Protein AF-A0AAU9RAX7-F1 (afdb_monomer)

Mean predicted aligned error: 15.01 Å

Solvent-accessible surface area (backbone atoms only — not comparable to full-atom values): 24108 Å² total; per-residue (Å²): 130,87,74,62,49,66,61,51,25,54,58,51,48,47,36,27,55,76,35,77,68,37,63,59,47,33,40,67,78,41,50,50,58,53,51,51,52,49,32,52,53,40,37,54,52,37,59,50,38,66,73,77,41,55,73,69,58,39,52,52,53,50,48,53,47,53,50,48,52,64,64,59,41,71,69,40,52,60,81,81,48,54,66,54,48,50,52,42,52,47,37,32,52,47,60,78,36,41,68,60,59,46,50,58,50,47,50,60,49,49,53,53,53,50,47,60,62,65,76,48,88,84,65,61,70,64,60,54,54,52,54,53,50,50,51,54,48,55,49,49,53,60,48,49,50,48,46,51,64,76,48,73,61,44,62,69,58,54,50,54,50,38,55,51,53,25,51,48,56,54,64,75,33,77,62,102,49,56,66,37,53,54,53,26,52,45,53,53,40,51,74,74,44,44,78,54,102,47,78,69,48,76,66,56,52,49,52,52,51,54,50,50,71,50,56,59,91,53,59,68,61,24,45,54,47,32,45,49,52,50,54,50,47,63,73,70,42,88,78,62,66,64,66,58,59,50,50,52,50,50,57,48,26,75,76,62,34,63,79,68,37,44,36,56,55,43,46,56,51,29,58,52,55,19,52,56,50,40,53,55,46,54,54,50,35,71,74,70,59,68,62,98,62,95,82,86,67,82,56,76,59,88,82,40,56,74,92,72,77,68,74,75,59,52,66,49,72,72,58,47,53,48,54,50,56,51,49,59,56,46,46,75,76,40,85,87,67,85,88,81,80,56,54,80,78,35,76,37,82,44,77,48,82,47,99,90,52,74,42,82,42,83,37,42,39,63,55,47,44,56,58,58,54,44,81,81,38,68,65,45,42,55,67,57,50,33,66,63,32,51,52,54,73,70,59,47,52,53,54,49,43,61,33,42,71,36,99,66,60,62,34,49,69,46,86,98,52,68,38,40,31,106

Radius of gyration: 33.84 Å; Cα contacts (8 Å, |Δi|>4): 351; chains: 1; bounding box: 81×41×105 Å

InterPro domains:
  IPR001373 Cullin, N-terminal [PF00888] (113-276)
  IPR016158 Cullin homology domain [PS50069] (178-404)
  IPR016158 Cullin homology domain [SM00182] (206-354)
  IPR016159 Cullin repeat-like-containing domain superfamily [SSF74788] (3-170)
  IPR036317 Cullin homology domain superfamily [SSF75632] (176-419)
  IPR045093 Cullin [PTHR11932] (3-421)
  IPR059120 Cullin-like, alpha+beta domain [PF26557] (300-420)

Sequence (422 aa):
MDIDRVLMKNVLEFYVEIGMGEMKIYKEDFESFFLEDTTSYYSCKASRWIQEDSFSDYTLKAEECIKKEKESVTNYLHSSSVPKLVKVVEHALLVVRGSQLLEKKHSEFSEIVQKLITDADGEDTATKVQALLRNIIEMHDKYMVYVTGSFQNQNLIYNTFKEAFESFCIKTTSGSYSRAELLATFCDRIILKNWGSEELSDEGVEKVVKFLACISGEWDLFSELYGKKLARRLLSNRGANDDHERSILTKLKQQFGGSFTFKMEGMLKDMILSRENQNSFNEYVANNAKPGIGLTVTLLTTGFWPSYKTFDINLPSEMVKCVEGFKDFYETKTRSRKLTWIHSLGTCHIIGKFDQKPIELIVSTHQAALLLLFNTRDKLSYTDIQSQLNLSHEDLVWLLHSLSCAKYKILIKKQGTKTFQD

Foldseek 3Di:
DDDPQVVLQVVLVVQCVVVVNDCPSSVPVPLVVVLVVLLVVLLVVLVVCLVVHQLVVLLVVLLVVLVCLLPVCVSRDDPVSSVVSSVSSCCSNQVVCLLSSLVVVLVVVVVVLVVLVVVPVPDDPLVNLQVSVVVLLVVVVVVVCSCVPSPVPPVSNVVSNLVSSLVSLVVSPPPDDDSLLSLLSNVLCCLVPPPPPDHDDLVNLLSSLVVVLSHDPPLPSNLQNNLQSLLCCLLPPVPRDLVSLVSNLVSNCVRPNCVSCVLVVLSSVQSVVLVVVQVVLVVVCVVPPHLPDDDRDRDHDPPSHDDADADPWDADPSVVVVVVSVVVVVCVVDVPDDDDDHQQSAWDWDWDDDPPHTDTDIDGRLLVRQVVVCVVPQKDFLVRSCVNTVDDPVVSVVSQCCQCVDPHHPWDDDPPGRMIGD

Nearest PDB structures (foldseek):
  7z8r-assembly1_C  TM=6.108E-01  e=1.257E-17  Homo sapiens
  4a0c-assembly2_C  TM=6.176E-01  e=1.372E-17  Homo sapiens
  1u6g-assembly1_A  TM=6.264E-01  e=4.113E-17  Homo sapiens
  7z8v-assembly1_C  TM=6.108E-01  e=2.770E-17  Homo sapiens
  8r5h-assembly1_A  TM=6.233E-01  e=3.538E-16  Homo sapiens

Organism: Thlaspi arvense (NCBI:txid13288)

pLDDT: mean 75.72, std 12.79, range [38.91, 92.62]

Structure (mmCIF, N/CA/C/O backbone):
data_AF-A0AAU9RAX7-F1
#
_entry.id   AF-A0AAU9RAX7-F1
#
loop_
_atom_site.group_PDB
_atom_site.id
_atom_site.type_symbol
_atom_site.label_atom_id
_atom_site.label_alt_id
_atom_site.label_comp_id
_atom_site.label_asym_id
_atom_site.label_entity_id
_atom_site.label_seq_id
_atom_site.pdbx_PDB_ins_code
_atom_site.Cartn_x
_atom_site.Cartn_y
_atom_site.Cartn_z
_atom_site.occupancy
_atom_site.B_iso_or_equiv
_atom_site.auth_seq_id
_atom_site.auth_comp_id
_atom_site.auth_asym_id
_atom_site.auth_atom_id
_atom_site.pdbx_PDB_model_num
ATOM 1 N N . MET A 1 1 ? -42.177 12.353 43.624 1.00 39.88 1 MET A N 1
ATOM 2 C CA . MET A 1 1 ? -42.320 11.637 44.905 1.00 39.88 1 MET A CA 1
ATOM 3 C C . MET A 1 1 ? -40.954 11.638 45.544 1.00 39.88 1 MET A C 1
ATOM 5 O O . MET A 1 1 ? -40.048 11.063 44.955 1.00 39.88 1 MET A O 1
ATOM 9 N N . ASP A 1 2 ? -40.788 12.345 46.658 1.00 53.62 2 ASP A N 1
ATOM 10 C CA . ASP A 1 2 ? -39.575 12.202 47.459 1.00 53.62 2 ASP A CA 1
ATOM 11 C C . ASP A 1 2 ? -39.624 10.837 48.142 1.00 53.62 2 ASP A C 1
ATOM 13 O O . ASP A 1 2 ? -40.568 10.528 48.868 1.00 53.62 2 ASP A O 1
ATOM 17 N N . ILE A 1 3 ? -38.645 9.992 47.832 1.00 66.19 3 ILE A N 1
ATOM 18 C CA . ILE A 1 3 ? -38.468 8.695 48.482 1.00 66.19 3 ILE A CA 1
ATOM 19 C C . ILE A 1 3 ? -37.889 8.969 49.869 1.00 66.19 3 ILE A C 1
ATOM 21 O O . ILE A 1 3 ? -36.850 9.625 49.978 1.00 66.19 3 ILE A O 1
ATOM 25 N N . ASP A 1 4 ? -38.528 8.448 50.916 1.00 80.06 4 ASP A N 1
ATOM 26 C CA . ASP A 1 4 ? -37.973 8.482 52.268 1.00 80.06 4 ASP A CA 1
ATOM 27 C C . ASP A 1 4 ? -36.762 7.541 52.345 1.00 80.06 4 ASP A C 1
ATOM 29 O O . ASP A 1 4 ? -36.868 6.320 52.496 1.00 80.06 4 ASP A O 1
ATOM 33 N N . ARG A 1 5 ? -35.579 8.136 52.176 1.00 78.56 5 ARG A N 1
ATOM 34 C CA . ARG A 1 5 ? -34.297 7.426 52.120 1.00 78.56 5 ARG A CA 1
ATOM 35 C C . ARG A 1 5 ? -33.947 6.763 53.450 1.00 78.56 5 ARG A C 1
ATOM 37 O O . ARG A 1 5 ? -33.262 5.744 53.443 1.00 78.56 5 ARG A O 1
ATOM 44 N N . VAL A 1 6 ? -34.411 7.324 54.569 1.00 78.25 6 VAL A N 1
ATOM 45 C CA . VAL A 1 6 ? -34.158 6.784 55.911 1.00 78.25 6 VAL A CA 1
ATOM 46 C C . VAL A 1 6 ? -34.990 5.527 56.111 1.00 78.25 6 VAL A C 1
ATOM 48 O O . VAL A 1 6 ? -34.458 4.499 56.522 1.00 78.25 6 VAL A O 1
ATOM 51 N N . LEU A 1 7 ? -36.269 5.578 55.733 1.00 81.31 7 LEU A N 1
ATOM 52 C CA . LEU A 1 7 ? -37.142 4.411 55.781 1.00 81.31 7 LEU A CA 1
ATOM 53 C C . LEU A 1 7 ? -36.614 3.275 54.896 1.00 81.31 7 LEU A C 1
ATOM 55 O O . LEU A 1 7 ? -36.517 2.141 55.357 1.00 81.31 7 LEU A O 1
ATOM 59 N N . MET A 1 8 ? -36.217 3.580 53.657 1.00 80.38 8 MET A N 1
ATOM 60 C CA . MET A 1 8 ? -35.647 2.582 52.744 1.00 80.38 8 MET A CA 1
ATOM 61 C C . MET A 1 8 ? -34.382 1.937 53.307 1.00 80.38 8 MET A C 1
ATOM 63 O O . MET A 1 8 ? -34.244 0.718 53.248 1.00 80.38 8 MET A O 1
ATOM 67 N N . LYS A 1 9 ? -33.479 2.730 53.890 1.00 81.44 9 LYS A N 1
ATOM 68 C CA . LYS A 1 9 ? -32.260 2.205 54.505 1.00 81.44 9 LYS A CA 1
ATOM 69 C C . LYS A 1 9 ? -32.578 1.249 55.660 1.00 81.44 9 LYS A C 1
ATOM 71 O O . LYS A 1 9 ? -32.039 0.149 55.686 1.00 81.44 9 LYS A O 1
ATOM 76 N N . ASN A 1 10 ? -33.507 1.620 56.541 1.00 80.62 10 ASN A N 1
ATOM 77 C CA . ASN A 1 10 ? -33.908 0.785 57.678 1.00 80.62 10 ASN A CA 1
ATOM 78 C C . ASN A 1 10 ? -34.552 -0.539 57.227 1.00 80.62 10 ASN A C 1
ATOM 80 O O . ASN A 1 10 ? -34.271 -1.594 57.788 1.00 80.62 10 ASN A O 1
ATOM 84 N N . VAL A 1 11 ? -35.396 -0.502 56.188 1.00 81.75 11 VAL A N 1
ATOM 85 C CA . VAL A 1 11 ? -36.009 -1.713 55.615 1.00 81.75 11 VAL A CA 1
ATOM 86 C C . VAL A 1 11 ? -34.948 -2.631 55.005 1.00 81.75 11 VAL A C 1
ATOM 88 O O . VAL A 1 11 ? -35.040 -3.848 55.132 1.00 81.75 11 VAL A O 1
ATOM 91 N N . LEU A 1 12 ? -33.923 -2.072 54.363 1.00 81.62 12 LEU A N 1
ATOM 92 C CA . LEU A 1 12 ? -32.845 -2.853 53.753 1.00 81.62 12 LEU A CA 1
ATOM 93 C C . LEU A 1 12 ? -31.867 -3.417 54.791 1.00 81.62 12 LEU A C 1
ATOM 95 O O . LEU A 1 12 ? -31.399 -4.541 54.622 1.00 81.62 12 LEU A O 1
ATOM 99 N N . GLU A 1 13 ? -31.607 -2.688 55.879 1.00 77.50 13 GLU A N 1
ATOM 100 C CA . GLU A 1 13 ? -30.854 -3.189 57.037 1.00 77.50 13 GLU A CA 1
ATOM 101 C C . GLU A 1 13 ? -31.584 -4.360 57.710 1.00 77.50 13 GLU A C 1
ATOM 103 O O . GLU A 1 13 ? -30.949 -5.363 58.030 1.00 77.50 13 GLU A O 1
ATOM 108 N N . PHE A 1 14 ? -32.918 -4.319 57.796 1.00 82.00 14 PHE A N 1
ATOM 109 C CA . PHE A 1 14 ? -33.722 -5.428 58.320 1.00 82.00 14 PHE A CA 1
ATOM 110 C C . PHE A 1 14 ? -33.527 -6.737 57.533 1.00 82.00 14 PHE A C 1
ATOM 112 O O . PHE A 1 14 ? -33.395 -7.801 58.135 1.00 82.00 14 PHE A O 1
ATOM 119 N N . TYR A 1 15 ? -33.416 -6.685 56.200 1.00 77.38 15 TYR A N 1
ATOM 120 C CA . TYR A 1 15 ? -33.108 -7.876 55.388 1.00 77.38 15 TYR A CA 1
ATOM 121 C C . TYR A 1 15 ? -31.719 -8.468 55.681 1.00 77.38 15 TYR A C 1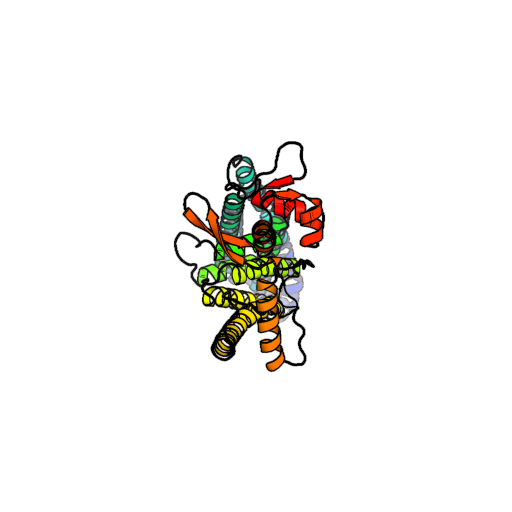
ATOM 123 O O . TYR A 1 15 ? -31.522 -9.677 55.545 1.00 77.38 15 TYR A O 1
ATOM 131 N N . VAL A 1 16 ? -30.756 -7.637 56.087 1.00 77.69 16 VAL A N 1
ATOM 132 C CA . VAL A 1 16 ? -29.416 -8.084 56.500 1.00 77.69 16 VAL A CA 1
ATOM 133 C C . VAL A 1 16 ? -29.450 -8.651 57.925 1.00 77.69 16 VAL A C 1
ATOM 135 O O . VAL A 1 16 ? -28.808 -9.666 58.203 1.00 77.69 16 VAL A O 1
ATOM 138 N N . GLU A 1 17 ? -30.241 -8.051 58.817 1.00 76.94 17 GLU A N 1
ATOM 139 C CA . GLU A 1 17 ? -30.424 -8.511 60.198 1.00 76.94 17 GLU A CA 1
ATOM 140 C C . GLU A 1 17 ? -31.168 -9.852 60.287 1.00 76.94 17 GLU A C 1
ATOM 142 O O . GLU A 1 17 ? -30.728 -10.734 61.027 1.00 76.94 17 GLU A O 1
ATOM 147 N N . ILE A 1 18 ? -32.233 -10.066 59.498 1.00 77.50 18 ILE A N 1
ATOM 148 C CA . ILE A 1 18 ? -32.932 -11.368 59.424 1.00 77.50 18 ILE A CA 1
ATOM 149 C C . ILE A 1 18 ? -31.982 -12.470 58.943 1.00 77.50 18 ILE A C 1
ATOM 151 O O . ILE A 1 18 ? -32.073 -13.613 59.390 1.00 77.50 18 ILE A O 1
ATOM 155 N N . GLY A 1 19 ? -31.033 -12.123 58.072 1.00 75.25 19 GLY A N 1
ATOM 156 C CA . GLY A 1 19 ? -29.979 -13.023 57.613 1.00 75.25 19 GLY A CA 1
ATOM 157 C C . GLY A 1 19 ? -28.921 -13.349 58.666 1.00 75.25 19 GLY A C 1
ATOM 158 O O . GLY A 1 19 ? -27.911 -13.946 58.314 1.00 75.25 19 GLY A O 1
ATOM 159 N N . MET A 1 20 ? -29.089 -12.939 59.931 1.00 75.25 20 MET A N 1
ATOM 160 C CA . MET A 1 20 ? -28.066 -13.039 60.982 1.00 75.25 20 MET A CA 1
ATOM 161 C C . MET A 1 20 ? -26.732 -12.384 60.573 1.00 75.25 20 MET A C 1
ATOM 163 O O . MET A 1 20 ? -25.656 -12.849 60.948 1.00 75.25 20 MET A O 1
ATOM 167 N N . GLY A 1 21 ? -26.787 -11.315 59.771 1.00 66.56 21 GLY A N 1
ATOM 168 C CA . GLY A 1 21 ? -25.607 -10.654 59.206 1.00 66.56 21 GLY A CA 1
ATOM 169 C C . GLY A 1 21 ? -25.068 -11.298 57.922 1.00 66.56 21 GLY A C 1
ATOM 170 O O . GLY A 1 21 ? -24.141 -10.759 57.313 1.00 66.56 21 GLY A O 1
ATOM 171 N N . GLU A 1 22 ? -25.643 -12.412 57.460 1.00 71.62 22 GLU A N 1
ATOM 172 C CA . GLU A 1 22 ? -25.347 -12.973 56.146 1.00 71.62 22 GLU A CA 1
ATOM 173 C C . GLU A 1 22 ? -26.147 -12.262 55.048 1.00 71.62 22 GLU A C 1
ATOM 175 O O . GLU A 1 22 ? -27.370 -12.148 55.085 1.00 71.62 22 GLU A O 1
ATOM 180 N N . MET A 1 23 ? -25.460 -11.861 53.978 1.00 78.56 23 MET A N 1
ATOM 181 C CA . MET A 1 23 ? -26.066 -11.143 52.846 1.00 78.56 23 MET A CA 1
ATOM 182 C C . MET A 1 23 ? -26.975 -12.015 51.966 1.00 78.56 23 MET A C 1
ATOM 184 O O . MET A 1 23 ? -27.354 -11.589 50.878 1.00 78.56 23 MET A O 1
ATOM 188 N N . LYS A 1 24 ? -27.266 -13.257 52.362 1.00 79.31 24 LYS A N 1
ATOM 189 C CA . LYS A 1 24 ? -27.974 -14.224 51.521 1.00 79.31 24 LYS A CA 1
ATOM 190 C C . LYS A 1 24 ? -29.426 -13.807 51.286 1.00 79.31 24 LYS A C 1
ATOM 192 O O . LYS A 1 24 ? -29.820 -13.669 50.135 1.00 79.31 24 LYS A O 1
ATOM 197 N N . ILE A 1 25 ? -30.154 -13.497 52.358 1.00 79.94 25 ILE A N 1
ATOM 198 C CA . ILE A 1 25 ? -31.562 -13.071 52.299 1.00 79.94 25 ILE A CA 1
ATOM 199 C C . ILE A 1 25 ? -31.688 -11.739 51.551 1.00 79.94 25 ILE A C 1
ATOM 201 O O . ILE A 1 25 ? -32.489 -11.613 50.635 1.00 79.94 25 ILE A O 1
ATOM 205 N N . TYR A 1 26 ? -30.810 -10.775 51.839 1.00 84.56 26 TYR A N 1
ATOM 206 C CA . TYR A 1 26 ? -30.744 -9.518 51.087 1.00 84.56 26 TYR A CA 1
ATOM 207 C C . TYR A 1 26 ? -30.536 -9.730 49.576 1.00 84.56 26 TYR A C 1
ATOM 209 O O . TYR A 1 26 ? -31.128 -9.027 48.760 1.00 84.56 26 TYR A O 1
ATOM 217 N N . LYS A 1 27 ? -29.687 -10.687 49.179 1.00 82.38 27 LYS A N 1
ATOM 218 C CA . LYS A 1 27 ? -29.398 -10.957 47.764 1.00 82.38 27 LYS A CA 1
ATOM 219 C C . LYS A 1 27 ? -30.544 -11.676 47.054 1.00 82.38 27 LYS A C 1
ATOM 221 O O . LYS A 1 27 ? -30.884 -11.294 45.937 1.00 82.38 27 LYS A O 1
ATOM 226 N N . GLU A 1 28 ? -31.088 -12.713 47.682 1.00 83.25 28 GLU A N 1
ATOM 227 C CA . GLU A 1 28 ? -32.113 -13.586 47.099 1.00 83.25 28 GLU A CA 1
ATOM 228 C C . GLU A 1 28 ? -33.489 -12.904 47.083 1.00 83.25 28 GLU A C 1
ATOM 230 O O . GLU A 1 28 ? -34.138 -12.889 46.040 1.00 83.25 28 GLU A O 1
ATOM 235 N N . ASP A 1 29 ? -33.879 -12.246 48.177 1.00 83.50 29 ASP A N 1
ATOM 236 C CA . ASP A 1 29 ? -35.247 -11.740 48.351 1.00 83.50 29 ASP A CA 1
ATOM 237 C C . ASP A 1 29 ? -35.407 -10.262 47.966 1.00 83.50 29 ASP A C 1
ATOM 239 O O . ASP A 1 29 ? -36.529 -9.783 47.804 1.00 83.50 29 ASP A O 1
ATOM 243 N N . PHE A 1 30 ? -34.301 -9.529 47.788 1.00 86.06 30 PHE A N 1
ATOM 244 C CA . PHE A 1 30 ? -34.338 -8.116 47.402 1.00 86.06 30 PHE A CA 1
ATOM 245 C C . PHE A 1 30 ? -33.433 -7.781 46.206 1.00 86.06 30 PHE A C 1
ATOM 247 O O . PHE A 1 30 ? -33.935 -7.318 45.184 1.00 86.06 30 PHE A O 1
ATOM 254 N N . GLU A 1 31 ? -32.111 -7.995 46.298 1.00 87.44 31 GLU A N 1
ATOM 255 C CA . GLU A 1 31 ? -31.150 -7.516 45.284 1.00 87.44 31 GLU A CA 1
ATOM 256 C C . GLU A 1 31 ? -31.455 -8.094 43.895 1.00 87.44 31 GLU A C 1
ATOM 258 O O . GLU A 1 31 ? -31.409 -7.358 42.912 1.00 87.44 31 GLU A O 1
ATOM 263 N N . SER A 1 32 ? -31.797 -9.384 43.807 1.00 87.38 32 SER A N 1
ATOM 264 C CA . SER A 1 32 ? -32.125 -10.040 42.536 1.00 87.38 32 SER A CA 1
ATOM 265 C C . SER A 1 32 ? -33.331 -9.397 41.848 1.00 87.38 32 SER A C 1
ATOM 267 O O . SER A 1 32 ? -33.220 -8.956 40.704 1.00 87.38 32 SER A O 1
ATOM 269 N N . PHE A 1 33 ? -34.455 -9.280 42.560 1.00 87.94 33 PHE A N 1
ATOM 270 C CA . PHE A 1 33 ? -35.683 -8.677 42.031 1.00 87.94 33 PHE A CA 1
ATOM 271 C C . PHE A 1 33 ? -35.488 -7.198 41.691 1.00 87.94 33 PHE A C 1
ATOM 273 O O . PHE A 1 33 ? -35.897 -6.739 40.628 1.00 87.94 33 PHE A O 1
ATOM 280 N N . PHE A 1 34 ? -34.781 -6.459 42.549 1.00 87.81 34 PHE A N 1
ATOM 281 C CA . PHE A 1 34 ? -34.476 -5.053 42.314 1.00 87.81 34 PHE A CA 1
ATOM 282 C C . PHE A 1 34 ? -33.653 -4.840 41.033 1.00 87.81 34 PHE A C 1
ATOM 284 O O . PHE A 1 34 ? -33.935 -3.926 40.252 1.00 87.81 34 PHE A O 1
ATOM 291 N N . LEU A 1 35 ? -32.640 -5.679 40.788 1.00 87.62 35 LEU A N 1
ATOM 292 C CA . LEU A 1 35 ? -31.831 -5.604 39.569 1.00 87.62 35 LEU A CA 1
ATOM 293 C C . LEU A 1 35 ? -32.638 -5.997 38.321 1.00 87.62 35 LEU A C 1
ATOM 295 O O . LEU A 1 35 ? -32.465 -5.376 37.269 1.00 87.62 35 LEU A O 1
ATOM 299 N N . GLU A 1 36 ? -33.531 -6.981 38.420 1.00 89.12 36 GLU A N 1
ATOM 300 C CA . GLU A 1 36 ? -34.403 -7.409 37.318 1.00 89.12 36 GLU A CA 1
ATOM 301 C C . GLU A 1 36 ? -35.418 -6.321 36.925 1.00 89.12 36 GLU A C 1
ATOM 303 O O . GLU A 1 36 ? -35.514 -5.948 35.748 1.00 89.12 36 GLU A O 1
ATOM 308 N N . ASP A 1 37 ? -36.087 -5.716 37.908 1.00 88.81 37 ASP A N 1
ATOM 309 C CA . ASP A 1 37 ? -37.012 -4.598 37.692 1.00 88.81 37 ASP A CA 1
ATOM 310 C C . ASP A 1 37 ? -36.290 -3.378 37.114 1.00 88.81 37 ASP A C 1
ATOM 312 O O . ASP A 1 37 ? -36.767 -2.746 36.164 1.00 88.81 37 ASP A O 1
ATOM 316 N N . THR A 1 38 ? -35.092 -3.078 37.626 1.00 88.75 38 THR A N 1
ATOM 317 C CA . THR A 1 38 ? -34.265 -1.984 37.103 1.00 88.75 38 THR A CA 1
ATOM 318 C C . THR A 1 38 ? -33.864 -2.236 35.648 1.00 88.75 38 THR A C 1
ATOM 320 O O . THR A 1 38 ? -33.931 -1.322 34.819 1.00 88.75 38 THR A O 1
ATOM 323 N N . THR A 1 39 ? -33.495 -3.475 35.307 1.00 86.75 39 THR A N 1
ATOM 324 C CA . THR A 1 39 ? -33.177 -3.872 33.925 1.00 86.75 39 THR A CA 1
ATOM 325 C C . THR A 1 39 ? -34.368 -3.620 33.007 1.00 86.75 39 THR A C 1
ATOM 327 O O . THR A 1 39 ? -34.215 -3.020 31.938 1.00 86.75 39 THR A O 1
ATOM 330 N N . SER A 1 40 ? -35.559 -4.046 33.429 1.00 88.50 40 SER A N 1
ATOM 331 C CA . SER A 1 40 ? -36.800 -3.903 32.665 1.00 88.50 40 SER A CA 1
ATOM 332 C C . SER A 1 40 ? -37.180 -2.434 32.470 1.00 88.50 40 SER A C 1
ATOM 334 O O . SER A 1 40 ? -37.462 -2.005 31.346 1.00 88.50 40 SER A O 1
ATOM 336 N N . TYR A 1 41 ? -37.097 -1.630 33.534 1.00 90.69 41 TYR A N 1
ATOM 337 C CA . TYR A 1 41 ? -37.371 -0.196 33.492 1.00 90.69 41 TYR A CA 1
ATOM 338 C C . TYR A 1 41 ? -36.464 0.529 32.491 1.00 90.69 41 TYR A C 1
ATOM 340 O O . TYR A 1 41 ? -36.954 1.207 31.580 1.00 90.69 41 TYR A O 1
ATOM 348 N N . TYR A 1 42 ? -35.143 0.359 32.613 1.00 88.56 42 TYR A N 1
ATOM 349 C CA . TYR A 1 42 ? -34.194 1.036 31.731 1.00 88.56 42 TYR A CA 1
ATOM 350 C C . TYR A 1 42 ? -34.233 0.493 30.297 1.00 88.56 42 TYR A C 1
ATOM 352 O O . TYR A 1 42 ? -34.075 1.276 29.362 1.00 88.56 42 TYR A O 1
ATOM 360 N N . SER A 1 43 ? -34.550 -0.788 30.087 1.00 85.38 43 SER A N 1
ATOM 361 C CA . SER A 1 43 ? -34.738 -1.357 28.742 1.00 85.38 43 SER A CA 1
ATOM 362 C C . SER A 1 43 ? -35.941 -0.750 28.010 1.00 85.38 43 SER A C 1
ATOM 364 O O . SER A 1 43 ? -35.857 -0.431 26.817 1.00 85.38 43 SER A O 1
ATOM 366 N N . CYS A 1 44 ? -37.057 -0.542 28.714 1.00 87.56 44 CYS A N 1
ATOM 367 C CA . CYS A 1 44 ? -38.229 0.150 28.173 1.00 87.56 44 CYS A CA 1
ATOM 368 C C . CYS A 1 44 ? -37.920 1.623 27.881 1.00 87.56 44 CYS A C 1
ATOM 370 O O . CYS A 1 44 ? -38.230 2.123 26.797 1.00 87.56 44 CYS A O 1
ATOM 372 N N . LYS A 1 45 ? -37.252 2.303 28.818 1.00 88.75 45 LYS A N 1
ATOM 373 C CA . LYS A 1 45 ? -36.862 3.711 28.676 1.00 88.75 45 LYS A CA 1
ATOM 374 C C . LYS A 1 45 ? -35.934 3.923 27.477 1.00 88.75 45 LYS A C 1
ATOM 376 O O . LYS A 1 45 ? -36.187 4.804 26.660 1.00 88.75 45 LYS A O 1
ATOM 381 N N . ALA A 1 46 ? -34.935 3.055 27.319 1.00 85.94 46 ALA A N 1
ATOM 382 C CA . ALA A 1 46 ? -34.024 3.056 26.183 1.00 85.94 46 ALA A CA 1
ATOM 383 C C . ALA A 1 46 ? -34.752 2.846 24.848 1.00 85.94 46 ALA A C 1
ATOM 385 O O . ALA A 1 46 ? -34.503 3.576 23.892 1.00 85.94 46 ALA A O 1
ATOM 386 N N . SER A 1 47 ? -35.695 1.894 24.789 1.00 85.62 47 SER A N 1
ATOM 387 C CA . SER A 1 47 ? -36.491 1.626 23.577 1.00 85.62 47 SER A CA 1
ATOM 388 C C . SER A 1 47 ? -37.229 2.870 23.089 1.00 85.62 47 SER A C 1
ATOM 390 O O . SER A 1 47 ? -37.267 3.143 21.892 1.00 85.62 47 SER A O 1
ATOM 392 N N . ARG A 1 48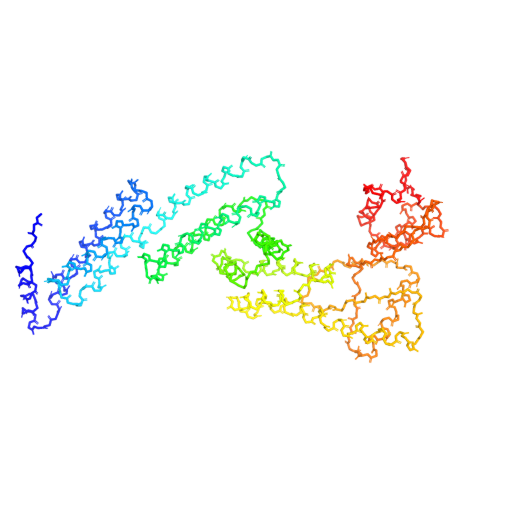 ? -37.796 3.632 24.029 1.00 88.00 48 ARG A N 1
ATOM 393 C CA . ARG A 1 48 ? -38.513 4.872 23.742 1.00 88.00 48 ARG A CA 1
ATOM 394 C C . ARG A 1 48 ? -37.566 5.974 23.268 1.00 88.00 48 ARG A C 1
ATOM 396 O O . ARG A 1 48 ? -37.802 6.576 22.225 1.00 88.00 48 ARG A O 1
ATOM 403 N N . TRP A 1 49 ? -36.474 6.202 23.995 1.00 87.06 49 TRP A N 1
ATOM 404 C CA . TRP A 1 49 ? -35.504 7.242 23.649 1.00 87.06 49 TRP A CA 1
ATOM 405 C C . TRP A 1 49 ? -34.840 7.013 22.290 1.00 87.06 49 TRP A C 1
ATOM 407 O O . TRP A 1 49 ? -34.615 7.965 21.559 1.00 87.06 49 TRP A O 1
ATOM 417 N N . ILE A 1 50 ? -34.586 5.768 21.884 1.00 79.69 50 ILE A N 1
ATOM 418 C CA . ILE A 1 50 ? -34.025 5.477 20.550 1.00 79.69 50 ILE A CA 1
ATOM 419 C C . ILE A 1 50 ? -34.948 5.943 19.423 1.00 79.69 50 ILE A C 1
ATOM 421 O O . ILE A 1 50 ? -34.468 6.360 18.367 1.00 79.69 50 ILE A O 1
ATOM 425 N N . GLN A 1 51 ? -36.263 5.882 19.628 1.00 81.81 51 GLN A N 1
ATOM 426 C CA . GLN A 1 51 ? -37.242 6.325 18.638 1.00 81.81 51 GLN A CA 1
ATOM 427 C C . GLN A 1 51 ? -37.381 7.850 18.645 1.00 81.81 51 GLN A C 1
ATOM 429 O O . GLN A 1 51 ? -37.316 8.470 17.585 1.00 81.81 51 GLN A O 1
ATOM 434 N N . GLU A 1 52 ? -37.520 8.442 19.832 1.00 84.06 52 GLU A N 1
ATOM 435 C CA . GLU A 1 52 ? -37.874 9.856 20.010 1.00 84.06 52 GLU A CA 1
ATOM 436 C C . GLU A 1 52 ? -36.670 10.811 19.940 1.00 84.06 52 GLU A C 1
ATOM 438 O O . GLU A 1 52 ? -36.796 11.913 19.411 1.00 84.06 52 GLU A O 1
ATOM 443 N N . ASP A 1 53 ? -35.502 10.404 20.444 1.00 79.81 53 ASP A N 1
ATOM 444 C CA . ASP A 1 53 ? -34.362 11.297 20.659 1.00 79.81 53 ASP A CA 1
ATOM 445 C C . ASP A 1 53 ? -33.308 11.213 19.546 1.00 79.81 53 ASP A C 1
ATOM 447 O O . ASP A 1 53 ? -33.132 10.189 18.869 1.00 79.81 53 ASP A O 1
ATOM 451 N N . SER A 1 54 ? -32.543 12.297 19.379 1.00 70.62 54 SER A N 1
ATOM 452 C CA . SER A 1 54 ? -31.302 12.253 18.606 1.00 70.62 54 SER A CA 1
ATOM 453 C C . SER A 1 54 ? -30.254 11.404 19.339 1.00 70.62 54 SER A C 1
ATOM 455 O O . SER A 1 54 ? -30.297 11.256 20.559 1.00 70.62 54 SER A O 1
ATOM 457 N N . PHE A 1 55 ? -29.265 10.866 18.619 1.00 67.25 55 PHE A N 1
ATOM 458 C CA . PHE A 1 55 ? -28.165 10.116 19.247 1.00 67.25 55 PHE A CA 1
ATOM 459 C C . PHE A 1 55 ? -27.462 10.923 20.349 1.00 67.25 55 PHE A C 1
ATOM 461 O O . PHE A 1 55 ? -27.116 10.371 21.389 1.00 67.25 55 PHE A O 1
ATOM 468 N N . SER A 1 56 ? -27.251 12.227 20.130 1.00 63.44 56 SER A N 1
ATOM 469 C CA . SER A 1 56 ? -26.570 13.088 21.102 1.00 63.44 56 SER A CA 1
ATOM 470 C C . SER A 1 56 ? -27.398 13.225 22.377 1.00 63.44 56 SER A C 1
ATOM 472 O O . SER A 1 56 ? -26.868 13.063 23.474 1.00 63.44 56 SER A O 1
ATOM 474 N N . ASP A 1 57 ? -28.704 13.450 22.232 1.00 73.88 57 ASP A N 1
ATOM 475 C CA . ASP A 1 57 ? -29.617 13.599 23.367 1.00 73.88 57 ASP A CA 1
ATOM 476 C C . ASP A 1 57 ? -29.782 12.282 24.128 1.00 73.88 57 ASP A C 1
ATOM 478 O O . ASP A 1 57 ? -29.767 12.274 25.358 1.00 73.88 57 ASP A O 1
ATOM 482 N N . TYR A 1 58 ? -29.864 11.156 23.410 1.00 80.31 58 TYR A N 1
ATOM 483 C CA . TYR A 1 58 ? -29.883 9.820 24.004 1.00 80.31 58 TYR A CA 1
ATOM 484 C C . TYR A 1 58 ? -28.642 9.575 24.867 1.00 80.31 58 TYR A C 1
ATOM 486 O O . TYR A 1 58 ? -28.749 9.146 26.014 1.00 80.31 58 TYR A O 1
ATOM 494 N N . THR A 1 59 ? -27.462 9.858 24.311 1.00 69.00 59 THR A N 1
ATOM 495 C CA . THR A 1 59 ? -26.167 9.612 24.961 1.00 69.00 59 THR A CA 1
ATOM 496 C C . THR A 1 59 ? -26.052 10.430 26.247 1.00 69.00 59 THR A C 1
ATOM 498 O O . THR A 1 59 ? -25.715 9.881 27.294 1.00 69.00 59 THR A O 1
ATOM 501 N N . LEU A 1 60 ? -26.435 11.711 26.198 1.00 72.69 60 LEU A N 1
ATOM 502 C CA . LEU A 1 60 ? -26.459 12.593 27.368 1.00 72.69 60 LEU A CA 1
ATOM 503 C C . LEU A 1 60 ? -27.449 12.110 28.438 1.00 72.69 60 LEU A C 1
ATOM 505 O O . LEU A 1 60 ? -27.101 12.051 29.617 1.00 72.69 60 LEU A O 1
ATOM 509 N N . LYS A 1 61 ? -28.667 11.714 28.043 1.00 82.06 61 LYS A N 1
ATOM 510 C CA . LYS A 1 61 ? -29.681 11.173 28.967 1.00 82.06 61 LYS A CA 1
ATOM 511 C C . LYS A 1 61 ? -29.226 9.870 29.626 1.00 82.06 61 LYS A C 1
ATOM 513 O O . LYS A 1 61 ? -29.493 9.661 30.812 1.00 82.06 61 LYS A O 1
ATOM 518 N N . ALA A 1 62 ? -28.558 8.997 28.873 1.00 80.31 62 ALA A N 1
ATOM 519 C CA . ALA A 1 62 ? -28.020 7.743 29.384 1.00 80.31 62 ALA A CA 1
ATOM 520 C C . ALA A 1 62 ? -26.893 7.990 30.400 1.00 80.31 62 ALA A C 1
ATOM 522 O O . ALA A 1 62 ? -26.930 7.423 31.493 1.00 80.31 62 ALA A O 1
ATOM 523 N N . GLU A 1 63 ? -25.953 8.885 30.084 1.00 74.94 63 GLU A N 1
ATOM 524 C CA . GLU A 1 63 ? -24.860 9.283 30.980 1.00 74.94 63 GLU A CA 1
ATOM 525 C C . GLU A 1 63 ? -25.393 9.907 32.280 1.00 74.94 63 GLU A C 1
ATOM 527 O O . GLU A 1 63 ? -24.994 9.515 33.380 1.00 74.94 63 GLU A O 1
ATOM 532 N N . GLU A 1 64 ? -26.367 10.816 32.176 1.00 81.25 64 GLU A N 1
ATOM 533 C CA . GLU A 1 64 ? -26.988 11.447 33.340 1.00 81.25 64 GLU A CA 1
ATOM 534 C C . GLU A 1 64 ? -27.722 10.425 34.225 1.00 81.25 64 GLU A C 1
ATOM 536 O O . GLU A 1 64 ? -27.656 10.519 35.451 1.00 81.25 64 GLU A O 1
ATOM 541 N N . CYS A 1 65 ? -28.384 9.422 33.635 1.00 84.44 65 CYS A N 1
ATOM 542 C CA . CYS A 1 65 ? -29.028 8.352 34.402 1.00 84.44 65 CYS A CA 1
ATOM 543 C C . CYS A 1 65 ? -28.013 7.478 35.132 1.00 84.44 65 CYS A C 1
ATOM 545 O O . CYS A 1 65 ? -28.180 7.240 36.323 1.00 84.44 65 CYS A O 1
ATOM 547 N N . ILE A 1 66 ? -26.939 7.057 34.462 1.00 80.56 66 ILE A N 1
ATOM 548 C CA . ILE A 1 66 ? -25.882 6.251 35.089 1.00 80.56 66 ILE A CA 1
ATOM 549 C C . ILE A 1 66 ? -25.244 7.023 36.252 1.00 80.56 66 ILE A C 1
ATOM 551 O O . ILE A 1 66 ? -25.036 6.464 37.332 1.00 80.56 66 ILE A O 1
ATOM 555 N N . LYS A 1 67 ? -24.995 8.327 36.073 1.00 80.44 67 LYS A N 1
ATOM 556 C CA . LYS A 1 67 ? -24.473 9.198 37.131 1.00 80.44 67 LYS A CA 1
ATOM 557 C C . LYS A 1 67 ? -25.449 9.324 38.304 1.00 80.44 67 LYS A C 1
ATOM 559 O O . LYS A 1 67 ? -25.044 9.138 39.450 1.00 80.44 67 LYS A O 1
ATOM 564 N N . LYS A 1 68 ? -26.731 9.582 38.029 1.00 81.19 68 LYS A N 1
ATOM 565 C CA . LYS A 1 68 ? -27.776 9.683 39.060 1.00 81.19 68 LYS A CA 1
ATOM 566 C C . LYS A 1 68 ? -27.958 8.384 39.830 1.00 81.19 68 LYS A C 1
ATOM 568 O O . LYS A 1 68 ? -28.140 8.445 41.044 1.00 81.19 68 LYS A O 1
ATOM 573 N N . GLU A 1 69 ? -27.878 7.236 39.165 1.00 81.50 69 GLU A N 1
ATOM 574 C CA . GLU A 1 69 ? -27.992 5.934 39.821 1.00 81.50 69 GLU A CA 1
ATOM 575 C C . GLU A 1 69 ? -26.775 5.665 40.710 1.00 81.50 69 GLU A C 1
ATOM 577 O O . GLU A 1 69 ? -26.913 5.226 41.847 1.00 81.50 69 GLU A O 1
ATOM 582 N N . LYS A 1 70 ? -25.577 6.044 40.254 1.00 77.75 70 LYS A N 1
ATOM 583 C CA . LYS A 1 70 ? -24.354 5.958 41.058 1.00 77.75 70 LYS A CA 1
ATOM 584 C C . LYS A 1 70 ? -24.393 6.851 42.307 1.00 77.75 70 LYS A C 1
ATOM 586 O O . LYS A 1 70 ? -23.840 6.463 43.329 1.00 77.75 70 LYS A O 1
ATOM 591 N N . GLU A 1 71 ? -25.021 8.026 42.231 1.00 77.00 71 GLU A N 1
ATOM 592 C CA . GLU A 1 71 ? -25.098 9.008 43.328 1.00 77.00 71 GLU A CA 1
ATOM 593 C C . GLU A 1 71 ? -26.293 8.794 44.275 1.00 77.00 71 GLU A C 1
ATOM 595 O O . GLU A 1 71 ? -26.189 9.032 45.480 1.00 77.00 71 GLU A O 1
ATOM 600 N N . SER A 1 72 ? -27.444 8.358 43.756 1.00 67.62 72 SER A N 1
ATOM 601 C CA . SER A 1 72 ? -28.674 8.214 44.549 1.00 67.62 72 SER A CA 1
ATOM 602 C C . SER A 1 72 ? -28.628 6.992 45.452 1.00 67.62 72 SER A C 1
ATOM 604 O O . SER A 1 72 ? -29.141 7.021 46.571 1.00 67.62 72 SER A O 1
ATOM 606 N N . VAL A 1 73 ? -27.992 5.932 44.968 1.00 66.62 73 VAL A N 1
ATOM 607 C CA . VAL A 1 73 ? -28.112 4.584 45.516 1.00 66.62 73 VAL A CA 1
ATOM 608 C C . VAL A 1 73 ? -27.162 4.338 46.690 1.00 66.62 73 VAL A C 1
ATOM 610 O O . VAL A 1 73 ? -27.450 3.528 47.570 1.00 66.62 73 VAL A O 1
ATOM 613 N N . THR A 1 74 ? -26.091 5.124 46.786 1.00 64.88 74 THR A N 1
ATOM 614 C CA . THR A 1 74 ? -25.141 5.139 47.909 1.00 64.88 74 THR A CA 1
ATOM 615 C C . THR A 1 74 ? -25.789 5.475 49.253 1.00 64.88 74 THR A C 1
ATOM 617 O O . THR A 1 74 ? -25.205 5.197 50.295 1.00 64.88 74 THR A O 1
ATOM 620 N N . ASN A 1 75 ? -26.978 6.087 49.242 1.00 69.06 75 ASN A N 1
ATOM 621 C CA . ASN A 1 75 ? -27.639 6.576 50.451 1.00 69.06 75 ASN A CA 1
ATOM 622 C C . ASN A 1 75 ? -28.577 5.553 51.109 1.00 69.06 75 ASN A C 1
ATOM 624 O O . ASN A 1 75 ? -28.964 5.765 52.256 1.00 69.06 75 ASN A O 1
ATOM 628 N N . TYR A 1 76 ? -28.963 4.482 50.406 1.00 76.44 76 TYR A N 1
ATOM 629 C CA . TYR A 1 76 ? -29.922 3.503 50.934 1.00 76.44 76 TYR A CA 1
ATOM 630 C C . TYR A 1 76 ? -29.636 2.043 50.552 1.00 76.44 76 TYR A C 1
ATOM 632 O O . TYR A 1 76 ? -30.038 1.167 51.308 1.00 76.44 76 TYR A O 1
ATOM 640 N N . LEU A 1 77 ? -28.929 1.744 49.453 1.00 78.50 77 LEU A N 1
ATOM 641 C CA . LEU A 1 77 ? -28.534 0.366 49.126 1.00 78.50 77 LEU A CA 1
ATOM 642 C C . LEU A 1 77 ? -27.193 -0.018 49.754 1.00 78.50 77 LEU A C 1
ATOM 644 O O . LEU A 1 77 ? -26.345 0.826 50.048 1.00 78.50 77 LEU A O 1
ATOM 648 N N . HIS A 1 78 ? -26.982 -1.325 49.914 1.00 80.00 78 HIS A N 1
ATOM 649 C CA . HIS A 1 78 ? -25.718 -1.846 50.404 1.00 80.00 78 HIS A CA 1
ATOM 650 C C . HIS A 1 78 ? -24.580 -1.568 49.404 1.00 80.00 78 HIS A C 1
ATOM 652 O O . HIS A 1 78 ? -24.755 -1.638 48.183 1.00 80.00 78 HIS A O 1
ATOM 658 N N . SER A 1 79 ? -23.375 -1.308 49.916 1.00 80.56 79 SER A N 1
ATOM 659 C CA . SER A 1 79 ? -22.195 -0.939 49.117 1.00 80.56 79 SER A CA 1
ATOM 660 C C . SER A 1 79 ? -21.826 -1.970 48.040 1.00 80.56 79 SER A C 1
ATOM 662 O O . SER A 1 79 ? -21.302 -1.609 46.989 1.00 80.56 79 SER A O 1
ATOM 664 N N . SER A 1 80 ? -22.148 -3.249 48.260 1.00 82.69 80 SER A N 1
ATOM 665 C CA . SER A 1 80 ? -21.930 -4.337 47.294 1.00 82.69 80 SER A CA 1
ATOM 666 C C . SER A 1 80 ? -22.864 -4.314 46.083 1.00 82.69 80 SER A C 1
ATOM 668 O O . SER A 1 80 ? -22.568 -4.964 45.080 1.00 82.69 80 SER A O 1
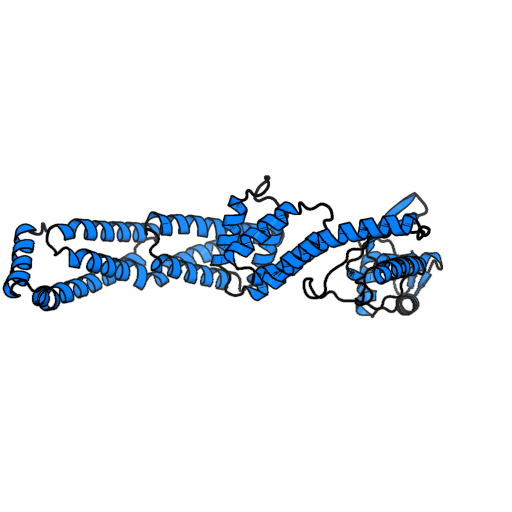ATOM 670 N N . SER A 1 81 ? -23.999 -3.623 46.185 1.00 83.69 81 SER A N 1
ATOM 671 C CA . SER A 1 81 ? -25.056 -3.611 45.166 1.00 83.69 81 SER A CA 1
ATOM 672 C C . SER A 1 81 ? -24.877 -2.469 44.175 1.00 83.69 81 SER A C 1
ATOM 674 O O . SER A 1 81 ? -25.241 -2.610 43.010 1.00 83.69 81 SER A O 1
ATOM 676 N N . VAL A 1 82 ? -24.218 -1.382 44.594 1.00 80.44 82 VAL A N 1
ATOM 677 C CA . VAL A 1 82 ? -23.920 -0.217 43.745 1.00 80.44 82 VAL A CA 1
ATOM 678 C C . VAL A 1 82 ? -23.168 -0.612 42.459 1.00 80.44 82 VAL A C 1
ATOM 680 O O . VAL A 1 82 ? -23.627 -0.243 41.379 1.00 80.44 82 VAL A O 1
ATOM 683 N N . PRO A 1 83 ? -22.079 -1.414 42.494 1.00 79.56 83 PRO A N 1
ATOM 684 C CA . PRO A 1 83 ? -21.366 -1.790 41.271 1.00 79.56 83 PRO A CA 1
ATOM 685 C C . PRO A 1 83 ? -22.197 -2.682 40.339 1.00 79.56 83 PRO A C 1
ATOM 687 O O . PRO A 1 83 ? -22.062 -2.598 39.120 1.00 79.56 83 PRO A O 1
ATOM 690 N N . LYS A 1 84 ? -23.062 -3.539 40.898 1.00 84.25 84 LYS A N 1
ATOM 691 C CA . LYS A 1 84 ? -23.925 -4.437 40.114 1.00 84.25 84 LYS A CA 1
ATOM 692 C C . LYS A 1 84 ? -25.045 -3.669 39.426 1.00 84.25 84 LYS A C 1
ATOM 694 O O . LYS A 1 84 ? -25.310 -3.911 38.254 1.00 84.25 84 LYS A O 1
ATOM 699 N N . LEU A 1 85 ? -25.650 -2.724 40.140 1.00 84.62 85 LEU A N 1
ATOM 700 C CA . LEU A 1 85 ? -26.694 -1.855 39.617 1.00 84.62 85 LEU A CA 1
ATOM 701 C C . LEU A 1 85 ? -26.186 -1.008 38.454 1.00 84.62 85 LEU A C 1
ATOM 703 O O . LEU A 1 85 ? -26.786 -1.027 37.385 1.00 84.62 85 LEU A O 1
ATOM 707 N N . VAL A 1 86 ? -25.047 -0.330 38.634 1.00 80.81 86 VAL A N 1
ATOM 708 C CA . VAL A 1 86 ? -24.427 0.472 37.568 1.00 80.81 86 VAL A CA 1
ATOM 709 C C . VAL A 1 86 ? -24.190 -0.390 36.328 1.00 80.81 86 VAL A C 1
ATOM 711 O O . VAL A 1 86 ? -24.597 -0.004 35.237 1.00 80.81 86 VAL A O 1
ATOM 714 N N . LYS A 1 87 ? -23.650 -1.604 36.501 1.00 79.44 87 LYS A N 1
ATOM 715 C CA . LYS A 1 87 ? -23.415 -2.541 35.395 1.00 79.44 87 LYS A CA 1
ATOM 716 C C . LYS A 1 87 ? -24.704 -2.949 34.670 1.00 79.44 87 LYS A C 1
ATOM 718 O O . LYS A 1 87 ? -24.707 -3.070 33.448 1.00 79.44 87 LYS A O 1
ATOM 723 N N . VAL A 1 88 ? -25.794 -3.169 35.405 1.00 83.31 88 VAL A N 1
ATOM 724 C CA . VAL A 1 88 ? -27.108 -3.517 34.840 1.00 83.31 88 VAL A CA 1
ATOM 725 C C . VAL A 1 88 ? -27.693 -2.359 34.029 1.00 83.31 88 VAL A C 1
ATOM 727 O O . VAL A 1 88 ? -28.149 -2.565 32.903 1.00 83.31 88 VAL A O 1
ATOM 730 N N . VAL A 1 89 ? -27.639 -1.139 34.566 1.00 83.44 89 VAL A N 1
ATOM 731 C CA . VAL A 1 89 ? -28.145 0.065 33.892 1.00 83.44 89 VAL A CA 1
ATOM 732 C C . VAL A 1 89 ? -27.323 0.377 32.642 1.00 83.44 89 VAL A C 1
ATOM 734 O O . VAL A 1 89 ? -27.894 0.618 31.578 1.00 83.44 89 VAL A O 1
ATOM 737 N N . GLU A 1 90 ? -25.995 0.293 32.732 1.00 76.56 90 GLU A N 1
ATOM 738 C CA . GLU A 1 90 ? -25.091 0.417 31.584 1.00 76.56 90 GLU A CA 1
ATOM 739 C C . GLU A 1 90 ? -25.411 -0.623 30.503 1.00 76.56 90 GLU A C 1
ATOM 741 O O . GLU A 1 90 ? -25.523 -0.284 29.324 1.00 76.56 90 GLU A O 1
ATOM 746 N N . HIS A 1 91 ? -25.621 -1.885 30.890 1.00 73.56 91 HIS A N 1
ATOM 747 C CA . HIS A 1 91 ? -25.955 -2.947 29.947 1.00 73.56 91 HIS A CA 1
ATOM 748 C C . HIS A 1 91 ? -27.294 -2.691 29.235 1.00 73.56 91 HIS A C 1
ATOM 750 O O . HIS A 1 91 ? -27.371 -2.786 28.008 1.00 73.56 91 HIS A O 1
ATOM 756 N N . ALA A 1 92 ? -28.339 -2.315 29.976 1.00 81.62 92 ALA A N 1
ATOM 757 C CA . ALA A 1 92 ? -29.667 -2.057 29.420 1.00 81.62 92 ALA A CA 1
ATOM 758 C C . ALA A 1 92 ? -29.703 -0.828 28.490 1.00 81.62 92 ALA A C 1
ATOM 760 O O . ALA A 1 92 ? -30.353 -0.867 27.443 1.00 81.62 92 ALA A O 1
ATOM 761 N N . LEU A 1 93 ? -29.000 0.251 28.856 1.00 79.62 93 LEU A N 1
ATOM 762 C CA . LEU A 1 93 ? -28.998 1.508 28.103 1.00 79.62 93 LEU A CA 1
ATOM 763 C C . LEU A 1 93 ? -28.022 1.508 26.920 1.00 79.62 93 LEU A C 1
ATOM 765 O O . LEU A 1 93 ? -28.307 2.133 25.902 1.00 79.62 93 LEU A O 1
ATOM 769 N N . LEU A 1 94 ? -26.864 0.860 27.034 1.00 71.56 94 LEU A N 1
ATOM 770 C CA . LEU A 1 94 ? -25.771 1.048 26.071 1.00 71.56 94 LEU A CA 1
ATOM 771 C C . LEU A 1 94 ? -25.450 -0.230 25.301 1.00 71.56 94 LEU A C 1
ATOM 773 O O . LEU A 1 94 ? -25.270 -0.180 24.089 1.00 71.56 94 LEU A O 1
ATOM 777 N N . VAL A 1 95 ? -25.426 -1.383 25.974 1.00 65.50 95 VAL A N 1
ATOM 778 C CA . VAL A 1 95 ? -24.999 -2.653 25.361 1.00 65.50 95 VAL A CA 1
ATOM 779 C C . VAL A 1 95 ? -26.115 -3.259 24.522 1.00 65.50 95 VAL A C 1
ATOM 781 O O . VAL A 1 95 ? -25.939 -3.488 23.330 1.00 65.50 95 VAL A O 1
ATOM 784 N N . VAL A 1 96 ? -27.299 -3.448 25.113 1.00 71.12 96 VAL A N 1
ATOM 785 C CA . VAL A 1 96 ? -28.466 -4.033 24.425 1.00 71.12 96 VAL A CA 1
ATOM 786 C C . VAL A 1 96 ? -28.890 -3.190 23.218 1.00 71.12 96 VAL A C 1
ATOM 788 O O . VAL A 1 96 ? -29.479 -3.698 22.266 1.00 71.12 96 VAL A O 1
ATOM 791 N N . ARG A 1 97 ? -28.593 -1.888 23.251 1.00 73.75 97 ARG A N 1
ATOM 792 C CA . ARG A 1 97 ? -29.031 -0.908 22.253 1.00 73.75 97 ARG A CA 1
ATOM 793 C C . ARG A 1 97 ? -27.928 -0.375 21.356 1.00 73.75 97 ARG A C 1
ATOM 795 O O . ARG A 1 97 ? -28.225 0.428 20.473 1.00 73.75 97 ARG A O 1
ATOM 802 N N . GLY A 1 98 ? -26.695 -0.848 21.535 1.00 63.25 98 GLY A N 1
ATOM 803 C CA . GLY A 1 98 ? -25.540 -0.389 20.770 1.00 63.25 98 GLY A CA 1
ATOM 804 C C . GLY A 1 98 ? -25.777 -0.489 19.265 1.00 63.25 98 GLY A C 1
ATOM 805 O O . GLY A 1 98 ? -25.640 0.508 18.563 1.00 63.25 98 GLY A O 1
ATOM 806 N N . SER A 1 99 ? -26.255 -1.640 18.783 1.00 57.91 99 SER A N 1
ATOM 807 C CA . SER A 1 99 ? -26.546 -1.864 17.360 1.00 57.91 99 SER A CA 1
ATOM 808 C C . SER A 1 99 ? -27.614 -0.919 16.793 1.00 57.91 99 SER A C 1
ATOM 810 O O . SER A 1 99 ? -27.438 -0.398 15.699 1.00 57.91 99 SER A O 1
ATOM 812 N N . GLN A 1 100 ? -28.679 -0.623 17.544 1.00 67.94 100 GLN A N 1
ATOM 813 C CA . GLN A 1 100 ? -29.770 0.259 17.098 1.00 67.94 100 GLN A CA 1
ATOM 814 C C . GLN A 1 100 ? -29.360 1.739 17.070 1.00 67.94 100 GLN A C 1
ATOM 816 O O . GLN A 1 100 ? -29.707 2.471 16.141 1.00 67.94 100 GLN A O 1
ATOM 821 N N . LEU A 1 101 ? -28.598 2.187 18.073 1.00 65.94 101 LEU A N 1
ATOM 822 C CA . LEU A 1 101 ? -28.038 3.544 18.119 1.00 65.94 101 LEU A CA 1
ATOM 823 C C . LEU A 1 101 ? -27.050 3.774 16.974 1.00 65.94 101 LEU A C 1
ATOM 825 O O . LEU A 1 101 ? -27.032 4.844 16.360 1.00 65.94 101 LEU A O 1
ATOM 829 N N . LEU A 1 102 ? -26.263 2.741 16.679 1.00 61.78 102 LEU A N 1
ATOM 830 C CA . LEU A 1 102 ? -25.332 2.708 15.567 1.00 61.78 102 LEU A CA 1
ATOM 831 C C . LEU A 1 102 ? -26.068 2.737 14.232 1.00 61.78 102 LEU A C 1
ATOM 833 O O . LEU A 1 102 ? -25.775 3.609 13.427 1.00 61.78 102 LEU A O 1
ATOM 837 N N . GLU A 1 103 ? -27.061 1.877 14.001 1.00 62.94 103 GLU A N 1
ATOM 838 C CA . GLU A 1 103 ? -27.853 1.864 12.761 1.00 62.94 103 GLU A CA 1
ATOM 839 C C . GLU A 1 103 ? -28.526 3.210 12.468 1.00 62.94 103 GLU A C 1
ATOM 841 O O . GLU A 1 103 ? -28.461 3.692 11.334 1.00 62.94 103 GLU A O 1
ATOM 846 N N . LYS A 1 104 ? -29.101 3.864 13.489 1.00 66.44 104 LYS A N 1
ATOM 847 C CA . LYS A 1 104 ? -29.721 5.190 13.337 1.00 66.44 104 LYS A CA 1
ATOM 848 C C . LYS A 1 104 ? -28.700 6.217 12.845 1.00 66.44 104 LYS A C 1
ATOM 850 O O . LYS A 1 104 ? -28.957 6.914 11.863 1.00 66.44 104 LYS A O 1
ATOM 855 N N . LYS A 1 105 ? -27.508 6.248 13.453 1.00 64.56 105 LYS A N 1
ATOM 856 C CA . LYS A 1 105 ? -26.416 7.117 13.000 1.00 64.56 105 LYS A CA 1
ATOM 857 C C . LYS A 1 105 ? -25.848 6.716 11.647 1.00 64.56 105 LYS A C 1
ATOM 859 O O . LYS A 1 105 ? -25.615 7.588 10.817 1.00 64.56 105 LYS A O 1
ATOM 864 N N . HIS A 1 106 ? -25.688 5.427 11.382 1.00 59.91 106 HIS A N 1
ATOM 865 C CA . HIS A 1 106 ? -25.249 4.927 10.086 1.00 59.91 106 HIS A CA 1
ATOM 866 C C . HIS A 1 106 ? -26.185 5.355 8.959 1.00 59.91 106 HIS A C 1
ATOM 868 O O . HIS A 1 106 ? -25.681 5.660 7.886 1.00 59.91 106 HIS A O 1
ATOM 874 N N . SER A 1 107 ? -27.502 5.436 9.184 1.00 63.88 107 SER A N 1
ATOM 875 C CA . SER A 1 107 ? -28.435 5.944 8.169 1.00 63.88 107 SER A CA 1
ATOM 876 C C . SER A 1 107 ? -28.203 7.429 7.863 1.00 63.88 107 SER A C 1
ATOM 878 O O . SER A 1 107 ? -27.996 7.775 6.702 1.00 63.88 107 SER A O 1
ATOM 880 N N . GLU A 1 108 ? -28.087 8.277 8.894 1.00 62.75 108 GLU A N 1
ATOM 881 C CA . GLU A 1 108 ? -27.795 9.710 8.739 1.00 62.75 108 GLU A CA 1
ATOM 882 C C . GLU A 1 108 ? -26.465 9.932 7.996 1.00 62.75 108 GLU A C 1
ATOM 884 O O . GLU A 1 108 ? -26.367 10.772 7.103 1.00 62.75 108 GLU A O 1
ATOM 889 N N . PHE A 1 109 ? -25.432 9.151 8.327 1.00 55.66 109 PHE A N 1
ATOM 890 C CA . PHE A 1 109 ? -24.123 9.252 7.680 1.00 55.66 109 PHE A CA 1
ATOM 891 C C . PHE A 1 109 ? -24.092 8.655 6.274 1.00 55.66 109 PHE A C 1
ATOM 893 O O . PHE A 1 109 ? -23.443 9.224 5.397 1.00 55.66 109 PHE A O 1
ATOM 900 N N . SER A 1 110 ? -24.792 7.544 6.038 1.00 54.84 110 SER A N 1
ATOM 901 C CA . SER A 1 110 ? -24.910 6.942 4.708 1.00 54.84 110 SER A CA 1
ATOM 902 C C . SER A 1 110 ? -25.594 7.904 3.744 1.00 54.84 110 SER A C 1
ATOM 904 O O . SER A 1 110 ? -25.135 8.043 2.618 1.00 54.84 110 SER A O 1
ATOM 906 N N . GLU A 1 111 ? -26.624 8.630 4.184 1.00 61.28 111 GLU A N 1
ATOM 907 C CA . GLU A 1 111 ? -27.285 9.652 3.366 1.00 61.28 111 GLU A CA 1
ATOM 908 C C . GLU A 1 111 ? -26.367 10.835 3.033 1.00 61.28 111 GLU A C 1
ATOM 910 O O . GLU A 1 111 ? -26.363 11.303 1.894 1.00 61.28 111 GLU A O 1
ATOM 915 N N . ILE A 1 112 ? -25.553 11.299 3.989 1.00 55.84 112 ILE A N 1
ATOM 916 C CA . ILE A 1 112 ? -24.568 12.371 3.761 1.00 55.84 112 ILE A CA 1
ATOM 917 C C . ILE A 1 112 ? -23.507 11.920 2.752 1.00 55.84 112 ILE A C 1
ATOM 919 O O . ILE A 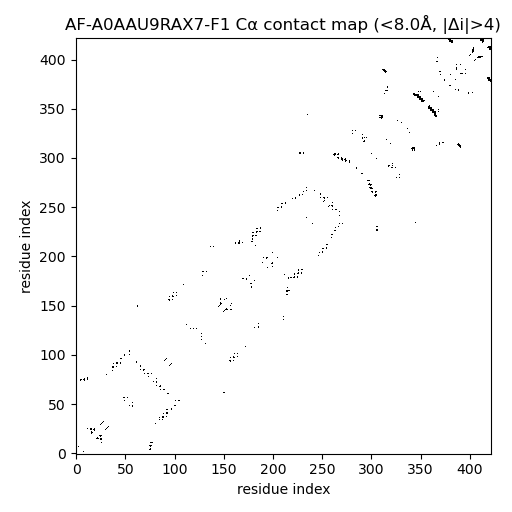1 112 ? -23.203 12.640 1.803 1.00 55.84 112 ILE A O 1
ATOM 923 N N . VAL A 1 113 ? -22.960 10.717 2.934 1.00 53.72 113 VAL A N 1
ATOM 924 C CA . VAL A 1 113 ? -21.946 10.147 2.038 1.00 53.72 113 VAL A CA 1
ATOM 925 C C . VAL A 1 113 ? -22.525 9.915 0.644 1.00 53.72 113 VAL A C 1
ATOM 927 O O . VAL A 1 113 ? -21.883 10.252 -0.346 1.00 53.72 113 VAL A O 1
ATOM 930 N N . GLN A 1 114 ? -23.750 9.402 0.548 1.00 55.94 114 GLN A N 1
ATOM 931 C CA . GLN A 1 114 ? -24.394 9.115 -0.727 1.00 55.94 114 GLN A CA 1
ATOM 932 C C . GLN A 1 114 ? -24.757 10.392 -1.493 1.00 55.94 114 GLN A C 1
ATOM 934 O O . GLN A 1 114 ? -24.514 10.432 -2.695 1.00 55.94 114 GLN A O 1
ATOM 939 N N . LYS A 1 115 ? -25.200 11.457 -0.806 1.00 58.16 115 LYS A N 1
ATOM 940 C CA . LYS A 1 115 ? -25.368 12.797 -1.401 1.00 58.16 115 LYS A CA 1
ATOM 941 C C . LYS A 1 115 ? -24.060 13.361 -1.954 1.00 58.16 115 LYS A C 1
ATOM 943 O O . LYS A 1 115 ? -24.027 13.825 -3.088 1.00 58.16 115 LYS A O 1
ATOM 948 N N . LEU A 1 116 ? -22.969 13.257 -1.194 1.00 50.16 116 LEU A N 1
ATOM 949 C CA . LEU A 1 116 ? -21.645 13.719 -1.628 1.00 50.16 116 LEU A CA 1
ATOM 950 C C . LEU A 1 116 ? -21.096 12.919 -2.822 1.00 50.16 116 LEU A C 1
ATOM 952 O O . LEU A 1 116 ? -20.325 13.456 -3.614 1.00 50.16 116 LEU A O 1
ATOM 956 N N . ILE A 1 117 ? -21.485 11.647 -2.959 1.00 51.81 117 ILE A N 1
ATOM 957 C CA . ILE A 1 117 ? -21.138 10.814 -4.117 1.00 51.81 117 ILE A CA 1
ATOM 958 C C . ILE A 1 117 ? -21.951 11.229 -5.354 1.00 51.81 117 ILE A C 1
ATOM 960 O O . ILE A 1 117 ? -21.384 11.283 -6.443 1.00 51.81 117 ILE A O 1
ATOM 964 N N . THR A 1 118 ? -23.244 11.543 -5.205 1.00 52.62 118 THR A N 1
ATOM 965 C CA . THR A 1 118 ? -24.124 11.932 -6.324 1.00 52.62 118 THR A CA 1
ATOM 966 C C . THR A 1 118 ? -23.941 13.371 -6.804 1.00 52.62 118 THR A C 1
ATOM 968 O O . THR A 1 118 ? -24.087 13.620 -7.994 1.00 52.62 118 THR A O 1
ATOM 971 N N . ASP A 1 119 ? -23.576 14.314 -5.932 1.00 46.78 119 ASP A N 1
ATOM 972 C CA . ASP A 1 119 ? -23.414 15.732 -6.305 1.00 46.78 119 ASP A CA 1
ATOM 973 C C . ASP A 1 119 ? -22.083 16.022 -7.037 1.00 46.78 119 ASP A C 1
ATOM 975 O O . ASP A 1 119 ? -21.816 17.152 -7.443 1.00 46.78 119 ASP A O 1
ATOM 979 N N . ALA A 1 120 ? -21.234 15.006 -7.225 1.00 43.22 120 ALA A N 1
ATOM 980 C CA . ALA A 1 120 ? -19.867 15.137 -7.726 1.00 43.22 120 ALA A CA 1
ATOM 981 C C . ALA A 1 120 ? -19.672 14.626 -9.170 1.00 43.22 120 ALA A C 1
ATOM 983 O O . ALA A 1 120 ? -18.587 14.143 -9.523 1.00 43.22 120 ALA A O 1
ATOM 984 N N . ASP A 1 121 ? -20.685 14.722 -10.031 1.00 38.91 121 ASP A N 1
ATOM 985 C CA . ASP A 1 121 ? -20.559 14.445 -11.470 1.00 38.91 121 ASP A CA 1
ATOM 986 C C . ASP A 1 121 ? -19.718 15.539 -12.164 1.00 38.91 121 ASP A C 1
ATOM 988 O O . ASP A 1 121 ? -20.228 16.490 -12.751 1.00 38.91 121 ASP A O 1
ATOM 992 N N . GLY A 1 122 ? -18.386 15.424 -12.065 1.00 49.06 122 GLY A N 1
ATOM 993 C CA . GLY A 1 122 ? -17.440 16.294 -12.777 1.00 49.06 122 GLY A CA 1
ATOM 994 C C . GLY A 1 122 ? -15.968 16.241 -12.338 1.00 49.06 122 GLY A C 1
ATOM 995 O O . GLY A 1 122 ? -15.101 16.586 -13.135 1.00 49.06 122 GLY A O 1
ATOM 996 N N . GLU A 1 123 ? -15.650 15.788 -11.117 1.00 46.00 123 GLU A N 1
ATOM 997 C CA . GLU A 1 123 ? -14.273 15.835 -10.573 1.00 46.00 123 GLU A CA 1
ATOM 998 C C . GLU A 1 123 ? -13.531 14.482 -10.525 1.00 46.00 123 GLU A C 1
ATOM 1000 O O . GLU A 1 123 ? -14.146 13.411 -10.459 1.00 46.00 123 GLU A O 1
ATOM 1005 N N . ASP A 1 124 ? -12.190 14.558 -10.535 1.00 58.94 124 ASP A N 1
ATOM 1006 C CA . ASP A 1 124 ? -11.233 13.440 -10.502 1.00 58.94 124 ASP A CA 1
ATOM 1007 C C . ASP A 1 124 ? -11.552 12.456 -9.359 1.00 58.94 124 ASP A C 1
ATOM 1009 O O . ASP A 1 124 ? -11.617 12.827 -8.182 1.00 58.94 124 ASP A O 1
ATOM 1013 N N . THR A 1 125 ? -11.726 11.173 -9.699 1.00 53.97 125 THR A N 1
ATOM 1014 C CA . THR A 1 125 ? -11.999 10.057 -8.771 1.00 53.97 125 THR A CA 1
ATOM 1015 C C . THR A 1 125 ? -11.010 10.030 -7.608 1.00 53.97 125 THR A C 1
ATOM 1017 O O . THR A 1 125 ? -11.323 9.590 -6.501 1.00 53.97 125 THR A O 1
ATOM 1020 N N . ALA A 1 126 ? -9.804 10.554 -7.832 1.00 53.66 126 ALA A N 1
ATOM 1021 C CA . ALA A 1 126 ? -8.814 10.725 -6.797 1.00 53.66 126 ALA A CA 1
ATOM 1022 C C . ALA A 1 126 ? -9.259 11.659 -5.656 1.00 53.66 126 ALA A C 1
ATOM 1024 O O . ALA A 1 126 ? -9.242 11.265 -4.486 1.00 53.66 126 ALA A O 1
ATOM 1025 N N . THR A 1 127 ? -9.667 12.875 -5.984 1.00 58.75 127 THR A N 1
ATOM 1026 C CA . THR A 1 127 ? -10.052 13.901 -5.009 1.00 58.75 127 THR A CA 1
ATOM 1027 C C . THR A 1 127 ? -11.286 13.467 -4.216 1.00 58.75 127 THR A C 1
ATOM 1029 O O . THR A 1 127 ? -11.329 13.628 -2.997 1.00 58.75 127 THR A O 1
ATOM 1032 N N . LYS A 1 128 ? -12.221 12.772 -4.878 1.00 59.69 128 LYS A N 1
ATOM 1033 C CA . LYS A 1 128 ? -13.416 12.172 -4.261 1.00 59.69 128 LYS A CA 1
ATOM 1034 C C . LYS A 1 128 ? -13.074 11.188 -3.142 1.00 59.69 128 LYS A C 1
ATOM 1036 O O . LYS A 1 128 ? -13.599 11.292 -2.038 1.00 59.69 128 LYS A O 1
ATOM 1041 N N . VAL A 1 129 ? -12.144 10.266 -3.401 1.00 59.72 129 VAL A N 1
ATOM 1042 C CA . VAL A 1 129 ? -11.699 9.278 -2.402 1.00 59.72 129 VAL A CA 1
ATOM 1043 C C . VAL A 1 129 ? -11.016 9.959 -1.210 1.00 59.72 129 VAL A C 1
ATOM 1045 O O . VAL A 1 129 ? -11.212 9.537 -0.074 1.00 59.72 129 VAL A O 1
ATOM 1048 N N . GLN A 1 130 ? -10.253 11.034 -1.436 1.00 61.31 130 GLN A N 1
ATOM 1049 C CA . GLN A 1 130 ? -9.624 11.781 -0.340 1.00 61.31 130 GLN A CA 1
ATOM 1050 C C . GLN A 1 130 ? -10.647 12.505 0.542 1.00 61.31 130 GLN A C 1
ATOM 1052 O O . GLN A 1 130 ? -10.533 12.438 1.765 1.00 61.31 130 GLN A O 1
ATOM 1057 N N . ALA A 1 131 ? -11.646 13.159 -0.057 1.00 64.06 131 ALA A N 1
ATOM 1058 C CA . ALA A 1 131 ? -12.706 13.843 0.683 1.00 64.06 131 ALA A CA 1
ATOM 1059 C C . ALA A 1 131 ? -13.541 12.858 1.516 1.00 64.06 131 ALA A C 1
ATOM 1061 O O . ALA A 1 131 ? -13.761 13.084 2.705 1.00 64.06 131 ALA A O 1
ATOM 1062 N N . LEU A 1 132 ? -13.923 11.721 0.921 1.00 61.22 132 LEU A N 1
ATOM 1063 C CA . LEU A 1 132 ? -14.626 10.647 1.624 1.00 61.22 132 LEU A CA 1
ATOM 1064 C C . LEU A 1 132 ? -13.837 10.164 2.844 1.00 61.22 132 LEU A C 1
ATOM 1066 O O . LEU A 1 132 ? -14.382 10.078 3.938 1.00 61.22 132 LEU A O 1
ATOM 1070 N N . LEU A 1 133 ? -12.543 9.896 2.683 1.00 64.62 133 LEU A N 1
ATOM 1071 C CA . LEU A 1 133 ? -11.728 9.347 3.765 1.00 64.62 133 LEU A CA 1
ATOM 1072 C C . LEU A 1 133 ? -11.416 10.363 4.862 1.00 64.62 133 LEU A C 1
ATOM 1074 O O . LEU A 1 133 ? -11.420 9.990 6.033 1.00 64.62 133 LEU A O 1
ATOM 1078 N N . ARG A 1 134 ? -11.226 11.644 4.519 1.00 67.44 134 ARG A N 1
ATOM 1079 C CA . ARG A 1 134 ? -11.137 12.714 5.522 1.00 67.44 134 ARG A CA 1
ATOM 1080 C C . ARG A 1 134 ? -12.408 12.768 6.370 1.00 67.44 134 ARG A C 1
ATOM 1082 O O . ARG A 1 134 ? -12.306 12.762 7.590 1.00 67.44 134 ARG A O 1
ATOM 1089 N N . ASN A 1 135 ? -13.580 12.720 5.740 1.00 65.56 135 ASN A N 1
ATOM 1090 C CA . ASN A 1 135 ? -14.855 12.744 6.457 1.00 65.56 135 ASN A CA 1
ATOM 1091 C C . ASN A 1 135 ? -15.047 11.501 7.341 1.00 65.56 135 ASN A C 1
ATOM 1093 O O . ASN A 1 135 ? -15.543 11.618 8.458 1.00 65.56 135 ASN A O 1
ATOM 1097 N N . ILE A 1 136 ? -14.633 10.316 6.875 1.00 66.00 136 ILE A N 1
ATOM 1098 C CA . ILE A 1 136 ? -14.703 9.079 7.669 1.00 66.00 136 ILE A CA 1
ATOM 1099 C C . ILE A 1 136 ? -13.771 9.168 8.897 1.00 66.00 136 ILE A C 1
ATOM 1101 O O . ILE A 1 136 ? -14.157 8.727 9.979 1.00 66.00 136 ILE A O 1
ATOM 1105 N N . ILE A 1 137 ? -12.588 9.784 8.774 1.00 67.62 137 ILE A N 1
ATOM 1106 C CA . ILE A 1 137 ? -11.675 10.020 9.910 1.00 67.62 137 ILE A CA 1
ATOM 1107 C C . ILE A 1 137 ? -12.231 11.063 10.877 1.00 67.62 137 ILE A C 1
ATOM 1109 O O . ILE A 1 137 ? -12.252 10.815 12.075 1.00 67.62 137 ILE A O 1
ATOM 1113 N N . GLU A 1 138 ? -12.705 12.209 10.389 1.00 69.00 138 GLU A N 1
ATOM 1114 C CA . GLU A 1 138 ? -13.298 13.249 11.243 1.00 69.00 138 GLU A CA 1
ATOM 1115 C C . GLU A 1 138 ? -14.513 12.712 12.009 1.00 69.00 138 GLU A C 1
ATOM 1117 O O . GLU A 1 138 ? -14.710 13.022 13.186 1.00 69.00 138 GLU A O 1
ATOM 1122 N N . MET A 1 139 ? -15.299 11.851 11.357 1.00 67.00 139 MET A N 1
ATOM 1123 C CA . MET A 1 139 ? -16.388 11.120 11.989 1.00 67.00 139 MET A CA 1
ATOM 1124 C C . MET A 1 139 ? -15.856 10.212 13.104 1.00 67.00 139 MET A C 1
ATOM 1126 O O . MET A 1 139 ? -16.322 10.317 14.239 1.00 67.00 139 MET A O 1
ATOM 1130 N N . HIS A 1 140 ? -14.868 9.362 12.804 1.00 70.06 140 HIS A N 1
ATOM 1131 C CA . HIS A 1 140 ? -14.231 8.486 13.786 1.00 70.06 140 HIS A CA 1
ATOM 1132 C C . HIS A 1 140 ? -13.681 9.275 14.984 1.00 70.06 140 HIS A C 1
ATOM 1134 O O . HIS A 1 140 ? -13.961 8.916 16.124 1.00 70.06 140 HIS A O 1
ATOM 1140 N N . ASP A 1 141 ? -12.972 10.380 14.753 1.00 68.62 141 ASP A N 1
ATOM 1141 C CA . ASP A 1 141 ? -12.403 11.222 15.808 1.00 68.62 141 ASP A CA 1
ATOM 1142 C C . ASP A 1 141 ? -13.496 11.845 16.681 1.00 68.62 141 ASP A C 1
ATOM 1144 O O . ASP A 1 141 ? -13.433 11.760 17.910 1.00 68.62 141 ASP A O 1
ATOM 1148 N N . LYS A 1 142 ? -14.548 12.400 16.065 1.00 67.38 142 LYS A N 1
ATOM 1149 C CA . LYS A 1 142 ? -15.700 12.937 16.795 1.00 67.38 142 LYS A CA 1
ATOM 1150 C C . LYS A 1 142 ? -16.350 11.864 17.672 1.00 67.38 142 LYS A C 1
ATOM 1152 O O . LYS A 1 142 ? -16.700 12.150 18.812 1.00 67.38 142 LYS A O 1
ATOM 1157 N N . TYR A 1 143 ? -16.469 10.632 17.179 1.00 66.25 143 TYR A N 1
ATOM 1158 C CA . TYR A 1 143 ? -16.998 9.504 17.949 1.00 66.25 143 TYR A CA 1
ATOM 1159 C C . TYR A 1 143 ? -16.076 9.038 19.071 1.00 66.25 143 TYR A C 1
ATOM 1161 O O . TYR A 1 143 ? -16.543 8.800 20.185 1.00 66.25 143 TYR A O 1
ATOM 1169 N N . MET A 1 144 ? -14.774 8.952 18.814 1.00 66.06 144 MET A N 1
ATOM 1170 C CA . MET A 1 144 ? -13.789 8.558 19.816 1.00 66.06 144 MET A CA 1
ATOM 1171 C C . MET A 1 144 ? -13.749 9.534 20.990 1.00 66.06 144 MET A C 1
ATOM 1173 O O . MET A 1 144 ? -13.570 9.098 22.126 1.00 66.06 144 MET A O 1
ATOM 1177 N N . VAL A 1 145 ? -14.001 10.827 20.767 1.00 68.56 145 VAL A N 1
ATOM 1178 C CA . VAL A 1 145 ? -14.175 11.801 21.858 1.00 68.56 145 VAL A CA 1
ATOM 1179 C C . VAL A 1 145 ? -15.364 11.433 22.755 1.00 68.56 145 VAL A C 1
ATOM 1181 O O . VAL A 1 145 ? -15.232 11.484 23.975 1.00 68.56 145 VAL A O 1
ATOM 1184 N N . TYR A 1 146 ? -16.493 10.984 22.194 1.00 62.06 146 TYR A N 1
ATOM 1185 C CA . TYR A 1 146 ? -17.642 10.537 22.996 1.00 62.06 146 TYR A CA 1
ATOM 1186 C C . TYR A 1 146 ? -17.357 9.227 23.744 1.00 62.06 146 TYR A C 1
ATOM 1188 O O . TYR A 1 146 ? -17.662 9.120 24.929 1.00 62.06 146 TYR A O 1
ATOM 1196 N N . VAL A 1 147 ? -16.737 8.240 23.087 1.00 62.62 147 VAL A N 1
ATOM 1197 C CA . VAL A 1 147 ? -16.414 6.936 23.701 1.00 62.62 147 VAL A CA 1
ATOM 1198 C C . VAL A 1 147 ? -15.381 7.074 24.823 1.00 62.62 147 VAL A C 1
ATOM 1200 O O . VAL A 1 147 ? -15.520 6.455 25.878 1.00 62.62 147 VAL A O 1
ATOM 1203 N N . THR A 1 148 ? -14.358 7.905 24.627 1.00 64.44 148 THR A N 1
ATOM 1204 C CA . THR A 1 148 ? -13.310 8.110 25.638 1.00 64.44 148 THR A CA 1
ATOM 1205 C C . THR A 1 148 ? -13.742 9.072 26.749 1.00 64.44 148 THR A C 1
ATOM 1207 O O . THR A 1 148 ? -13.401 8.836 27.907 1.00 64.44 148 THR A O 1
ATOM 1210 N N . GLY A 1 149 ? -14.519 10.115 26.427 1.00 58.03 149 GLY A N 1
ATOM 1211 C CA . GLY A 1 149 ? -14.974 11.139 27.373 1.00 58.03 149 GLY A CA 1
ATOM 1212 C C . GLY A 1 149 ? -16.178 10.718 28.217 1.00 58.03 149 GLY A C 1
ATOM 1213 O O . GLY A 1 149 ? -16.070 10.645 29.439 1.00 58.03 149 GLY A O 1
ATOM 1214 N N . SER A 1 150 ? -17.309 10.413 27.575 1.00 52.19 150 SER A N 1
ATOM 1215 C CA . SER A 1 150 ? -18.583 10.121 28.258 1.00 52.19 150 SER A CA 1
ATOM 1216 C C . SER A 1 150 ? -18.662 8.703 28.832 1.00 52.19 150 SER A C 1
ATOM 1218 O O . SER A 1 150 ? -19.434 8.452 29.753 1.00 52.19 150 SER A O 1
ATOM 1220 N N . PHE A 1 151 ? -17.863 7.759 28.318 1.00 54.88 151 PHE A N 1
ATOM 1221 C CA . PHE A 1 151 ? -17.981 6.335 28.670 1.00 54.88 151 PHE A CA 1
ATOM 1222 C C . PHE A 1 151 ? -16.745 5.727 29.343 1.00 54.88 151 PHE A C 1
ATOM 1224 O O . PHE A 1 151 ? -16.678 4.507 29.496 1.00 54.88 151 PHE A O 1
ATOM 1231 N N . GLN A 1 152 ? -15.771 6.548 29.759 1.00 56.31 152 GLN A N 1
ATOM 1232 C CA . GLN A 1 152 ? -14.587 6.126 30.529 1.00 56.31 152 GLN A CA 1
ATOM 1233 C C . GLN A 1 152 ? -13.874 4.875 29.967 1.00 56.31 152 GLN A C 1
ATOM 1235 O O . GLN A 1 152 ? -13.392 4.040 30.732 1.00 56.31 152 GLN A O 1
ATOM 1240 N N . ASN A 1 153 ? -13.803 4.716 28.637 1.00 53.16 153 ASN A N 1
ATOM 1241 C CA . ASN A 1 153 ? -13.206 3.536 27.989 1.00 53.16 153 ASN A CA 1
ATOM 1242 C C . ASN A 1 153 ? -13.823 2.187 28.417 1.00 53.16 153 ASN A C 1
ATOM 1244 O O . ASN A 1 153 ? -13.131 1.172 28.516 1.00 53.16 153 ASN A O 1
ATOM 1248 N N . GLN A 1 154 ? -15.138 2.132 28.632 1.00 59.62 154 GLN A N 1
ATOM 1249 C CA . GLN A 1 154 ? -15.861 0.863 28.723 1.00 59.62 154 GLN A CA 1
ATOM 1250 C C . GLN A 1 154 ? -15.584 0.014 27.463 1.00 59.62 154 GLN A C 1
ATOM 1252 O O . GLN A 1 154 ? -16.123 0.279 26.386 1.00 59.62 154 GLN A O 1
ATOM 1257 N N . ASN A 1 155 ? -14.738 -1.018 27.602 1.00 58.03 155 ASN A N 1
ATOM 1258 C CA . ASN A 1 155 ? -14.270 -1.878 26.500 1.00 58.03 155 ASN A CA 1
ATOM 1259 C C . ASN A 1 155 ? -15.416 -2.436 25.645 1.00 58.03 155 ASN A C 1
ATOM 1261 O O . ASN A 1 155 ? -15.276 -2.600 24.438 1.00 58.03 155 ASN A O 1
ATOM 1265 N N . LEU A 1 156 ? -16.559 -2.713 26.270 1.00 57.62 156 LEU A N 1
ATOM 1266 C CA . LEU A 1 156 ? -17.731 -3.271 25.608 1.00 57.62 156 LEU A CA 1
ATOM 1267 C C . LEU A 1 156 ? -18.363 -2.279 24.618 1.00 57.62 156 LEU A C 1
ATOM 1269 O O . LEU A 1 156 ? -18.726 -2.659 23.508 1.00 57.62 156 LEU A O 1
ATOM 1273 N N . ILE A 1 157 ? -18.428 -1.000 24.993 1.00 58.50 157 ILE A N 1
ATOM 1274 C CA . ILE A 1 157 ? -18.949 0.077 24.146 1.00 58.50 157 ILE A CA 1
ATOM 1275 C C . ILE A 1 157 ? -17.968 0.335 23.005 1.00 58.50 157 ILE A C 1
ATOM 1277 O O . ILE A 1 157 ? -18.368 0.312 21.846 1.00 58.50 157 ILE A O 1
ATOM 1281 N N . TYR A 1 158 ? -16.677 0.471 23.317 1.00 64.50 158 TYR A N 1
ATOM 1282 C CA . TYR A 1 158 ? -15.626 0.635 22.310 1.00 64.50 158 TYR A CA 1
ATOM 1283 C C . TYR A 1 158 ? -15.644 -0.482 21.252 1.00 64.50 158 TYR A C 1
ATOM 1285 O O . TYR A 1 158 ? -15.637 -0.189 20.058 1.00 64.50 158 TYR A O 1
ATOM 1293 N N . ASN A 1 159 ? -15.747 -1.748 21.671 1.00 61.22 159 ASN A N 1
ATOM 1294 C CA . ASN A 1 159 ? -15.800 -2.886 20.750 1.00 61.22 159 ASN A CA 1
ATOM 1295 C C . ASN A 1 159 ? -17.075 -2.887 19.896 1.00 61.22 159 ASN A C 1
ATOM 1297 O O . ASN A 1 159 ? -16.991 -3.075 18.687 1.00 61.22 159 ASN A O 1
ATOM 1301 N N . THR A 1 160 ? -18.234 -2.594 20.494 1.00 59.81 160 THR A N 1
ATOM 1302 C CA . THR A 1 160 ? -19.506 -2.513 19.753 1.00 59.81 160 THR A CA 1
ATOM 1303 C C . THR A 1 160 ? -19.463 -1.399 18.697 1.00 59.81 160 THR A C 1
ATOM 1305 O O . THR A 1 160 ? -19.904 -1.589 17.564 1.00 59.81 160 THR A O 1
ATOM 1308 N N . PHE A 1 161 ? -18.880 -0.243 19.037 1.00 65.50 161 PHE A N 1
ATOM 1309 C CA . PHE A 1 161 ? -18.664 0.855 18.090 1.00 65.50 161 PHE A CA 1
ATOM 1310 C C . PHE A 1 161 ? -17.685 0.477 16.981 1.00 65.50 161 PHE A C 1
ATOM 1312 O O . PHE A 1 161 ? -17.955 0.769 15.817 1.00 65.50 161 PHE A O 1
ATOM 1319 N N . LYS A 1 162 ? -16.575 -0.182 17.324 1.00 66.69 162 LYS A N 1
ATOM 1320 C CA . LYS A 1 162 ? -15.585 -0.655 16.354 1.00 66.69 162 LYS A CA 1
ATOM 1321 C C . LYS A 1 162 ? -16.224 -1.590 15.324 1.00 66.69 162 LYS A C 1
ATOM 1323 O O . LYS A 1 162 ? -16.080 -1.350 14.131 1.00 66.69 162 LYS A O 1
ATOM 1328 N N . GLU A 1 163 ? -16.981 -2.589 15.773 1.00 63.31 163 GLU A N 1
ATOM 1329 C CA . GLU A 1 163 ? -17.660 -3.562 14.902 1.00 63.31 163 GLU A CA 1
ATOM 1330 C C . GLU A 1 163 ? -18.695 -2.902 13.976 1.00 63.31 163 GLU A C 1
ATOM 1332 O O . GLU A 1 163 ? -18.791 -3.221 12.787 1.00 63.31 163 GLU A O 1
ATOM 1337 N N . ALA A 1 164 ? -19.461 -1.941 14.489 1.00 61.81 164 ALA A N 1
ATOM 1338 C CA . ALA A 1 164 ? -20.454 -1.236 13.688 1.00 61.81 164 ALA A CA 1
ATOM 1339 C C . ALA A 1 164 ? -19.819 -0.270 12.677 1.00 61.81 164 ALA A C 1
ATOM 1341 O O . ALA A 1 164 ? -20.241 -0.206 11.519 1.00 61.81 164 ALA A O 1
ATOM 1342 N N . PHE A 1 165 ? -18.762 0.439 13.080 1.00 65.75 165 PHE A N 1
ATOM 1343 C CA . PHE A 1 165 ? -17.990 1.297 12.187 1.00 65.75 165 PHE A CA 1
ATOM 1344 C C . PHE A 1 165 ? -17.304 0.493 11.079 1.00 65.75 165 PHE A C 1
ATOM 1346 O O . PHE A 1 165 ? -17.321 0.905 9.916 1.00 65.75 165 PHE A O 1
ATOM 1353 N N . GLU A 1 166 ? -16.772 -0.684 11.415 1.00 63.88 166 GLU A N 1
ATOM 1354 C CA . GLU A 1 166 ? -16.252 -1.643 10.446 1.00 63.88 166 GLU A CA 1
ATOM 1355 C C . GLU A 1 166 ? -17.352 -2.020 9.446 1.00 63.88 166 GLU A C 1
ATOM 1357 O O . GLU A 1 166 ? -17.189 -1.761 8.254 1.00 63.88 166 GLU A O 1
ATOM 1362 N N . SER A 1 167 ? -18.517 -2.486 9.916 1.00 62.28 167 SER A N 1
ATOM 1363 C CA . SER A 1 167 ? -19.688 -2.825 9.083 1.00 62.28 167 SER A CA 1
ATOM 1364 C C . SER A 1 167 ? -20.140 -1.680 8.160 1.00 62.28 167 SER A C 1
ATOM 1366 O O . SER A 1 167 ? -20.477 -1.903 6.992 1.00 62.28 167 SER A O 1
ATOM 1368 N N . PHE A 1 168 ? -20.089 -0.432 8.628 1.00 63.81 168 PHE A N 1
ATOM 1369 C CA . PHE A 1 168 ? -20.371 0.747 7.807 1.00 63.81 168 PHE A CA 1
ATOM 1370 C C . PHE A 1 168 ? -19.339 0.964 6.701 1.00 63.81 168 PHE A C 1
ATOM 1372 O O . PHE A 1 168 ? -19.714 1.197 5.548 1.00 63.81 168 PHE A O 1
ATOM 1379 N N . CYS A 1 169 ? -18.050 0.836 7.018 1.00 60.94 169 CYS A N 1
ATOM 1380 C CA . CYS A 1 169 ? -16.985 0.886 6.020 1.00 60.94 169 CYS A CA 1
ATOM 1381 C C . CYS A 1 169 ? -17.133 -0.240 4.980 1.00 60.94 169 CYS A C 1
ATOM 1383 O O . CYS A 1 169 ? -16.810 -0.035 3.812 1.00 60.94 169 CYS A O 1
ATOM 1385 N N . ILE A 1 170 ? -17.668 -1.414 5.353 1.00 60.03 170 ILE A N 1
ATOM 1386 C CA . ILE A 1 170 ? -18.003 -2.496 4.405 1.00 60.03 170 ILE A CA 1
ATOM 1387 C C . ILE A 1 170 ? -19.134 -2.076 3.456 1.00 60.03 170 ILE A C 1
ATOM 1389 O O . ILE A 1 170 ? -19.007 -2.215 2.239 1.00 60.03 170 ILE A O 1
ATOM 1393 N N . LYS A 1 171 ? -20.244 -1.561 3.995 1.00 58.41 171 LYS A N 1
ATOM 1394 C CA . LYS A 1 171 ? -21.439 -1.217 3.203 1.00 58.41 171 LYS A CA 1
ATOM 1395 C C . LYS A 1 171 ? -21.192 -0.047 2.247 1.00 58.41 171 LYS A C 1
ATOM 1397 O O . LYS A 1 171 ? -21.636 -0.091 1.105 1.00 58.41 171 LYS A O 1
ATOM 1402 N N . THR A 1 172 ? -20.437 0.962 2.680 1.00 53.84 172 THR A N 1
ATOM 1403 C CA . THR A 1 172 ? -20.109 2.148 1.865 1.00 53.84 172 THR A CA 1
ATOM 1404 C C . THR A 1 172 ? -19.120 1.869 0.733 1.00 53.84 172 THR A C 1
ATOM 1406 O O . THR A 1 172 ? -19.079 2.623 -0.235 1.00 53.84 172 THR A O 1
ATOM 1409 N N . THR A 1 173 ? -18.350 0.780 0.810 1.00 53.50 173 THR A N 1
ATOM 1410 C CA . THR A 1 173 ? -17.346 0.414 -0.204 1.00 53.50 173 THR A CA 1
ATOM 1411 C C . THR A 1 173 ? -17.839 -0.610 -1.228 1.00 53.50 173 THR A C 1
ATOM 1413 O O . THR A 1 173 ? -17.075 -1.008 -2.100 1.00 53.50 173 THR A O 1
ATOM 1416 N N . SER A 1 174 ? -19.121 -0.997 -1.208 1.00 50.72 174 SER A N 1
ATOM 1417 C CA . SER A 1 174 ? -19.710 -1.963 -2.161 1.00 50.72 174 SER A CA 1
ATOM 1418 C C . SER A 1 174 ? -19.910 -1.429 -3.599 1.00 50.72 174 SER A C 1
ATOM 1420 O O . SER A 1 174 ? -20.804 -1.872 -4.314 1.00 50.72 174 SER A O 1
ATOM 1422 N N . GLY A 1 175 ? -19.055 -0.514 -4.063 1.00 52.44 175 GLY A N 1
ATOM 1423 C CA . GLY A 1 175 ? -19.029 -0.008 -5.436 1.00 52.44 175 GLY A CA 1
ATOM 1424 C C . GLY A 1 175 ? -17.599 0.110 -5.976 1.00 52.44 175 GLY A C 1
ATOM 1425 O O . GLY A 1 175 ? -16.789 0.859 -5.441 1.00 52.44 175 GLY A O 1
ATOM 1426 N N . SER A 1 176 ? -17.312 -0.622 -7.057 1.00 48.66 176 SER A N 1
ATOM 1427 C CA . SER A 1 176 ? -16.120 -0.585 -7.936 1.00 48.66 176 SER A CA 1
ATOM 1428 C C . SER A 1 176 ? -14.706 -0.787 -7.352 1.00 48.66 176 SER A C 1
ATOM 1430 O O . SER A 1 176 ? -13.844 -1.225 -8.109 1.00 48.66 176 SER A O 1
ATOM 1432 N N . TYR A 1 177 ? -14.430 -0.536 -6.068 1.00 55.59 177 TYR A N 1
ATOM 1433 C CA . TYR A 1 177 ? -13.099 -0.704 -5.455 1.00 55.59 177 TYR A CA 1
ATOM 1434 C C . TYR A 1 177 ? -13.164 -1.571 -4.196 1.00 55.59 177 TYR A C 1
ATOM 1436 O O . TYR A 1 177 ? -14.075 -1.421 -3.386 1.00 55.59 177 TYR A O 1
ATOM 1444 N N . SER A 1 178 ? -12.177 -2.451 -3.984 1.00 63.34 178 SER A N 1
ATOM 1445 C CA . SER A 1 178 ? -12.097 -3.199 -2.722 1.00 63.34 178 SER A CA 1
ATOM 1446 C C . SER A 1 178 ? -11.717 -2.267 -1.561 1.00 63.34 178 SER A C 1
ATOM 1448 O O . SER A 1 178 ? -10.967 -1.302 -1.741 1.00 63.34 178 SER A O 1
ATOM 1450 N N . ARG A 1 179 ? -12.201 -2.558 -0.342 1.00 64.62 179 ARG A N 1
ATOM 1451 C CA . ARG A 1 179 ? -11.880 -1.798 0.887 1.00 64.62 179 ARG A CA 1
ATOM 1452 C C . ARG A 1 179 ? -10.371 -1.598 1.045 1.00 64.62 179 ARG A C 1
ATOM 1454 O O . ARG A 1 179 ? -9.901 -0.488 1.287 1.00 64.62 179 ARG A O 1
ATOM 1461 N N . ALA A 1 180 ? -9.615 -2.673 0.844 1.00 67.62 180 ALA A N 1
ATOM 1462 C CA . ALA A 1 180 ? -8.163 -2.679 0.924 1.00 67.62 180 ALA A CA 1
ATOM 1463 C C . ALA A 1 180 ? -7.504 -1.778 -0.136 1.00 67.62 180 ALA A C 1
ATOM 1465 O O . ALA A 1 180 ? -6.491 -1.142 0.148 1.00 67.62 180 ALA A O 1
ATOM 1466 N N . GLU A 1 181 ? -8.075 -1.674 -1.339 1.00 70.06 181 GLU A N 1
ATOM 1467 C CA . GLU A 1 181 ? -7.551 -0.818 -2.406 1.00 70.06 181 GLU A CA 1
ATOM 1468 C C . GLU A 1 181 ? -7.760 0.669 -2.120 1.00 70.06 181 GLU A C 1
ATOM 1470 O O . GLU A 1 181 ? -6.845 1.471 -2.344 1.00 70.06 181 GLU A O 1
ATOM 1475 N N . LEU A 1 182 ? -8.921 1.036 -1.572 1.00 67.94 182 LEU A N 1
ATOM 1476 C CA . LEU A 1 182 ? -9.190 2.403 -1.126 1.00 67.94 182 LEU A CA 1
ATOM 1477 C C . LEU A 1 182 ? -8.243 2.800 0.006 1.00 67.94 182 LEU A C 1
ATOM 1479 O O . LEU A 1 182 ? -7.598 3.843 -0.088 1.00 67.94 182 LEU A O 1
ATOM 1483 N N . LEU A 1 183 ? -8.075 1.941 1.016 1.00 70.31 183 LEU A N 1
ATOM 1484 C CA . LEU A 1 183 ? -7.155 2.187 2.130 1.00 70.31 183 LEU A CA 1
ATOM 1485 C C . LEU A 1 183 ? -5.687 2.229 1.681 1.00 70.31 183 LEU A C 1
ATOM 1487 O O . LEU A 1 183 ? -4.935 3.099 2.115 1.00 70.31 183 LEU A O 1
ATOM 1491 N N . ALA A 1 184 ? -5.259 1.341 0.782 1.00 73.69 184 ALA A N 1
ATOM 1492 C CA . ALA A 1 184 ? -3.896 1.362 0.253 1.00 73.69 184 ALA A CA 1
ATOM 1493 C C . ALA A 1 184 ? -3.633 2.630 -0.572 1.00 73.69 184 ALA A C 1
ATOM 1495 O O . ALA A 1 184 ? -2.574 3.245 -0.450 1.00 73.69 184 ALA A O 1
ATOM 1496 N N . THR A 1 185 ? -4.606 3.052 -1.386 1.00 70.88 185 THR A N 1
ATOM 1497 C CA . THR A 1 185 ? -4.538 4.302 -2.161 1.00 70.88 185 THR A CA 1
ATOM 1498 C C . THR A 1 185 ? -4.558 5.527 -1.253 1.00 70.88 185 THR A C 1
ATOM 1500 O O . THR A 1 185 ? -3.892 6.518 -1.537 1.00 70.88 185 THR A O 1
ATOM 1503 N N . PHE A 1 186 ? -5.281 5.456 -0.141 1.00 68.81 186 PHE A N 1
ATOM 1504 C CA . PHE A 1 186 ? -5.312 6.497 0.871 1.00 68.81 186 PHE A CA 1
ATOM 1505 C C . PHE A 1 186 ? -3.976 6.679 1.564 1.00 68.81 186 PHE A C 1
ATOM 1507 O O . PHE A 1 186 ? -3.466 7.794 1.591 1.00 68.81 186 PHE A O 1
ATOM 1514 N N . CYS A 1 187 ? -3.385 5.586 2.052 1.00 68.94 187 CYS A N 1
ATOM 1515 C CA . CYS A 1 187 ? -2.062 5.617 2.661 1.00 68.94 187 CYS A CA 1
ATOM 1516 C C . CYS A 1 187 ? -1.043 6.157 1.659 1.00 68.94 187 CYS A C 1
ATOM 1518 O O . CYS A 1 187 ? -0.330 7.099 1.969 1.00 68.94 187 CYS A O 1
ATOM 1520 N N . ASP A 1 188 ? -1.041 5.638 0.426 1.00 72.56 188 ASP A N 1
ATOM 1521 C CA . ASP A 1 188 ? -0.170 6.129 -0.648 1.00 72.56 188 ASP A CA 1
ATOM 1522 C C . ASP A 1 188 ? -0.320 7.641 -0.862 1.00 72.56 188 ASP A C 1
ATOM 1524 O O . ASP A 1 188 ? 0.672 8.341 -1.009 1.00 72.56 188 ASP A O 1
ATOM 1528 N N . ARG A 1 189 ? -1.542 8.180 -0.817 1.00 67.06 189 ARG A N 1
ATOM 1529 C CA . ARG A 1 189 ? -1.775 9.613 -1.027 1.00 67.06 189 ARG A CA 1
ATOM 1530 C C . ARG A 1 189 ? -1.527 10.496 0.176 1.00 67.06 189 ARG A C 1
ATOM 1532 O O . ARG A 1 189 ? -1.088 11.612 -0.044 1.00 67.06 189 ARG A O 1
ATOM 1539 N N . ILE A 1 190 ? -1.803 10.043 1.393 1.00 62.84 190 ILE A N 1
ATOM 1540 C CA . ILE A 1 190 ? -1.380 10.745 2.611 1.00 62.84 190 ILE A CA 1
ATOM 1541 C C . ILE A 1 190 ? 0.136 10.923 2.571 1.00 62.84 190 ILE A C 1
ATOM 1543 O O . ILE A 1 190 ? 0.639 12.009 2.818 1.00 62.84 190 ILE A O 1
ATOM 1547 N N . ILE A 1 191 ? 0.849 9.869 2.176 1.00 59.75 191 ILE A N 1
ATOM 1548 C CA . ILE A 1 191 ? 2.308 9.868 2.082 1.00 59.75 191 ILE A CA 1
ATOM 1549 C C . ILE A 1 191 ? 2.797 10.765 0.937 1.00 59.75 191 ILE A C 1
ATOM 1551 O O . ILE A 1 191 ? 3.794 11.461 1.086 1.00 59.75 191 ILE A O 1
ATOM 1555 N N . LEU A 1 192 ? 2.105 10.759 -0.210 1.00 56.50 192 LEU A N 1
ATOM 1556 C CA . LEU A 1 192 ? 2.504 11.508 -1.412 1.00 56.50 192 LEU A CA 1
ATOM 1557 C C . LEU A 1 192 ? 2.014 12.965 -1.458 1.00 56.50 192 LEU A C 1
ATOM 1559 O O . LEU A 1 192 ? 2.561 13.766 -2.214 1.00 56.50 192 LEU A O 1
ATOM 1563 N N . LYS A 1 193 ? 0.955 13.310 -0.726 1.00 55.34 193 LYS A N 1
ATOM 1564 C CA . LYS A 1 193 ? 0.366 14.647 -0.659 1.00 55.34 193 LYS A CA 1
ATOM 1565 C C . LYS A 1 193 ? 0.052 14.953 0.798 1.00 55.34 193 LYS A C 1
ATOM 1567 O O . LYS A 1 193 ? -0.990 14.534 1.300 1.00 55.34 193 LYS A O 1
ATOM 1572 N N . ASN A 1 194 ? 0.970 15.698 1.410 1.00 51.44 194 ASN A N 1
ATOM 1573 C CA . ASN A 1 194 ? 0.835 16.465 2.646 1.00 51.44 194 ASN A CA 1
ATOM 1574 C C . ASN A 1 194 ? -0.643 16.665 3.044 1.00 51.44 194 ASN A C 1
ATOM 1576 O O . ASN A 1 194 ? -1.459 17.147 2.247 1.00 51.44 194 ASN A O 1
ATOM 1580 N N . TRP A 1 195 ? -0.996 16.243 4.260 1.00 41.38 195 TRP A N 1
ATOM 1581 C CA . TRP A 1 195 ? -2.342 16.330 4.833 1.00 41.38 195 TRP A CA 1
ATOM 1582 C C . TRP A 1 195 ? -2.754 17.794 5.090 1.00 41.38 195 TRP A C 1
ATOM 1584 O O . TRP A 1 195 ? -2.804 18.280 6.214 1.00 41.38 195 TRP A O 1
ATOM 1594 N N . GLY A 1 196 ? -3.064 18.533 4.026 1.00 43.06 196 GLY A N 1
ATOM 1595 C CA . GLY A 1 196 ? -2.907 19.990 4.067 1.00 43.06 196 GLY A CA 1
ATOM 1596 C C . GLY A 1 196 ? -1.441 20.343 3.819 1.00 43.06 196 GLY A C 1
ATOM 1597 O O . GLY A 1 196 ? -0.584 19.479 3.856 1.00 43.06 196 GLY A O 1
ATOM 1598 N N . SER A 1 197 ? -1.136 21.586 3.474 1.00 44.62 197 SER A N 1
ATOM 1599 C CA . SER A 1 197 ? 0.140 22.006 2.868 1.00 44.62 197 SER A CA 1
ATOM 1600 C C . SER A 1 197 ? 1.442 21.698 3.637 1.00 44.62 197 SER A C 1
ATOM 1602 O O . SER A 1 197 ? 2.511 21.977 3.101 1.00 44.62 197 SER A O 1
ATOM 1604 N N . GLU A 1 198 ? 1.395 21.106 4.829 1.00 47.53 198 GLU A N 1
ATOM 1605 C CA . GLU A 1 198 ? 2.552 20.787 5.671 1.00 47.53 198 GLU A CA 1
ATOM 1606 C C . GLU A 1 198 ? 2.781 19.271 5.782 1.00 47.53 198 GLU A C 1
ATOM 1608 O O . GLU A 1 198 ? 1.843 18.472 5.730 1.00 47.53 198 GLU A O 1
ATOM 1613 N N . GLU A 1 199 ? 4.051 18.873 5.895 1.00 53.94 199 GLU A N 1
ATOM 1614 C CA . GLU A 1 199 ? 4.456 17.486 6.140 1.00 53.94 199 GLU A CA 1
ATOM 1615 C C . GLU A 1 199 ? 3.650 16.888 7.302 1.00 53.94 199 GLU A C 1
ATOM 1617 O O . GLU A 1 199 ? 3.402 17.543 8.316 1.00 53.94 199 GLU A O 1
ATOM 1622 N N . LEU A 1 200 ? 3.208 15.637 7.154 1.00 57.34 200 LEU A N 1
ATOM 1623 C CA . LEU A 1 200 ? 2.479 14.965 8.224 1.00 57.34 200 LEU A CA 1
ATOM 1624 C C . LEU A 1 200 ? 3.377 14.813 9.446 1.00 57.34 200 LEU A C 1
ATOM 1626 O O . LEU A 1 200 ? 4.385 14.113 9.395 1.00 57.34 200 LEU A O 1
ATOM 1630 N N . SER A 1 201 ? 2.961 15.413 10.558 1.00 65.19 201 SER A N 1
ATOM 1631 C CA . SER A 1 201 ? 3.567 15.139 11.854 1.00 65.19 201 SER A CA 1
ATOM 1632 C C . SER A 1 201 ? 3.414 13.657 12.218 1.00 65.19 201 SER A C 1
ATOM 1634 O O . SER A 1 201 ? 2.459 12.987 11.803 1.00 65.19 201 SER A O 1
ATOM 1636 N N . ASP A 1 202 ? 4.318 13.148 13.057 1.00 66.25 202 ASP A N 1
ATOM 1637 C CA . ASP A 1 202 ? 4.251 11.776 13.581 1.00 66.25 202 ASP A CA 1
ATOM 1638 C C . ASP A 1 202 ? 2.894 11.456 14.239 1.00 66.25 202 ASP A C 1
ATOM 1640 O O . ASP A 1 202 ? 2.429 10.314 14.212 1.00 66.25 202 ASP A O 1
ATOM 1644 N N . GLU A 1 203 ? 2.222 12.470 14.792 1.00 67.44 203 GLU A N 1
ATOM 1645 C CA . GLU A 1 203 ? 0.890 12.347 15.384 1.00 67.44 203 GLU A CA 1
ATOM 1646 C C . GLU A 1 203 ? -0.206 12.126 14.328 1.00 67.44 203 GLU A C 1
ATOM 1648 O O . GLU A 1 203 ? -1.116 11.319 14.532 1.00 67.44 203 GLU A O 1
ATOM 1653 N N . GLY A 1 204 ? -0.103 12.781 13.167 1.00 66.06 204 GLY A N 1
ATOM 1654 C CA . GLY A 1 204 ? -1.007 12.559 12.037 1.00 66.06 204 GLY A CA 1
ATOM 1655 C C . GLY A 1 204 ? -0.886 11.141 11.477 1.00 66.06 204 GLY A C 1
ATOM 1656 O O . GLY A 1 204 ? -1.898 10.476 11.243 1.00 66.06 204 GLY A O 1
ATOM 1657 N N . VAL A 1 205 ? 0.345 10.638 11.347 1.00 66.75 205 VAL A N 1
ATOM 1658 C CA . VAL A 1 205 ? 0.605 9.249 10.933 1.00 66.75 205 VAL A CA 1
ATOM 1659 C C . VAL A 1 205 ? 0.018 8.267 11.946 1.00 66.75 205 VAL A C 1
ATOM 1661 O O . VAL A 1 205 ? -0.642 7.304 11.560 1.00 66.75 205 VAL A O 1
ATOM 1664 N N . GLU A 1 206 ? 0.190 8.515 13.245 1.00 70.88 206 GLU A N 1
ATOM 1665 C CA . GLU A 1 206 ? -0.359 7.644 14.285 1.00 70.88 206 GLU A CA 1
ATOM 1666 C C . GLU A 1 206 ? -1.892 7.565 14.249 1.00 70.88 206 GLU A C 1
ATOM 1668 O O . GLU A 1 206 ? -2.448 6.471 14.380 1.00 70.88 206 GLU A O 1
ATOM 1673 N N . LYS A 1 207 ? -2.579 8.688 14.009 1.00 68.81 207 LYS A N 1
ATOM 1674 C CA . LYS A 1 207 ? -4.041 8.710 13.833 1.00 68.81 207 LYS A CA 1
ATOM 1675 C C . LYS A 1 207 ? -4.482 7.879 12.632 1.00 68.81 207 LYS A C 1
ATOM 1677 O O . LYS A 1 207 ? -5.392 7.064 12.763 1.00 68.81 207 LYS A O 1
ATOM 1682 N N . VAL A 1 208 ? -3.802 8.020 11.494 1.00 69.62 208 VAL A N 1
ATOM 1683 C CA . VAL A 1 208 ? -4.091 7.236 10.283 1.00 69.62 208 VAL A CA 1
ATOM 1684 C C . VAL A 1 208 ? -3.894 5.744 10.540 1.00 69.62 208 VAL A C 1
ATOM 1686 O O . VAL A 1 208 ? -4.743 4.942 10.160 1.00 69.62 208 VAL A O 1
ATOM 1689 N N . VAL A 1 209 ? -2.816 5.347 11.220 1.00 70.75 209 VAL A N 1
ATOM 1690 C CA . VAL A 1 209 ? -2.577 3.929 11.517 1.00 70.75 209 VAL A CA 1
ATOM 1691 C C . VAL A 1 209 ? -3.626 3.373 12.489 1.00 70.75 209 VAL A C 1
ATOM 1693 O O . VAL A 1 209 ? -4.139 2.277 12.259 1.00 70.75 209 VAL A O 1
ATOM 1696 N N . LYS A 1 210 ? -4.006 4.122 13.532 1.00 70.00 210 LYS A N 1
ATOM 1697 C CA . LYS A 1 210 ? -5.097 3.727 14.447 1.00 70.00 210 LYS A CA 1
ATOM 1698 C C . LYS A 1 210 ? -6.432 3.590 13.718 1.00 70.00 210 LYS A C 1
ATOM 1700 O O . LYS A 1 210 ? -7.173 2.642 13.960 1.00 70.00 210 LYS A O 1
ATOM 1705 N N . PHE A 1 211 ? -6.714 4.502 12.796 1.00 70.00 211 PHE A N 1
ATOM 1706 C CA . PHE A 1 211 ? -7.896 4.447 11.948 1.00 70.00 211 PHE A CA 1
ATOM 1707 C C . PHE A 1 211 ? -7.900 3.201 11.054 1.00 70.00 211 PHE A C 1
ATOM 1709 O O . PHE A 1 211 ? -8.888 2.471 11.024 1.00 70.00 211 PHE A O 1
ATOM 1716 N N . LEU A 1 212 ? -6.776 2.890 10.396 1.00 67.38 212 LEU A N 1
ATOM 1717 C CA . LEU A 1 212 ? -6.632 1.660 9.611 1.00 67.38 212 LEU A CA 1
ATOM 1718 C C . LEU A 1 212 ? -6.917 0.425 10.472 1.00 67.38 212 LEU A C 1
ATOM 1720 O O . LEU A 1 212 ? -7.658 -0.457 10.030 1.00 67.38 212 LEU A O 1
ATOM 1724 N N . ALA A 1 213 ? -6.379 0.396 11.701 1.00 66.75 213 ALA A N 1
ATOM 1725 C CA . ALA A 1 213 ? -6.570 -0.675 12.686 1.00 66.75 213 ALA A CA 1
ATOM 1726 C C . ALA A 1 213 ? -8.034 -0.895 13.089 1.00 66.75 213 ALA A C 1
ATOM 1728 O O . ALA A 1 213 ? -8.403 -2.000 13.491 1.00 66.75 213 ALA A O 1
ATOM 1729 N N . CYS A 1 214 ? -8.872 0.135 12.966 1.00 61.00 214 CYS A N 1
ATOM 1730 C CA . CYS A 1 214 ? -10.295 0.050 13.277 1.00 61.00 214 CYS A CA 1
ATOM 1731 C C . CYS A 1 214 ? -11.150 -0.472 12.114 1.00 61.00 214 CYS A C 1
ATOM 1733 O O . CYS A 1 214 ? -12.275 -0.887 12.355 1.00 61.00 214 CYS A O 1
ATOM 1735 N N . ILE A 1 215 ? -10.642 -0.456 10.877 1.00 60.12 215 ILE A N 1
ATOM 1736 C CA . ILE A 1 215 ? -11.464 -0.662 9.668 1.00 60.12 215 ILE A CA 1
ATOM 1737 C C . ILE A 1 215 ? -11.166 -1.977 8.949 1.00 60.12 215 ILE A C 1
ATOM 1739 O O . ILE A 1 215 ? -11.994 -2.454 8.170 1.00 60.12 215 ILE A O 1
ATOM 1743 N N . SER A 1 216 ? -9.982 -2.558 9.140 1.00 59.75 216 SER A N 1
ATOM 1744 C CA . SER A 1 216 ? -9.562 -3.670 8.285 1.00 59.75 216 SER A CA 1
ATOM 1745 C C . SER A 1 216 ? -9.783 -5.026 8.954 1.00 59.75 216 SER A C 1
ATOM 1747 O O . SER A 1 216 ? -9.028 -5.426 9.830 1.00 59.75 216 SER A O 1
ATOM 1749 N N . GLY A 1 217 ? -10.772 -5.775 8.466 1.00 59.81 217 GLY A N 1
ATOM 1750 C CA . GLY A 1 217 ? -10.863 -7.231 8.628 1.00 59.81 217 GLY A CA 1
ATOM 1751 C C . GLY A 1 217 ? -10.029 -8.028 7.603 1.00 59.81 217 GLY A C 1
ATOM 1752 O O . GLY A 1 217 ? -9.861 -9.232 7.750 1.00 59.81 217 GLY A O 1
ATOM 1753 N N . GLU A 1 218 ? -9.467 -7.371 6.576 1.00 64.81 218 GLU A N 1
ATOM 1754 C CA . GLU A 1 218 ? -8.722 -7.991 5.456 1.00 64.81 218 GLU A CA 1
ATOM 1755 C C . GLU A 1 218 ? -7.268 -7.487 5.382 1.00 64.81 218 GLU A C 1
ATOM 1757 O O . GLU A 1 218 ? -6.837 -6.849 4.415 1.00 64.81 218 GLU A O 1
ATOM 1762 N N . TRP A 1 219 ? -6.500 -7.750 6.438 1.00 72.31 219 TRP A N 1
ATOM 1763 C CA . TRP A 1 219 ? -5.117 -7.278 6.571 1.00 72.31 219 TRP A CA 1
ATOM 1764 C C . TRP A 1 219 ? -4.175 -7.778 5.477 1.00 72.31 219 TRP A C 1
ATOM 1766 O O . TRP A 1 219 ? -3.303 -7.031 5.032 1.00 72.31 219 TRP A O 1
ATOM 1776 N N . ASP A 1 220 ? -4.368 -9.008 5.005 1.00 75.38 220 ASP A N 1
ATOM 1777 C CA . ASP A 1 220 ? -3.487 -9.621 4.009 1.00 75.38 220 ASP A CA 1
ATOM 1778 C C . ASP A 1 220 ? -3.588 -8.923 2.648 1.00 75.38 220 ASP A C 1
ATOM 1780 O O . ASP A 1 220 ? -2.570 -8.569 2.047 1.00 75.38 220 ASP A O 1
ATOM 1784 N N . LEU A 1 221 ? -4.815 -8.636 2.197 1.00 78.12 221 LEU A N 1
ATOM 1785 C CA . LEU A 1 221 ? -5.054 -7.924 0.942 1.00 78.12 221 LEU A CA 1
ATOM 1786 C C . LEU A 1 221 ? -4.550 -6.477 1.023 1.00 78.12 221 LEU A C 1
ATOM 1788 O O . LEU A 1 221 ? -3.937 -5.977 0.077 1.00 78.12 221 LEU A O 1
ATOM 1792 N N . PHE A 1 222 ? -4.754 -5.810 2.165 1.00 79.12 222 PHE A N 1
ATOM 1793 C CA . PHE A 1 222 ? -4.207 -4.473 2.389 1.00 79.12 222 PHE A CA 1
ATOM 1794 C C . PHE A 1 222 ? -2.674 -4.475 2.353 1.00 79.12 222 PHE A C 1
ATOM 1796 O O . PHE A 1 222 ? -2.092 -3.643 1.657 1.00 79.12 222 PHE A O 1
ATOM 1803 N N . SER A 1 223 ? -2.019 -5.429 3.026 1.00 80.81 223 SER A N 1
ATOM 1804 C CA . SER A 1 223 ? -0.556 -5.575 3.008 1.00 80.81 223 SER A CA 1
ATOM 1805 C C . SER A 1 223 ? -0.024 -5.751 1.585 1.00 80.81 223 SER A C 1
ATOM 1807 O O . SER A 1 223 ? 0.937 -5.088 1.188 1.00 80.81 223 SER A O 1
ATOM 1809 N N . GLU A 1 224 ? -0.684 -6.582 0.773 1.00 83.56 224 GLU A N 1
ATOM 1810 C CA . GLU A 1 224 ? -0.281 -6.806 -0.614 1.00 83.56 224 GLU A CA 1
ATOM 1811 C C . GLU A 1 224 ? -0.437 -5.543 -1.478 1.00 83.56 224 GLU A C 1
ATOM 1813 O O . GLU A 1 224 ? 0.478 -5.168 -2.221 1.00 83.56 224 GLU A O 1
ATOM 1818 N N . LEU A 1 225 ? -1.580 -4.857 -1.383 1.00 82.19 225 LEU A N 1
ATOM 1819 C CA . LEU A 1 225 ? -1.867 -3.661 -2.179 1.00 82.19 225 LEU A CA 1
ATOM 1820 C C . LEU A 1 225 ? -1.006 -2.467 -1.762 1.00 82.19 225 LEU A C 1
ATOM 1822 O O . LEU A 1 225 ? -0.475 -1.755 -2.622 1.00 82.19 225 LEU A O 1
ATOM 1826 N N . TYR A 1 226 ? -0.828 -2.265 -0.457 1.00 83.88 226 TYR A N 1
ATOM 1827 C CA . TYR A 1 226 ? 0.049 -1.231 0.074 1.00 83.88 226 TYR A CA 1
ATOM 1828 C C . TYR A 1 226 ? 1.516 -1.528 -0.265 1.00 83.88 226 TYR A C 1
ATOM 1830 O O . TYR A 1 226 ? 2.224 -0.637 -0.734 1.00 83.88 226 TYR A O 1
ATOM 1838 N N . GLY A 1 227 ? 1.947 -2.790 -0.166 1.00 87.44 227 GLY A N 1
ATOM 1839 C CA . GLY A 1 227 ? 3.274 -3.234 -0.596 1.00 87.44 227 GLY A CA 1
ATOM 1840 C C . GLY A 1 227 ? 3.550 -2.942 -2.075 1.00 87.44 227 GLY A C 1
ATOM 1841 O O . GLY A 1 227 ? 4.612 -2.418 -2.406 1.00 87.44 227 GLY A O 1
ATOM 1842 N N . LYS A 1 228 ? 2.578 -3.176 -2.972 1.00 87.81 228 LYS A N 1
ATOM 1843 C CA . LYS A 1 228 ? 2.685 -2.804 -4.400 1.00 87.81 228 LYS A CA 1
ATOM 1844 C C . LYS A 1 228 ? 2.860 -1.297 -4.602 1.00 87.81 228 LYS A C 1
ATOM 1846 O O . LYS A 1 228 ? 3.652 -0.876 -5.447 1.00 87.81 228 LYS A O 1
ATOM 1851 N N . LYS A 1 229 ? 2.126 -0.480 -3.841 1.00 84.56 229 LYS A N 1
ATOM 1852 C CA . LYS A 1 229 ? 2.209 0.988 -3.903 1.00 84.56 229 LYS A CA 1
ATOM 1853 C C . LYS A 1 229 ? 3.566 1.487 -3.386 1.00 84.56 229 LYS A C 1
ATOM 1855 O O . LYS A 1 229 ? 4.221 2.249 -4.094 1.00 84.56 229 LYS A O 1
ATOM 1860 N N . LEU A 1 230 ? 4.029 0.977 -2.240 1.00 87.06 230 LEU A N 1
ATOM 1861 C CA . LEU A 1 230 ? 5.354 1.264 -1.678 1.00 87.06 230 LEU A CA 1
ATOM 1862 C C . LEU A 1 230 ? 6.476 0.883 -2.652 1.00 87.06 230 LEU A C 1
ATOM 1864 O O . LEU A 1 230 ? 7.328 1.714 -2.950 1.00 87.06 230 LEU A O 1
ATOM 1868 N N . ALA A 1 231 ? 6.439 -0.327 -3.216 1.00 89.56 231 ALA A N 1
ATOM 1869 C CA . ALA A 1 231 ? 7.436 -0.784 -4.183 1.00 89.56 231 ALA A CA 1
ATOM 1870 C C . ALA A 1 231 ? 7.553 0.171 -5.382 1.00 89.56 231 ALA A C 1
ATOM 1872 O O . ALA A 1 231 ? 8.652 0.529 -5.802 1.00 89.56 231 ALA A O 1
ATOM 1873 N N . ARG A 1 232 ? 6.413 0.642 -5.905 1.00 85.50 232 ARG A N 1
ATOM 1874 C CA . ARG A 1 232 ? 6.388 1.632 -6.987 1.00 85.50 232 ARG A CA 1
ATOM 1875 C C . ARG A 1 232 ? 7.015 2.960 -6.557 1.00 85.50 232 ARG A C 1
ATOM 1877 O O . ARG A 1 232 ? 7.804 3.506 -7.320 1.00 85.50 232 ARG A O 1
ATOM 1884 N N . ARG A 1 233 ? 6.714 3.468 -5.355 1.00 83.12 233 ARG A N 1
ATOM 1885 C CA . ARG A 1 233 ? 7.319 4.713 -4.845 1.00 83.12 233 ARG A CA 1
ATOM 1886 C C . ARG A 1 233 ? 8.835 4.592 -4.698 1.00 83.12 233 ARG A C 1
ATOM 1888 O O . ARG A 1 233 ? 9.539 5.467 -5.189 1.00 83.12 233 ARG A O 1
ATOM 1895 N N . LEU A 1 234 ? 9.325 3.497 -4.113 1.00 85.38 234 LEU A N 1
ATOM 1896 C CA . LEU A 1 234 ? 10.760 3.261 -3.909 1.00 85.38 234 LEU A CA 1
ATOM 1897 C C . LEU A 1 234 ? 11.538 3.180 -5.230 1.00 85.38 234 LEU A C 1
ATOM 1899 O O . LEU A 1 234 ? 12.650 3.692 -5.324 1.00 85.38 234 LEU A O 1
ATOM 1903 N N . LEU A 1 235 ? 10.954 2.564 -6.262 1.00 85.38 235 LEU A N 1
ATOM 1904 C CA . LEU A 1 235 ? 11.604 2.424 -7.569 1.00 85.38 235 LEU A CA 1
ATOM 1905 C C . LEU A 1 235 ? 11.497 3.687 -8.432 1.00 85.38 235 LEU A C 1
ATOM 1907 O O . LEU A 1 235 ? 12.419 3.991 -9.188 1.00 85.38 235 LEU A O 1
ATOM 1911 N N . SER A 1 236 ? 10.378 4.415 -8.349 1.00 76.94 236 SER A N 1
ATOM 1912 C CA . SER A 1 236 ? 10.132 5.606 -9.171 1.00 76.94 236 SER A CA 1
ATOM 1913 C C . SER A 1 236 ? 10.714 6.890 -8.578 1.00 76.94 236 SER A C 1
ATOM 1915 O O . SER A 1 236 ? 11.162 7.749 -9.332 1.00 76.94 236 SER A O 1
ATOM 1917 N N . ASN A 1 237 ? 10.715 7.050 -7.252 1.00 65.81 237 ASN A N 1
ATOM 1918 C CA . ASN A 1 237 ? 11.106 8.293 -6.595 1.00 65.81 237 ASN A CA 1
ATOM 1919 C C . ASN A 1 237 ? 12.465 8.145 -5.897 1.00 65.81 237 ASN A C 1
ATOM 1921 O O . ASN A 1 237 ? 12.547 7.991 -4.681 1.00 65.81 237 ASN A O 1
ATOM 1925 N N . ARG A 1 238 ? 13.549 8.220 -6.681 1.00 57.00 238 ARG A N 1
ATOM 1926 C CA . ARG A 1 238 ? 14.943 8.078 -6.208 1.00 57.00 238 ARG A CA 1
ATOM 1927 C C . ARG A 1 238 ? 15.413 9.162 -5.213 1.00 57.00 238 ARG A C 1
ATOM 1929 O O . ARG A 1 238 ? 16.574 9.130 -4.819 1.00 57.00 238 ARG A O 1
ATOM 1936 N N . GLY A 1 239 ? 14.547 10.102 -4.821 1.00 50.81 239 GLY A N 1
ATOM 1937 C CA . GLY A 1 239 ? 14.819 11.160 -3.840 1.00 50.81 239 GLY A CA 1
ATOM 1938 C C . GLY A 1 239 ? 13.760 11.293 -2.740 1.00 50.81 239 GLY A C 1
ATOM 1939 O O . GLY A 1 239 ? 13.701 12.334 -2.092 1.00 50.81 239 GLY A O 1
ATOM 1940 N N . ALA A 1 240 ? 12.894 10.290 -2.548 1.00 57.28 240 ALA A N 1
ATOM 1941 C CA . ALA A 1 240 ? 11.941 10.292 -1.439 1.00 57.28 240 ALA A CA 1
ATOM 1942 C C . ALA A 1 240 ? 12.668 10.259 -0.081 1.00 57.28 240 ALA A C 1
ATOM 1944 O O . ALA A 1 240 ? 13.736 9.660 0.042 1.00 57.28 240 ALA A O 1
ATOM 1945 N N . ASN A 1 241 ? 12.076 10.887 0.939 1.00 66.00 241 ASN A N 1
ATOM 1946 C CA . ASN A 1 241 ? 12.593 10.836 2.302 1.00 66.00 241 ASN A CA 1
ATOM 1947 C C . ASN A 1 241 ? 12.443 9.406 2.859 1.00 66.00 241 ASN A C 1
ATOM 1949 O O . ASN A 1 241 ? 11.367 9.026 3.329 1.00 66.00 241 ASN A O 1
ATOM 1953 N N . ASP A 1 242 ? 13.516 8.615 2.783 1.00 70.69 242 ASP A N 1
ATOM 1954 C CA . ASP A 1 242 ? 13.570 7.243 3.302 1.00 70.69 242 ASP A CA 1
ATOM 1955 C C . ASP A 1 242 ? 13.174 7.175 4.789 1.00 70.69 242 ASP A C 1
ATOM 1957 O O . ASP A 1 242 ? 12.602 6.174 5.232 1.00 70.69 242 ASP A O 1
ATOM 1961 N N . ASP A 1 243 ? 13.424 8.246 5.553 1.00 73.44 243 ASP A N 1
ATOM 1962 C CA . ASP A 1 243 ? 13.087 8.320 6.975 1.00 73.44 243 ASP A CA 1
ATOM 1963 C C . ASP A 1 243 ? 11.573 8.391 7.200 1.00 73.44 243 ASP A C 1
ATOM 1965 O O . ASP A 1 243 ? 11.063 7.763 8.132 1.00 73.44 243 ASP A O 1
ATOM 1969 N N . HIS A 1 244 ? 10.825 9.058 6.311 1.00 74.75 244 HIS A N 1
ATOM 1970 C CA . HIS A 1 244 ? 9.360 9.078 6.374 1.00 74.75 244 HIS A CA 1
ATOM 1971 C C . HIS A 1 244 ? 8.776 7.680 6.139 1.00 74.75 244 HIS A C 1
ATOM 1973 O O . HIS A 1 244 ? 7.959 7.209 6.933 1.00 74.75 244 HIS A O 1
ATOM 1979 N N . GLU A 1 245 ? 9.236 6.969 5.105 1.00 78.94 245 GLU A N 1
ATOM 1980 C CA . GLU A 1 245 ? 8.782 5.597 4.828 1.00 78.94 245 GLU A CA 1
ATOM 1981 C C . GLU A 1 245 ? 9.124 4.651 5.990 1.00 78.94 245 GLU A C 1
ATOM 1983 O O . GLU A 1 245 ? 8.324 3.792 6.377 1.00 78.94 245 GLU A O 1
ATOM 1988 N N . ARG A 1 246 ? 10.291 4.847 6.615 1.00 80.69 246 ARG A N 1
ATOM 1989 C CA . ARG A 1 246 ? 10.722 4.078 7.786 1.00 80.69 246 ARG A CA 1
ATOM 1990 C C . ARG A 1 246 ? 9.886 4.380 9.032 1.00 80.69 246 ARG A C 1
ATOM 1992 O O . ARG A 1 246 ? 9.554 3.440 9.761 1.00 80.69 246 ARG A O 1
ATOM 1999 N N . SER A 1 247 ? 9.520 5.642 9.271 1.00 79.69 247 SER A N 1
ATOM 2000 C CA . SER A 1 247 ? 8.633 6.035 10.379 1.00 79.69 247 SER A CA 1
ATOM 2001 C C . SER A 1 247 ? 7.257 5.381 10.229 1.00 79.69 247 SER A C 1
ATOM 2003 O O . SER A 1 247 ? 6.776 4.709 11.147 1.00 79.69 247 SER A O 1
ATOM 2005 N N . ILE A 1 248 ? 6.678 5.437 9.027 1.00 79.00 248 ILE A N 1
ATOM 2006 C CA . ILE A 1 248 ? 5.366 4.843 8.736 1.00 79.00 248 ILE A CA 1
ATOM 2007 C C . ILE A 1 248 ? 5.393 3.328 8.935 1.00 79.00 248 ILE A C 1
ATOM 2009 O O . ILE A 1 248 ? 4.520 2.785 9.614 1.00 79.00 248 ILE A O 1
ATOM 2013 N N . LEU A 1 249 ? 6.406 2.629 8.408 1.00 83.75 249 LEU A N 1
ATOM 2014 C CA . LEU A 1 249 ? 6.537 1.188 8.640 1.00 83.75 249 LEU A CA 1
ATOM 2015 C C . LEU A 1 249 ? 6.735 0.856 10.121 1.00 83.75 249 LEU A C 1
ATOM 2017 O O . LEU A 1 249 ? 6.212 -0.154 10.584 1.00 83.75 249 LEU A O 1
ATOM 2021 N N . THR A 1 250 ? 7.428 1.702 10.885 1.00 85.25 250 THR A N 1
ATOM 2022 C CA . THR A 1 250 ? 7.588 1.507 12.334 1.00 85.25 250 THR A CA 1
ATOM 2023 C C . THR A 1 250 ? 6.246 1.615 13.058 1.00 85.25 250 THR A C 1
ATOM 2025 O O . THR A 1 250 ? 5.930 0.763 13.890 1.00 85.25 250 THR A O 1
ATOM 2028 N N . LYS A 1 251 ? 5.414 2.601 12.706 1.00 82.06 251 LYS A N 1
ATOM 2029 C CA . LYS A 1 251 ? 4.060 2.754 13.263 1.00 82.06 251 LYS A CA 1
ATOM 2030 C C . LYS A 1 251 ? 3.137 1.602 12.848 1.00 82.06 251 LYS A C 1
ATOM 2032 O O . LYS A 1 251 ? 2.431 1.056 13.693 1.00 82.06 251 LYS A O 1
ATOM 2037 N N . LEU A 1 252 ? 3.201 1.160 11.589 1.00 81.38 252 LEU A N 1
ATOM 2038 C CA . LEU A 1 252 ? 2.473 -0.025 11.113 1.00 81.38 252 LEU A CA 1
ATOM 2039 C C . LEU A 1 252 ? 2.912 -1.296 11.855 1.00 81.38 252 LEU A C 1
ATOM 2041 O O . LEU A 1 252 ? 2.070 -2.099 12.243 1.00 81.38 252 LEU A O 1
ATOM 2045 N N . LYS A 1 253 ? 4.212 -1.457 12.123 1.00 86.38 253 LYS A N 1
ATOM 2046 C CA . LYS A 1 253 ? 4.760 -2.590 12.881 1.00 86.38 253 LYS A CA 1
ATOM 2047 C C . LYS A 1 253 ? 4.275 -2.615 14.328 1.00 86.38 253 LYS A C 1
ATOM 2049 O O . LYS A 1 253 ? 4.000 -3.690 14.852 1.00 86.38 253 LYS A O 1
ATOM 2054 N N . GLN A 1 254 ? 4.173 -1.453 14.975 1.00 85.12 254 GLN A N 1
ATOM 2055 C CA . GLN A 1 254 ? 3.660 -1.349 16.346 1.00 85.12 254 GLN A CA 1
ATOM 2056 C C . GLN A 1 254 ? 2.199 -1.801 16.451 1.00 85.12 254 GLN A C 1
ATOM 2058 O O . GLN A 1 254 ? 1.822 -2.376 17.467 1.00 85.12 254 GLN A O 1
ATOM 2063 N N . GLN A 1 255 ? 1.396 -1.559 15.412 1.00 77.88 255 GLN A N 1
ATOM 2064 C CA . GLN A 1 255 ? -0.039 -1.853 15.422 1.00 77.88 255 GLN A CA 1
ATOM 2065 C C . GLN A 1 255 ? -0.371 -3.250 14.874 1.00 77.88 255 GLN A C 1
ATOM 2067 O O . GLN A 1 255 ? -1.226 -3.932 15.430 1.00 77.88 255 GLN A O 1
ATOM 2072 N N . PHE A 1 256 ? 0.324 -3.705 13.826 1.00 76.94 256 PHE A N 1
ATOM 2073 C CA . PHE A 1 256 ? 0.015 -4.957 13.111 1.00 76.94 256 PHE A CA 1
ATOM 2074 C C . PHE A 1 256 ? 1.059 -6.064 13.298 1.00 76.94 256 PHE A C 1
ATOM 2076 O O . PHE A 1 256 ? 0.891 -7.175 12.798 1.00 76.94 256 PHE A O 1
ATOM 2083 N N . GLY A 1 257 ? 2.139 -5.786 14.030 1.00 83.06 257 GLY A N 1
ATOM 2084 C CA . GLY A 1 257 ? 3.216 -6.734 14.291 1.00 83.06 257 GLY A CA 1
ATOM 2085 C C . GLY A 1 257 ? 4.236 -6.857 13.154 1.00 83.06 257 GLY A C 1
ATOM 2086 O O . GLY A 1 257 ? 4.071 -6.355 12.043 1.00 83.06 257 GLY A O 1
ATOM 2087 N N . GLY A 1 258 ? 5.344 -7.544 13.450 1.00 84.12 258 GLY A N 1
ATOM 2088 C CA . GLY A 1 258 ? 6.485 -7.657 12.534 1.00 84.12 258 GLY A CA 1
ATOM 2089 C C . GLY A 1 258 ? 6.258 -8.547 11.310 1.00 84.12 258 GLY A C 1
ATOM 2090 O O . GLY A 1 258 ? 6.919 -8.346 10.296 1.00 84.12 258 GLY A O 1
ATOM 2091 N N . SER A 1 259 ? 5.335 -9.511 11.369 1.00 84.25 259 SER A N 1
ATOM 2092 C CA . SER A 1 259 ? 4.989 -10.360 10.218 1.00 84.25 259 SER A CA 1
ATOM 2093 C C . SER A 1 259 ? 4.333 -9.554 9.095 1.00 84.25 259 SER A C 1
ATOM 2095 O O . SER A 1 259 ? 4.641 -9.774 7.925 1.00 84.25 259 SER A O 1
ATOM 2097 N N . PHE A 1 260 ? 3.495 -8.579 9.457 1.00 82.62 260 PHE A N 1
ATOM 2098 C CA . PHE A 1 260 ? 2.793 -7.705 8.523 1.00 82.62 260 PHE A CA 1
ATOM 2099 C C . PHE A 1 260 ? 3.759 -6.823 7.720 1.00 82.62 260 PHE A C 1
ATOM 2101 O O . PHE A 1 260 ? 3.631 -6.692 6.502 1.00 82.62 260 PHE A O 1
ATOM 2108 N N . THR A 1 261 ? 4.760 -6.242 8.387 1.00 88.00 261 THR A N 1
ATOM 2109 C CA . THR A 1 261 ? 5.730 -5.330 7.764 1.00 88.00 261 THR A CA 1
ATOM 2110 C C . THR A 1 261 ? 6.948 -6.029 7.173 1.00 88.00 261 THR A C 1
ATOM 2112 O O . THR A 1 261 ? 7.713 -5.385 6.460 1.00 88.00 261 THR A O 1
ATOM 2115 N N . PHE A 1 262 ? 7.128 -7.333 7.404 1.00 89.88 262 PHE A N 1
ATOM 2116 C CA . PHE A 1 262 ? 8.352 -8.067 7.069 1.00 89.88 262 PHE A CA 1
ATOM 2117 C C . PHE A 1 262 ? 8.831 -7.855 5.625 1.00 89.88 262 PHE A C 1
ATOM 2119 O O . PHE A 1 262 ? 9.986 -7.488 5.401 1.00 89.88 262 PHE A O 1
ATOM 2126 N N . LYS A 1 263 ? 7.938 -8.027 4.640 1.00 90.56 263 LYS A N 1
ATOM 2127 C CA . LYS A 1 263 ? 8.270 -7.835 3.217 1.00 90.56 263 LYS A CA 1
ATOM 2128 C C . LYS A 1 263 ? 8.632 -6.380 2.907 1.00 90.56 263 LYS A C 1
ATOM 2130 O O . LYS A 1 263 ? 9.598 -6.129 2.197 1.00 90.56 263 LYS A O 1
ATOM 2135 N N . MET A 1 264 ? 7.901 -5.427 3.482 1.00 90.12 264 MET A N 1
ATOM 2136 C CA . MET A 1 264 ? 8.120 -3.992 3.276 1.00 90.12 264 MET A CA 1
ATOM 2137 C C . MET A 1 264 ? 9.422 -3.492 3.903 1.00 90.12 264 MET A C 1
ATOM 2139 O O . MET A 1 264 ? 10.156 -2.728 3.280 1.00 90.12 264 MET A O 1
ATOM 2143 N N . GLU A 1 265 ? 9.760 -3.982 5.096 1.00 91.00 265 GLU A N 1
ATOM 2144 C CA . GLU A 1 265 ? 11.064 -3.750 5.724 1.00 91.00 265 GLU A CA 1
ATOM 2145 C C . GLU A 1 265 ? 12.200 -4.336 4.877 1.00 91.00 265 GLU A C 1
ATOM 2147 O O . GLU A 1 265 ? 13.264 -3.727 4.763 1.00 91.00 265 GLU A O 1
ATOM 2152 N N . GLY A 1 266 ? 11.969 -5.502 4.263 1.00 92.12 266 GLY A N 1
ATOM 2153 C CA . GLY A 1 266 ? 12.871 -6.098 3.280 1.00 92.12 266 GLY A CA 1
ATOM 2154 C C . GLY A 1 266 ? 13.108 -5.184 2.075 1.00 92.12 266 GLY A C 1
ATOM 2155 O O . GLY A 1 266 ? 14.260 -4.948 1.721 1.00 92.12 266 GLY A O 1
ATOM 2156 N N . MET A 1 267 ? 12.046 -4.595 1.513 1.00 92.44 267 MET A N 1
ATOM 2157 C CA . MET A 1 267 ? 12.154 -3.649 0.392 1.00 92.44 267 MET A CA 1
ATOM 2158 C C . MET A 1 267 ? 13.001 -2.416 0.746 1.00 92.44 267 MET A C 1
ATOM 2160 O O . MET A 1 267 ? 13.875 -2.041 -0.031 1.00 92.44 267 MET A O 1
ATOM 2164 N N . LEU A 1 268 ? 12.823 -1.814 1.930 1.00 89.38 268 LEU A N 1
ATOM 2165 C CA . LEU A 1 268 ? 13.665 -0.683 2.361 1.00 89.38 268 LEU A CA 1
ATOM 2166 C C . LEU A 1 268 ? 15.137 -1.077 2.543 1.00 89.38 268 LEU A C 1
ATOM 2168 O O . LEU A 1 268 ? 16.032 -0.332 2.146 1.00 89.38 268 LEU A O 1
ATOM 2172 N N . LYS A 1 269 ? 15.403 -2.255 3.121 1.00 90.81 269 LYS A N 1
ATOM 2173 C CA . LYS A 1 269 ? 16.774 -2.769 3.266 1.00 90.81 269 LYS A CA 1
ATOM 2174 C C . LYS A 1 269 ? 17.432 -2.993 1.907 1.00 90.81 269 LYS A C 1
ATOM 2176 O O . LYS A 1 269 ? 18.584 -2.604 1.732 1.00 90.81 269 LYS A O 1
ATOM 2181 N N . ASP A 1 270 ? 16.699 -3.555 0.949 1.00 92.06 270 ASP A N 1
ATOM 2182 C CA . ASP A 1 270 ? 17.184 -3.741 -0.420 1.00 92.06 270 ASP A CA 1
ATOM 2183 C C . ASP A 1 270 ? 17.552 -2.400 -1.070 1.00 92.06 270 ASP A C 1
ATOM 2185 O O . ASP A 1 270 ? 18.598 -2.309 -1.708 1.00 92.06 270 ASP A O 1
ATOM 2189 N N . MET A 1 271 ? 16.775 -1.330 -0.854 1.00 89.38 271 MET A N 1
ATOM 2190 C CA . MET A 1 271 ? 17.104 -0.002 -1.395 1.00 89.38 271 MET A CA 1
ATOM 2191 C C . MET A 1 271 ? 18.427 0.558 -0.858 1.00 89.38 271 MET A C 1
ATOM 2193 O O . MET A 1 271 ? 19.155 1.210 -1.608 1.00 89.38 271 MET A O 1
ATOM 2197 N N . ILE A 1 272 ? 18.759 0.299 0.409 1.00 87.88 272 ILE A N 1
ATOM 2198 C CA . ILE A 1 272 ? 20.034 0.714 1.019 1.00 87.88 272 ILE A CA 1
ATOM 2199 C C . ILE A 1 272 ? 21.181 -0.136 0.459 1.00 87.88 272 ILE A C 1
ATOM 2201 O O . ILE A 1 272 ? 22.127 0.399 -0.122 1.00 87.88 272 ILE A O 1
ATOM 2205 N N . LEU A 1 273 ? 21.056 -1.465 0.540 1.00 89.94 273 LEU A N 1
ATOM 2206 C CA . LEU A 1 273 ? 22.070 -2.409 0.053 1.00 89.94 273 LEU A CA 1
ATOM 2207 C C . LEU A 1 273 ? 22.322 -2.262 -1.450 1.00 89.94 273 LEU A C 1
ATOM 2209 O O . LEU A 1 273 ? 23.432 -2.484 -1.939 1.00 89.94 273 LEU A O 1
ATOM 2213 N N . SER A 1 274 ? 21.297 -1.891 -2.212 1.00 90.12 274 SER A N 1
ATOM 2214 C CA . SER A 1 274 ? 21.432 -1.646 -3.638 1.00 90.12 274 SER A CA 1
ATOM 2215 C C . SER A 1 274 ? 22.252 -0.391 -3.934 1.00 90.12 274 SER A C 1
ATOM 2217 O O . SER A 1 274 ? 22.995 -0.405 -4.913 1.00 90.12 274 SER A O 1
ATOM 2219 N N . ARG A 1 275 ? 22.157 0.674 -3.125 1.00 88.56 275 ARG A N 1
ATOM 2220 C CA . ARG A 1 275 ? 22.997 1.878 -3.289 1.00 88.56 275 ARG A CA 1
ATOM 2221 C C . ARG A 1 275 ? 24.459 1.563 -3.000 1.00 88.56 275 ARG A C 1
ATOM 2223 O O . ARG A 1 275 ? 25.329 1.929 -3.784 1.00 88.56 275 ARG A O 1
ATOM 2230 N N . GLU A 1 276 ? 24.723 0.820 -1.929 1.00 90.12 276 GLU A N 1
ATOM 2231 C CA . GLU A 1 276 ? 26.075 0.363 -1.586 1.00 90.12 276 GLU A CA 1
ATOM 2232 C C . GLU A 1 276 ? 26.677 -0.495 -2.707 1.00 90.12 276 GLU A C 1
ATOM 2234 O O . GLU A 1 276 ? 27.811 -0.276 -3.134 1.00 90.12 276 GLU A O 1
ATOM 2239 N N . ASN A 1 277 ? 25.894 -1.431 -3.255 1.00 90.44 277 ASN A N 1
ATOM 2240 C CA . ASN A 1 277 ? 26.335 -2.250 -4.380 1.00 90.44 277 ASN A CA 1
ATOM 2241 C C . ASN A 1 277 ? 26.547 -1.443 -5.660 1.00 90.44 277 ASN A C 1
ATOM 2243 O O . ASN A 1 277 ? 27.504 -1.721 -6.382 1.00 90.44 277 ASN A O 1
ATOM 2247 N N . GLN A 1 278 ? 25.703 -0.446 -5.929 1.00 90.44 278 GLN A N 1
ATOM 2248 C CA . GLN A 1 278 ? 25.892 0.449 -7.065 1.00 90.44 278 GLN A CA 1
ATOM 2249 C C . GLN A 1 278 ? 27.199 1.243 -6.939 1.00 90.44 278 GLN A C 1
ATOM 2251 O O . GLN A 1 278 ? 27.911 1.390 -7.930 1.00 90.44 278 GLN A O 1
ATOM 2256 N N . ASN A 1 279 ? 27.552 1.708 -5.738 1.00 90.75 279 ASN A N 1
ATOM 2257 C CA . ASN A 1 279 ? 28.821 2.399 -5.503 1.00 90.75 279 ASN A CA 1
ATOM 2258 C C . ASN A 1 279 ? 30.015 1.472 -5.770 1.00 90.75 279 ASN A C 1
ATOM 2260 O O . ASN A 1 279 ? 30.905 1.835 -6.537 1.00 90.75 279 ASN A O 1
ATOM 2264 N N . SER A 1 280 ? 29.981 0.238 -5.252 1.00 90.44 280 SER A N 1
ATOM 2265 C CA . SER A 1 280 ? 31.004 -0.770 -5.571 1.00 90.44 280 SER A CA 1
ATOM 2266 C C . SER A 1 280 ? 31.093 -1.079 -7.072 1.00 90.44 280 SER A C 1
ATOM 2268 O O . SER A 1 280 ? 32.178 -1.329 -7.589 1.00 90.44 280 SER A O 1
ATOM 2270 N N . PHE A 1 281 ? 29.960 -1.095 -7.782 1.00 89.31 281 PHE A N 1
ATOM 2271 C CA . PHE A 1 281 ? 29.949 -1.322 -9.227 1.00 89.31 281 PHE A CA 1
ATOM 2272 C C . PHE A 1 281 ? 30.582 -0.151 -9.982 1.00 89.31 281 PHE A C 1
ATOM 2274 O O . PHE A 1 281 ? 31.382 -0.368 -10.888 1.00 89.31 281 PHE A O 1
ATOM 2281 N N . ASN A 1 282 ? 30.291 1.089 -9.580 1.00 88.69 282 ASN A N 1
ATOM 2282 C CA . ASN A 1 282 ? 30.904 2.277 -10.172 1.00 88.69 282 ASN A CA 1
ATOM 2283 C C . ASN A 1 282 ? 32.438 2.261 -10.013 1.00 88.69 282 ASN A C 1
ATOM 2285 O O . ASN A 1 282 ? 33.151 2.595 -10.959 1.00 88.69 282 ASN A O 1
ATOM 2289 N N . GLU A 1 283 ? 32.949 1.822 -8.858 1.00 88.56 283 GLU A N 1
ATOM 2290 C CA . GLU A 1 283 ? 34.388 1.625 -8.620 1.00 88.56 283 GLU A CA 1
ATOM 2291 C C . GLU A 1 283 ? 34.975 0.515 -9.504 1.00 88.56 283 GLU A C 1
ATOM 2293 O O . GLU A 1 283 ? 36.024 0.693 -10.123 1.00 88.56 283 GLU A O 1
ATOM 2298 N N . TYR A 1 284 ? 34.279 -0.619 -9.626 1.00 87.00 284 TYR A N 1
ATOM 2299 C CA . TYR A 1 284 ? 34.693 -1.718 -10.502 1.00 87.00 284 TYR A CA 1
ATOM 2300 C C . TYR A 1 284 ? 34.783 -1.283 -11.972 1.00 87.00 284 TYR A C 1
ATOM 2302 O O . TYR A 1 284 ? 35.755 -1.605 -12.659 1.00 87.00 284 TYR A O 1
ATOM 2310 N N . VAL A 1 285 ? 33.797 -0.517 -12.441 1.00 85.56 285 VAL A N 1
ATOM 2311 C CA . VAL A 1 285 ? 33.734 0.024 -13.805 1.00 85.56 285 VAL A CA 1
ATOM 2312 C C . VAL A 1 285 ? 34.834 1.060 -14.058 1.00 85.56 285 VAL A C 1
ATOM 2314 O O . VAL A 1 285 ? 35.382 1.118 -15.159 1.00 85.56 285 VAL A O 1
ATOM 2317 N N . ALA A 1 286 ? 35.192 1.864 -13.053 1.00 84.19 286 ALA A N 1
ATOM 2318 C CA . ALA A 1 286 ? 36.310 2.799 -13.163 1.00 84.19 286 ALA A CA 1
ATOM 2319 C C . ALA A 1 286 ? 37.650 2.075 -13.398 1.00 84.19 286 ALA A C 1
ATOM 2321 O O . ALA A 1 286 ? 38.499 2.597 -14.118 1.00 84.19 286 ALA A O 1
ATOM 2322 N N . ASN A 1 287 ? 37.803 0.863 -12.856 1.00 83.00 287 ASN A N 1
ATOM 2323 C CA . ASN A 1 287 ? 39.034 0.075 -12.936 1.00 83.00 287 ASN A CA 1
ATOM 2324 C C . ASN A 1 287 ? 39.111 -0.860 -14.162 1.00 83.00 287 ASN A C 1
ATOM 2326 O O . ASN A 1 287 ? 40.210 -1.121 -14.642 1.00 83.00 287 ASN A O 1
ATOM 2330 N N . ASN A 1 288 ? 37.981 -1.355 -14.684 1.00 73.94 288 ASN A N 1
ATOM 2331 C CA . ASN A 1 288 ? 37.938 -2.400 -15.729 1.00 73.94 288 ASN A CA 1
ATOM 2332 C C . ASN A 1 288 ? 37.477 -1.908 -17.117 1.00 73.94 288 ASN A C 1
ATOM 2334 O O . ASN A 1 288 ? 37.052 -2.707 -17.947 1.00 73.94 288 ASN A O 1
ATOM 2338 N N . ALA A 1 289 ? 37.619 -0.604 -17.379 1.00 65.19 289 ALA A N 1
ATOM 2339 C CA . ALA A 1 289 ? 37.105 0.120 -18.547 1.00 65.19 289 ALA A CA 1
ATOM 2340 C C . ALA A 1 289 ? 35.570 0.271 -18.577 1.00 65.19 289 ALA A C 1
ATOM 2342 O O . ALA A 1 289 ? 34.798 -0.617 -18.220 1.00 65.19 289 ALA A O 1
ATOM 2343 N N . LYS A 1 290 ? 35.116 1.457 -19.005 1.00 63.22 290 LYS A N 1
ATOM 2344 C CA . LYS A 1 290 ? 33.703 1.843 -18.957 1.00 63.22 290 LYS A CA 1
ATOM 2345 C C . LYS A 1 290 ? 32.898 1.117 -20.042 1.00 63.22 290 LYS A C 1
ATOM 2347 O O . LYS A 1 290 ? 33.263 1.233 -21.215 1.00 63.22 290 LYS A O 1
ATOM 2352 N N . PRO A 1 291 ? 31.754 0.483 -19.721 1.00 61.78 291 PRO A N 1
ATOM 2353 C CA . PRO A 1 291 ? 30.732 0.277 -20.733 1.00 61.78 291 PRO A CA 1
ATOM 2354 C C . PRO A 1 291 ? 30.346 1.667 -21.261 1.00 61.78 291 PRO A C 1
ATOM 2356 O O . PRO A 1 291 ? 30.196 2.608 -20.484 1.00 61.78 291 PRO A O 1
ATOM 2359 N N . GLY A 1 292 ? 30.246 1.836 -22.581 1.00 67.88 292 GLY A N 1
ATOM 2360 C CA . GLY A 1 292 ? 30.038 3.146 -23.224 1.00 67.88 292 GLY A CA 1
ATOM 2361 C C . GLY A 1 292 ? 28.737 3.874 -22.842 1.00 67.88 292 GLY A C 1
ATOM 2362 O O . GLY A 1 292 ? 28.494 4.974 -23.330 1.00 67.88 292 GLY A O 1
ATOM 2363 N N . ILE A 1 293 ? 27.912 3.276 -21.978 1.00 78.94 293 ILE A N 1
ATOM 2364 C CA . ILE A 1 293 ? 26.645 3.791 -21.464 1.00 78.94 293 ILE A CA 1
ATOM 2365 C C . ILE A 1 293 ? 26.685 3.742 -19.931 1.00 78.94 293 ILE A C 1
ATOM 2367 O O . ILE A 1 293 ? 27.097 2.742 -19.340 1.00 78.94 293 ILE A O 1
ATOM 2371 N N . GLY A 1 294 ? 26.230 4.817 -19.281 1.00 81.56 294 GLY A N 1
ATOM 2372 C CA . GLY A 1 294 ? 26.044 4.842 -17.832 1.00 81.56 294 GLY A CA 1
ATOM 2373 C C . GLY A 1 294 ? 24.931 3.884 -17.404 1.00 81.56 294 GLY A C 1
ATOM 2374 O O . GLY A 1 294 ? 23.798 4.007 -17.865 1.00 81.56 294 GLY A O 1
ATOM 2375 N N . LEU A 1 295 ? 25.247 2.940 -16.516 1.00 87.69 295 LEU A N 1
ATOM 2376 C CA . LEU A 1 295 ? 24.296 1.962 -15.991 1.00 87.69 295 LEU A CA 1
ATOM 2377 C C . LEU A 1 295 ? 24.087 2.179 -14.492 1.00 87.69 295 LEU A C 1
ATOM 2379 O O . LEU A 1 295 ? 25.039 2.192 -13.713 1.00 87.69 295 LEU A O 1
ATOM 2383 N N . THR A 1 296 ? 22.826 2.274 -14.079 1.00 89.19 296 THR A N 1
ATOM 2384 C CA . THR A 1 296 ? 22.446 2.209 -12.666 1.00 89.19 296 THR A CA 1
ATOM 2385 C C . THR A 1 296 ? 21.490 1.051 -12.445 1.00 89.19 296 THR A C 1
ATOM 2387 O O . THR A 1 296 ? 20.395 1.033 -13.006 1.00 89.19 296 THR A O 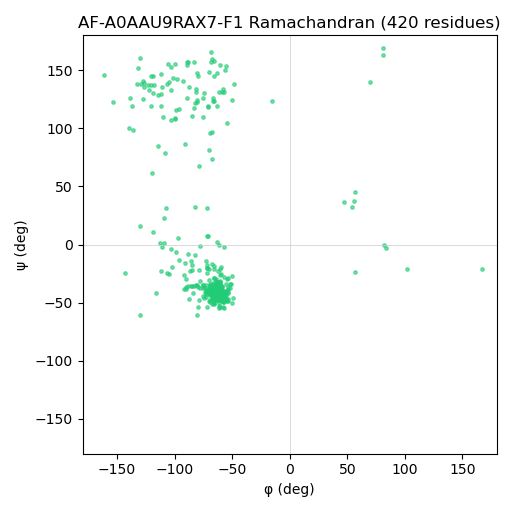1
ATOM 2390 N N . VAL A 1 297 ? 21.901 0.101 -11.613 1.00 90.69 297 VAL A N 1
ATOM 2391 C CA . VAL A 1 297 ? 21.167 -1.124 -11.308 1.00 90.69 297 VAL A CA 1
ATOM 2392 C C . VAL A 1 297 ? 20.579 -1.033 -9.909 1.00 90.69 297 VAL A C 1
ATOM 2394 O O . VAL A 1 297 ? 21.236 -0.592 -8.966 1.00 90.69 297 VAL A O 1
ATOM 2397 N N . THR A 1 298 ? 19.334 -1.483 -9.773 1.00 90.88 298 THR A N 1
ATOM 2398 C CA . THR A 1 298 ? 18.698 -1.667 -8.470 1.00 90.88 298 THR A CA 1
ATOM 2399 C C . THR A 1 298 ? 18.497 -3.155 -8.207 1.00 90.88 298 THR A C 1
ATOM 2401 O O . THR A 1 298 ? 17.823 -3.834 -8.979 1.00 90.88 298 THR A O 1
ATOM 2404 N N . LEU A 1 299 ? 19.114 -3.673 -7.144 1.00 91.44 299 LEU A N 1
ATOM 2405 C CA . LEU A 1 299 ? 19.040 -5.079 -6.747 1.00 91.44 299 LEU A CA 1
ATOM 2406 C C . LEU A 1 299 ? 17.854 -5.305 -5.810 1.00 91.44 299 LEU A C 1
ATOM 2408 O O . LEU A 1 299 ? 17.752 -4.648 -4.777 1.00 91.44 299 LEU A O 1
ATOM 2412 N N . LEU A 1 300 ? 16.992 -6.259 -6.163 1.00 92.62 300 LEU A N 1
ATOM 2413 C CA . LEU A 1 300 ? 15.758 -6.568 -5.440 1.00 92.62 300 LEU A CA 1
ATOM 2414 C C . LEU A 1 300 ? 15.760 -8.040 -5.007 1.00 92.62 300 LEU A C 1
ATOM 2416 O O . LEU A 1 300 ? 16.033 -8.930 -5.817 1.00 92.62 300 LEU A O 1
ATOM 2420 N N . THR A 1 301 ? 15.423 -8.318 -3.749 1.00 92.31 301 THR A N 1
ATOM 2421 C CA . THR A 1 301 ? 15.338 -9.683 -3.221 1.00 92.31 301 THR A CA 1
ATOM 2422 C C . THR A 1 301 ? 13.990 -10.317 -3.573 1.00 92.31 301 THR A C 1
ATOM 2424 O O . THR A 1 301 ? 12.920 -9.825 -3.202 1.00 92.31 301 THR A O 1
ATOM 2427 N N . THR A 1 302 ? 14.015 -11.454 -4.273 1.00 89.44 302 THR A N 1
ATOM 2428 C CA . THR A 1 302 ? 12.795 -12.207 -4.606 1.00 89.44 302 THR A CA 1
ATOM 2429 C C . THR A 1 302 ? 12.048 -12.626 -3.335 1.00 89.44 302 THR A C 1
ATOM 2431 O O . THR A 1 302 ? 12.645 -13.171 -2.411 1.00 89.44 302 THR A O 1
ATOM 2434 N N . GLY A 1 303 ? 10.736 -12.377 -3.289 1.00 87.75 303 GLY A N 1
ATOM 2435 C CA . GLY A 1 303 ? 9.871 -12.698 -2.146 1.00 87.75 303 GLY A CA 1
ATOM 2436 C C . GLY A 1 303 ? 9.527 -11.506 -1.244 1.00 87.75 303 GLY A C 1
ATOM 2437 O O . GLY A 1 303 ? 8.495 -11.547 -0.571 1.00 87.75 303 GLY A O 1
ATOM 2438 N N . PHE A 1 304 ? 10.325 -10.431 -1.267 1.00 91.00 304 PHE A N 1
ATOM 2439 C CA . PHE A 1 304 ? 9.975 -9.158 -0.616 1.00 91.00 304 PHE A CA 1
ATOM 2440 C C . PHE A 1 304 ? 9.210 -8.223 -1.547 1.00 91.00 304 PHE A C 1
ATOM 2442 O O . PHE A 1 304 ? 8.266 -7.562 -1.121 1.00 91.00 304 PHE A O 1
ATOM 2449 N N . TRP A 1 305 ? 9.592 -8.207 -2.821 1.00 92.44 305 TRP A N 1
ATOM 2450 C CA . TRP A 1 305 ? 8.996 -7.346 -3.834 1.00 92.44 305 TRP A CA 1
ATOM 2451 C C . TRP A 1 305 ? 7.802 -8.019 -4.525 1.00 92.44 305 TRP A C 1
ATOM 2453 O O . TRP A 1 305 ? 7.746 -9.253 -4.591 1.00 92.44 305 TRP A O 1
ATOM 2463 N N . PRO A 1 306 ? 6.853 -7.233 -5.068 1.00 90.56 306 PRO A N 1
ATOM 2464 C CA . PRO A 1 306 ? 5.782 -7.758 -5.904 1.00 90.56 306 PRO A CA 1
ATOM 2465 C C . PRO A 1 306 ? 6.310 -8.565 -7.093 1.00 90.56 306 PRO A C 1
ATOM 2467 O O . PRO A 1 306 ? 7.401 -8.318 -7.603 1.00 90.56 306 PRO A O 1
ATOM 2470 N N . SER A 1 307 ? 5.501 -9.500 -7.583 1.00 86.50 307 SER A N 1
ATOM 2471 C CA . SER A 1 307 ? 5.798 -10.189 -8.835 1.00 86.50 307 SER A CA 1
ATOM 2472 C C . SER A 1 307 ? 5.609 -9.232 -10.009 1.00 86.50 307 SER A C 1
ATOM 2474 O O . SER A 1 307 ? 4.511 -8.724 -10.243 1.00 86.50 307 SER A O 1
ATOM 2476 N N . TYR A 1 308 ? 6.681 -9.002 -10.759 1.00 85.19 308 TYR A N 1
ATOM 2477 C CA . TYR A 1 308 ? 6.656 -8.216 -11.986 1.00 85.19 308 TYR A CA 1
ATOM 2478 C C . TYR A 1 308 ? 6.651 -9.143 -13.194 1.00 85.19 308 TYR A C 1
ATOM 2480 O O . TYR A 1 308 ? 7.322 -10.175 -13.194 1.00 85.19 308 TYR A O 1
ATOM 2488 N N . LYS A 1 309 ? 5.916 -8.763 -14.241 1.00 78.81 309 LYS A N 1
ATOM 2489 C CA . LYS A 1 309 ? 5.993 -9.467 -15.521 1.00 78.81 309 LYS A CA 1
ATOM 2490 C C . LYS A 1 309 ? 7.382 -9.260 -16.128 1.00 78.81 309 LYS A C 1
ATOM 2492 O O . LYS A 1 309 ? 7.832 -8.118 -16.280 1.00 78.81 309 LYS A O 1
ATOM 2497 N N . THR A 1 310 ? 8.033 -10.368 -16.461 1.00 77.25 310 THR A N 1
ATOM 2498 C CA . THR A 1 310 ? 9.262 -10.420 -17.254 1.00 77.25 310 THR A CA 1
ATOM 2499 C C . THR A 1 310 ? 8.906 -10.728 -18.700 1.00 77.25 310 THR A C 1
ATOM 2501 O O . THR A 1 310 ? 8.003 -11.522 -18.959 1.00 77.25 310 THR A O 1
ATOM 2504 N N . PHE A 1 311 ? 9.623 -10.106 -19.627 1.00 72.56 311 PHE A N 1
ATOM 2505 C CA . PHE A 1 311 ? 9.473 -10.328 -21.059 1.00 72.56 311 PHE A CA 1
ATOM 2506 C C . PHE A 1 311 ? 10.828 -10.743 -21.616 1.00 72.56 311 PHE A C 1
ATOM 2508 O O . PHE A 1 311 ? 11.838 -10.123 -21.272 1.00 72.56 311 PHE A O 1
ATOM 2515 N N . ASP A 1 312 ? 10.836 -11.746 -22.489 1.00 72.81 312 ASP A N 1
ATOM 2516 C CA . ASP A 1 312 ? 12.033 -12.169 -23.216 1.00 72.81 312 ASP A CA 1
ATOM 2517 C C . ASP A 1 312 ? 12.278 -11.213 -24.388 1.00 72.81 312 ASP A C 1
ATOM 2519 O O . ASP A 1 312 ? 12.103 -11.560 -25.554 1.00 72.81 312 ASP A O 1
ATOM 2523 N N . ILE A 1 313 ? 12.620 -9.966 -24.061 1.00 84.44 313 ILE A N 1
ATOM 2524 C CA . ILE A 1 313 ? 12.940 -8.941 -25.049 1.00 84.44 313 ILE A CA 1
ATOM 2525 C C . ILE A 1 313 ? 14.385 -9.089 -25.524 1.00 84.44 313 ILE A C 1
ATOM 2527 O O . ILE A 1 313 ? 15.320 -9.179 -24.725 1.00 84.44 313 ILE A O 1
ATOM 2531 N N . ASN A 1 314 ? 14.578 -9.026 -26.838 1.00 88.00 314 ASN A N 1
ATOM 2532 C CA . ASN A 1 314 ? 15.910 -8.902 -27.414 1.00 88.00 314 ASN A CA 1
ATOM 2533 C C . ASN A 1 314 ? 16.410 -7.464 -27.238 1.00 88.00 314 ASN A C 1
ATOM 2535 O O . ASN A 1 314 ? 15.905 -6.529 -27.864 1.00 88.00 314 ASN A O 1
ATOM 2539 N N . LEU A 1 315 ? 17.403 -7.285 -26.369 1.00 87.38 315 LEU A N 1
ATOM 2540 C CA . LEU A 1 315 ? 18.016 -5.984 -26.129 1.00 87.38 315 LEU A CA 1
ATOM 2541 C C . LEU A 1 315 ? 19.049 -5.632 -27.216 1.00 87.38 315 LEU A C 1
ATOM 2543 O O . LEU A 1 315 ? 19.761 -6.514 -27.698 1.00 87.38 315 LEU A O 1
ATOM 2547 N N . PRO A 1 316 ? 19.208 -4.338 -27.545 1.00 86.75 316 PRO A N 1
ATOM 2548 C CA . PRO A 1 316 ? 20.309 -3.851 -28.369 1.00 86.75 316 PRO A CA 1
ATOM 2549 C C . PRO A 1 316 ? 21.680 -4.214 -27.791 1.00 86.75 316 PRO A C 1
ATOM 2551 O O . PRO A 1 316 ? 21.861 -4.295 -26.572 1.00 86.75 316 PRO A O 1
ATOM 2554 N N . SER A 1 317 ? 22.667 -4.380 -28.674 1.00 85.56 317 SER A N 1
ATOM 2555 C CA . SER A 1 317 ? 24.004 -4.886 -28.331 1.00 85.56 317 SER A CA 1
ATOM 2556 C C . SER A 1 317 ? 24.705 -4.086 -27.226 1.00 85.56 317 SER A C 1
ATOM 2558 O O . SER A 1 317 ? 25.421 -4.633 -26.391 1.00 85.56 317 SER A O 1
ATOM 2560 N N . GLU A 1 318 ? 24.469 -2.781 -27.190 1.00 83.69 318 GLU A N 1
ATOM 2561 C CA . GLU A 1 318 ? 25.034 -1.848 -26.232 1.00 83.69 318 GLU A CA 1
ATOM 2562 C C . GLU A 1 318 ? 24.458 -2.074 -24.832 1.00 83.69 318 GLU A C 1
ATOM 2564 O O . GLU A 1 318 ? 25.190 -2.021 -23.847 1.00 83.69 318 GLU A O 1
ATOM 2569 N N . MET A 1 319 ? 23.163 -2.392 -24.745 1.00 88.44 319 MET A N 1
ATOM 2570 C CA . MET A 1 319 ? 22.492 -2.706 -23.483 1.00 88.44 319 MET A CA 1
ATOM 2571 C C . MET A 1 319 ? 22.885 -4.095 -22.977 1.00 88.44 319 MET A C 1
ATOM 2573 O O . MET A 1 319 ? 23.070 -4.268 -21.773 1.00 88.44 319 MET A O 1
ATOM 2577 N N . VAL A 1 320 ? 23.073 -5.064 -23.882 1.00 89.00 320 VAL A N 1
ATOM 2578 C CA . VAL A 1 320 ? 23.559 -6.411 -23.537 1.00 89.00 320 VAL A CA 1
ATOM 2579 C C . VAL A 1 320 ? 24.937 -6.337 -22.877 1.00 89.00 320 VAL A C 1
ATOM 2581 O O . VAL A 1 320 ? 25.114 -6.893 -21.798 1.00 89.00 320 VAL A O 1
ATOM 2584 N N . LYS A 1 321 ? 25.872 -5.552 -23.432 1.00 87.31 321 LYS A N 1
ATOM 2585 C CA . LYS A 1 321 ? 27.202 -5.337 -22.825 1.00 87.31 321 LYS A CA 1
ATOM 2586 C C . LYS A 1 321 ? 27.121 -4.781 -21.402 1.00 87.31 321 LYS A C 1
ATOM 2588 O O . LYS A 1 321 ? 27.891 -5.180 -20.534 1.00 87.31 321 LYS A O 1
ATOM 2593 N N . CYS A 1 322 ? 26.191 -3.859 -21.148 1.00 87.31 322 CYS A N 1
ATOM 2594 C CA . CYS A 1 322 ? 25.958 -3.319 -19.808 1.00 87.31 322 CYS A CA 1
ATOM 2595 C C . CYS A 1 322 ? 25.423 -4.390 -18.843 1.00 87.31 322 CYS A C 1
ATOM 2597 O O . CYS A 1 322 ? 25.884 -4.477 -17.704 1.00 87.31 322 CYS A O 1
ATOM 2599 N N . VAL A 1 323 ? 24.468 -5.206 -19.298 1.00 89.06 323 VAL A N 1
ATOM 2600 C CA . VAL A 1 323 ? 23.884 -6.308 -18.520 1.00 89.06 323 VAL A CA 1
ATOM 2601 C C . VAL A 1 323 ? 24.938 -7.361 -18.169 1.00 89.06 323 VAL A C 1
ATOM 2603 O O . VAL A 1 323 ? 25.022 -7.774 -17.012 1.00 89.06 323 VAL A O 1
ATOM 2606 N N . GLU A 1 324 ? 25.762 -7.760 -19.138 1.00 87.75 324 GLU A N 1
ATOM 2607 C CA . GLU A 1 324 ? 26.859 -8.716 -18.951 1.00 87.75 324 GLU A CA 1
ATOM 2608 C C . GLU A 1 324 ? 27.931 -8.163 -18.010 1.00 87.75 324 GLU A C 1
ATOM 2610 O O . GLU A 1 324 ? 28.273 -8.819 -17.031 1.00 87.75 324 GLU A O 1
ATOM 2615 N N . GLY A 1 325 ? 28.364 -6.912 -18.202 1.00 87.62 325 GLY A N 1
ATOM 2616 C CA . GLY A 1 325 ? 29.363 -6.292 -17.328 1.00 87.62 325 GLY A CA 1
ATOM 2617 C C . GLY A 1 325 ? 28.920 -6.205 -15.862 1.00 87.62 325 GLY A C 1
ATOM 2618 O O . GLY A 1 325 ? 29.729 -6.391 -14.952 1.00 87.62 325 GLY A O 1
ATOM 2619 N N . PHE A 1 326 ? 27.628 -5.971 -15.603 1.00 89.31 326 PHE A N 1
ATOM 2620 C CA . PHE A 1 326 ? 27.102 -6.032 -14.238 1.00 89.31 326 PHE A CA 1
ATOM 2621 C C . PHE A 1 326 ? 27.006 -7.467 -13.707 1.00 89.31 326 PHE A C 1
ATOM 2623 O O . PHE A 1 326 ? 27.273 -7.704 -12.528 1.00 89.31 326 PHE A O 1
ATOM 2630 N N . LYS A 1 327 ? 26.628 -8.428 -14.557 1.00 88.81 327 LYS A N 1
ATOM 2631 C CA . LYS A 1 327 ? 26.558 -9.845 -14.188 1.00 88.81 327 LYS A CA 1
ATOM 2632 C C . LYS A 1 327 ? 27.931 -10.366 -13.758 1.00 88.81 327 LYS A C 1
ATOM 2634 O O . LYS A 1 327 ? 28.024 -10.938 -12.674 1.00 88.81 327 LYS A O 1
ATOM 2639 N N . ASP A 1 328 ? 28.973 -10.082 -14.533 1.00 87.94 328 ASP A N 1
ATOM 2640 C CA . ASP A 1 328 ? 30.351 -10.479 -14.228 1.00 87.94 328 ASP A CA 1
ATOM 2641 C C . ASP A 1 328 ? 30.800 -9.901 -12.882 1.00 87.94 328 ASP A C 1
ATOM 2643 O O . ASP A 1 328 ? 31.276 -10.628 -12.009 1.00 87.94 328 ASP A O 1
ATOM 2647 N N . PHE A 1 329 ? 30.555 -8.604 -12.658 1.00 88.94 329 PHE A N 1
ATOM 2648 C CA . PHE A 1 329 ? 30.803 -7.966 -11.366 1.00 88.94 329 PHE A CA 1
ATOM 2649 C C . PHE A 1 329 ? 30.058 -8.669 -10.221 1.00 88.94 329 PHE A C 1
ATOM 2651 O O . PHE A 1 329 ? 30.654 -8.969 -9.184 1.00 88.94 329 PHE A O 1
ATOM 2658 N N . TYR A 1 330 ? 28.765 -8.952 -10.380 1.00 88.56 330 TYR A N 1
ATOM 2659 C CA . TYR A 1 330 ? 27.960 -9.527 -9.303 1.00 88.56 330 TYR A CA 1
ATOM 2660 C C . TYR A 1 330 ? 28.347 -10.980 -8.984 1.00 88.56 330 TYR A C 1
ATOM 2662 O O . TYR A 1 330 ? 28.346 -11.379 -7.815 1.00 88.56 330 TYR A O 1
ATOM 2670 N N . GLU A 1 331 ? 28.756 -11.756 -9.990 1.00 86.88 331 GLU A N 1
ATOM 2671 C CA . GLU A 1 331 ? 29.270 -13.118 -9.815 1.00 86.88 331 GLU A CA 1
ATOM 2672 C C . GLU A 1 331 ? 30.574 -13.151 -9.000 1.00 86.88 331 GLU A C 1
ATOM 2674 O O . GLU A 1 331 ? 30.779 -14.089 -8.221 1.00 86.88 331 GLU A O 1
ATOM 2679 N N . THR A 1 332 ? 31.416 -12.106 -9.076 1.00 85.56 332 THR A N 1
ATOM 2680 C CA . THR A 1 332 ? 32.596 -11.997 -8.193 1.00 85.56 332 THR A CA 1
ATOM 2681 C C . THR A 1 332 ? 32.222 -11.865 -6.716 1.00 85.56 332 THR A C 1
ATOM 2683 O O . THR A 1 332 ? 32.944 -12.375 -5.858 1.00 85.56 332 THR A O 1
ATOM 2686 N N . LYS A 1 333 ? 31.082 -11.229 -6.406 1.00 82.12 333 LYS A N 1
ATOM 2687 C CA . LYS A 1 333 ? 30.603 -11.032 -5.030 1.00 82.12 333 LYS A CA 1
ATOM 2688 C C . LYS A 1 333 ? 29.825 -12.233 -4.498 1.00 82.12 333 LYS A C 1
ATOM 2690 O O . LYS A 1 333 ? 29.985 -12.595 -3.334 1.00 82.12 333 LYS A O 1
ATOM 2695 N N . THR A 1 334 ? 28.963 -12.845 -5.310 1.00 79.94 334 THR A N 1
ATOM 2696 C CA . THR A 1 334 ? 28.081 -13.932 -4.856 1.00 79.94 334 THR A CA 1
ATOM 2697 C C . THR A 1 334 ? 27.959 -15.046 -5.890 1.00 79.94 334 THR A C 1
ATOM 2699 O O . THR A 1 334 ? 27.151 -14.963 -6.808 1.00 79.94 334 THR A O 1
ATOM 2702 N N . ARG A 1 335 ? 28.696 -16.146 -5.688 1.00 72.38 335 ARG A N 1
ATOM 2703 C CA . ARG A 1 335 ? 28.698 -17.308 -6.602 1.00 72.38 335 ARG A CA 1
ATOM 2704 C C . ARG A 1 335 ? 27.427 -18.170 -6.568 1.00 72.38 335 ARG A C 1
ATOM 2706 O O . ARG A 1 335 ? 27.243 -19.010 -7.437 1.00 72.38 335 ARG A O 1
ATOM 2713 N N . SER A 1 336 ? 26.564 -18.007 -5.563 1.00 77.94 336 SER A N 1
ATOM 2714 C CA . SER A 1 336 ? 25.383 -18.863 -5.353 1.00 77.94 336 SER A CA 1
ATOM 2715 C C . SER A 1 336 ? 24.051 -18.234 -5.771 1.00 77.94 336 SER A C 1
ATOM 2717 O O . SER A 1 336 ? 23.015 -18.893 -5.683 1.00 77.94 336 SER A O 1
ATOM 2719 N N . ARG A 1 337 ? 24.040 -16.968 -6.208 1.00 84.88 337 ARG A N 1
ATOM 2720 C CA . ARG A 1 337 ? 22.808 -16.226 -6.516 1.00 84.88 337 ARG A CA 1
ATOM 2721 C C . ARG A 1 337 ? 22.609 -16.099 -8.022 1.00 84.88 337 ARG A C 1
ATOM 2723 O O . ARG A 1 337 ? 23.558 -15.846 -8.753 1.00 84.88 337 ARG A O 1
ATOM 2730 N N . LYS A 1 338 ? 21.363 -16.244 -8.476 1.00 85.00 338 LYS A N 1
ATOM 2731 C CA . LYS A 1 338 ? 20.969 -16.025 -9.875 1.00 85.00 338 LYS A CA 1
ATOM 2732 C C . LYS A 1 338 ? 20.263 -14.679 -10.005 1.00 85.00 338 LYS A C 1
ATOM 2734 O O . LYS A 1 338 ? 19.367 -14.384 -9.218 1.00 85.00 338 LYS A O 1
ATOM 2739 N N . LEU A 1 339 ? 20.655 -13.889 -11.000 1.00 88.56 339 LEU A N 1
ATOM 2740 C CA . LEU A 1 339 ? 20.017 -12.616 -11.329 1.00 88.56 339 LEU A CA 1
ATOM 2741 C C . LEU A 1 339 ? 18.932 -12.819 -12.389 1.00 88.56 339 LEU A C 1
ATOM 2743 O O . LEU A 1 339 ? 19.121 -13.581 -13.333 1.00 88.56 339 LEU A O 1
ATOM 2747 N N . THR A 1 340 ? 17.811 -12.116 -12.237 1.00 89.38 340 THR A N 1
ATOM 2748 C CA . THR A 1 340 ? 16.742 -12.027 -13.242 1.00 89.38 340 THR A CA 1
ATOM 2749 C C . THR A 1 340 ? 16.458 -10.554 -13.502 1.00 89.38 340 THR A C 1
ATOM 2751 O O . THR A 1 340 ? 16.203 -9.805 -12.560 1.00 89.38 340 THR A O 1
ATOM 2754 N N . TRP A 1 341 ? 16.528 -10.126 -14.761 1.00 89.50 341 TRP A N 1
ATOM 2755 C CA . TRP A 1 341 ? 16.334 -8.726 -15.133 1.00 89.50 341 TRP A CA 1
ATOM 2756 C C . TRP A 1 341 ? 14.858 -8.413 -15.373 1.00 89.50 341 TRP A C 1
ATOM 2758 O O . TRP A 1 341 ? 14.148 -9.162 -16.038 1.00 89.50 341 TRP A O 1
ATOM 2768 N N . ILE A 1 342 ? 14.398 -7.278 -14.842 1.00 90.12 342 ILE A N 1
ATOM 2769 C CA . ILE A 1 342 ? 13.013 -6.813 -14.980 1.00 90.12 342 ILE A CA 1
ATOM 2770 C C . ILE A 1 342 ? 13.012 -5.525 -15.806 1.00 90.12 342 ILE A C 1
ATOM 2772 O O . ILE A 1 342 ? 13.017 -4.414 -15.279 1.00 90.12 342 ILE A O 1
ATOM 2776 N N . HIS A 1 343 ? 13.004 -5.669 -17.132 1.00 88.19 343 HIS A N 1
ATOM 2777 C CA . HIS A 1 343 ? 13.060 -4.534 -18.063 1.00 88.19 343 HIS A CA 1
ATOM 2778 C C . HIS A 1 343 ? 11.801 -3.654 -18.041 1.00 88.19 343 HIS A C 1
ATOM 2780 O O . HIS A 1 343 ? 11.827 -2.519 -18.512 1.00 88.19 343 HIS A O 1
ATOM 2786 N N . SER A 1 344 ? 10.691 -4.144 -17.485 1.00 84.94 344 SER A N 1
ATOM 2787 C CA . SER A 1 344 ? 9.427 -3.398 -17.399 1.00 84.94 344 SER A CA 1
ATOM 2788 C C . SER A 1 344 ? 9.485 -2.230 -16.412 1.00 84.94 344 SER A C 1
ATOM 2790 O O . SER A 1 344 ? 8.718 -1.282 -16.547 1.00 84.94 344 SER A O 1
ATOM 2792 N N . LEU A 1 345 ? 10.424 -2.268 -15.463 1.00 87.12 345 LEU A N 1
ATOM 2793 C CA . LEU A 1 345 ? 10.664 -1.209 -14.479 1.00 87.12 345 LEU A CA 1
ATOM 2794 C C . LEU A 1 345 ? 11.824 -0.278 -14.862 1.00 87.12 345 LEU A C 1
ATOM 2796 O O . LEU A 1 345 ? 12.089 0.695 -14.159 1.00 87.12 345 LEU A O 1
ATOM 2800 N N . GLY A 1 346 ? 12.545 -0.593 -15.940 1.00 88.19 346 GLY A N 1
ATOM 2801 C CA . GLY A 1 346 ? 13.737 0.138 -16.344 1.00 88.19 346 GLY A CA 1
ATOM 2802 C C . GLY A 1 346 ? 13.422 1.442 -17.076 1.00 88.19 346 GLY A C 1
ATOM 2803 O O . GLY A 1 346 ? 12.475 1.534 -17.861 1.00 88.19 346 GLY A O 1
ATOM 2804 N N . THR A 1 347 ? 14.269 2.443 -16.844 1.00 89.88 347 THR A N 1
ATOM 2805 C CA . THR A 1 347 ? 14.231 3.761 -17.488 1.00 89.88 347 THR A CA 1
ATOM 2806 C C . THR A 1 347 ? 15.535 4.011 -18.231 1.00 89.88 347 THR A C 1
ATOM 2808 O O . THR A 1 347 ? 16.614 3.738 -17.703 1.00 89.88 347 THR A O 1
ATOM 2811 N N . CYS A 1 348 ? 15.447 4.560 -19.436 1.00 90.75 348 CYS A N 1
ATOM 2812 C CA . CYS A 1 348 ? 16.582 4.870 -20.290 1.00 90.75 348 CYS A CA 1
ATOM 2813 C C . CYS A 1 348 ? 16.531 6.336 -20.724 1.00 90.75 348 CYS A C 1
AT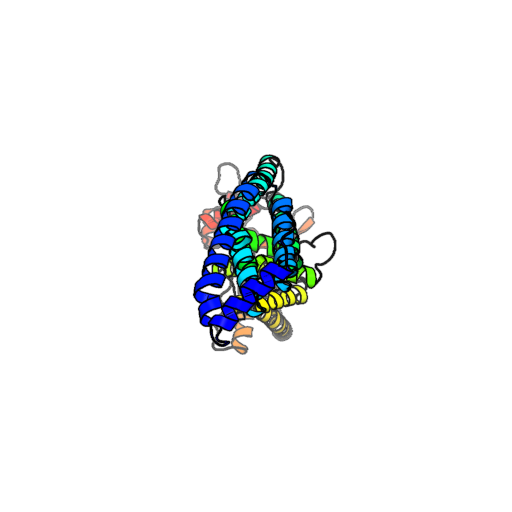OM 2815 O O . CYS A 1 348 ? 15.473 6.852 -21.085 1.00 90.75 348 CYS A O 1
ATOM 2817 N N . HIS A 1 349 ? 17.698 6.974 -20.716 1.00 90.62 349 HIS A N 1
ATOM 2818 C CA . HIS A 1 349 ? 17.910 8.300 -21.281 1.00 90.62 349 HIS A CA 1
ATOM 2819 C C . HIS A 1 349 ? 18.521 8.118 -22.665 1.00 90.62 349 HIS A C 1
ATOM 2821 O O . HIS A 1 349 ? 19.616 7.566 -22.790 1.00 90.62 349 HIS A O 1
ATOM 2827 N N . ILE A 1 350 ? 17.803 8.537 -23.702 1.00 91.00 350 ILE A N 1
ATOM 2828 C CA . ILE A 1 350 ? 18.274 8.471 -25.087 1.00 91.00 350 ILE A CA 1
ATOM 2829 C C . ILE A 1 350 ? 18.298 9.878 -25.677 1.00 91.00 350 ILE A C 1
ATOM 2831 O O . ILE A 1 350 ? 17.444 10.705 -25.371 1.00 91.00 350 ILE A O 1
ATOM 2835 N N . ILE A 1 351 ? 19.273 10.155 -26.538 1.00 90.19 351 ILE A N 1
ATOM 2836 C CA . ILE A 1 351 ? 19.359 11.432 -27.249 1.00 90.19 351 ILE A CA 1
ATOM 2837 C C . ILE A 1 351 ? 18.889 11.193 -28.680 1.00 90.19 351 ILE A C 1
ATOM 2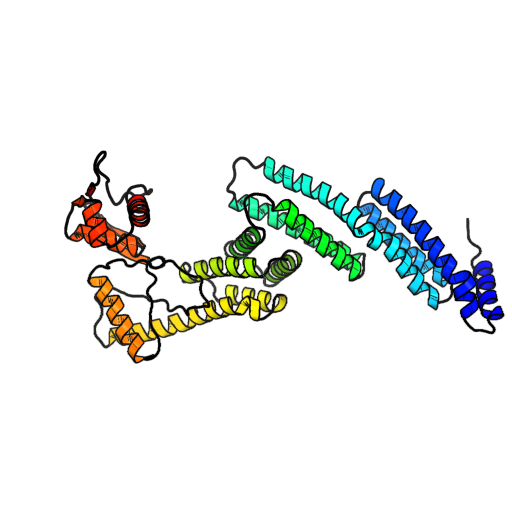839 O O . ILE A 1 351 ? 19.599 10.576 -29.473 1.00 90.19 351 ILE A O 1
ATOM 2843 N N . GLY A 1 352 ? 17.692 11.682 -29.002 1.00 87.69 352 GLY A N 1
ATOM 2844 C CA . GLY A 1 352 ? 17.155 11.674 -30.360 1.00 87.69 352 GLY A CA 1
ATOM 2845 C C . GLY A 1 352 ? 17.736 12.833 -31.163 1.00 87.69 352 GLY A C 1
ATOM 2846 O O . GLY A 1 352 ? 17.615 13.992 -30.760 1.00 87.69 352 GLY A O 1
ATOM 2847 N N . LYS A 1 353 ? 18.388 12.536 -32.290 1.00 86.75 353 LYS A N 1
ATOM 2848 C CA . LYS A 1 353 ? 18.935 13.545 -33.208 1.00 86.75 353 LYS A CA 1
ATOM 2849 C C . LYS A 1 353 ? 17.888 13.898 -34.264 1.00 86.75 353 LYS A C 1
ATOM 2851 O O . LYS A 1 353 ? 17.879 13.309 -35.335 1.00 86.75 353 LYS A O 1
ATOM 2856 N N . PHE A 1 354 ? 17.017 14.849 -33.941 1.00 83.38 354 PHE A N 1
ATOM 2857 C CA . PHE A 1 354 ? 16.005 15.363 -34.867 1.00 83.38 354 PHE A CA 1
ATOM 2858 C C . PHE A 1 354 ? 16.542 16.548 -35.684 1.00 83.38 354 PHE A C 1
ATOM 2860 O O . PHE A 1 354 ? 17.439 17.255 -35.219 1.00 83.38 354 PHE A O 1
ATOM 2867 N N . ASP A 1 355 ? 15.945 16.806 -36.854 1.00 76.62 355 ASP A N 1
ATOM 2868 C CA . ASP A 1 355 ? 16.393 17.819 -37.830 1.00 76.62 355 ASP A CA 1
ATOM 2869 C C . ASP A 1 355 ? 16.603 19.221 -37.241 1.00 76.62 355 ASP A C 1
ATOM 2871 O O . ASP A 1 355 ? 17.485 19.961 -37.673 1.00 76.62 355 ASP A O 1
ATOM 2875 N N . GLN A 1 356 ? 15.792 19.607 -36.252 1.00 76.69 356 GLN A N 1
ATOM 2876 C CA . GLN A 1 356 ? 15.870 20.937 -35.648 1.00 76.69 356 GLN A CA 1
ATOM 2877 C C . GLN A 1 356 ? 16.871 21.006 -34.490 1.00 76.69 356 GLN A C 1
ATOM 2879 O O . GLN A 1 356 ? 17.645 21.959 -34.392 1.00 76.69 356 GLN A O 1
ATOM 2884 N N . LYS A 1 357 ? 16.831 20.035 -33.570 1.00 85.38 357 LYS A N 1
ATOM 2885 C CA . LYS A 1 357 ? 17.673 20.016 -32.368 1.00 85.38 357 LYS A CA 1
ATOM 2886 C C . LYS A 1 357 ? 17.734 18.605 -31.773 1.00 85.38 357 LYS A C 1
ATOM 2888 O O . LYS A 1 357 ? 16.716 17.912 -31.786 1.00 85.38 357 LYS A O 1
ATOM 2893 N N . PRO A 1 358 ? 18.869 18.192 -31.176 1.00 88.94 358 PRO A N 1
ATOM 2894 C CA . PRO A 1 358 ? 18.896 17.010 -30.326 1.00 88.94 358 PRO A CA 1
ATOM 2895 C C . PRO A 1 358 ? 17.970 17.182 -29.114 1.00 88.94 358 PRO A C 1
ATOM 2897 O O . PRO A 1 358 ? 18.024 18.199 -28.415 1.00 88.94 358 PRO A O 1
ATOM 2900 N N . ILE A 1 359 ? 17.135 16.175 -28.863 1.00 89.12 359 ILE A N 1
ATOM 2901 C CA . ILE A 1 359 ? 16.200 16.127 -27.736 1.00 89.12 359 ILE A CA 1
ATOM 2902 C C . ILE A 1 359 ? 16.563 14.929 -26.862 1.00 89.12 359 ILE A C 1
ATOM 2904 O O . ILE A 1 359 ? 16.723 13.814 -27.358 1.00 89.12 359 ILE A O 1
ATOM 2908 N N . GLU A 1 360 ? 16.681 15.158 -25.557 1.00 90.38 360 GLU A N 1
ATOM 2909 C CA . GLU A 1 360 ? 16.801 14.081 -24.579 1.00 90.38 360 GLU A CA 1
ATOM 2910 C C . GLU A 1 360 ? 15.412 13.509 -24.276 1.00 90.38 360 GLU A C 1
ATOM 2912 O O . GLU A 1 360 ? 14.491 14.236 -23.898 1.00 90.38 360 GLU A O 1
ATOM 2917 N N . LEU A 1 361 ? 15.257 12.202 -24.464 1.00 90.00 361 LEU A N 1
ATOM 2918 C CA . LEU A 1 361 ? 14.032 11.465 -24.201 1.00 90.00 361 LEU A CA 1
ATOM 2919 C C . LEU A 1 361 ? 14.263 10.533 -23.012 1.00 90.00 361 LEU A C 1
ATOM 2921 O O . LEU A 1 361 ? 15.209 9.742 -22.998 1.00 90.00 361 LEU A O 1
ATOM 2925 N N . ILE A 1 362 ? 13.354 10.597 -22.042 1.00 90.56 362 ILE A N 1
ATOM 2926 C CA . ILE A 1 362 ? 13.292 9.659 -20.922 1.00 90.56 362 ILE A CA 1
ATOM 2927 C C . ILE A 1 362 ? 12.200 8.650 -21.255 1.00 90.56 362 ILE A C 1
ATOM 2929 O O . ILE A 1 362 ? 11.016 8.987 -21.281 1.00 90.56 362 ILE A O 1
ATOM 2933 N N . VAL A 1 363 ? 12.606 7.422 -21.556 1.00 90.69 363 VAL A N 1
ATOM 2934 C CA . VAL A 1 363 ? 11.714 6.364 -22.040 1.00 90.69 363 VAL A CA 1
ATOM 2935 C C . VAL A 1 363 ? 11.906 5.085 -21.232 1.00 90.69 363 VAL A C 1
ATOM 2937 O O . VAL A 1 363 ? 12.923 4.893 -20.568 1.00 90.69 363 VAL A O 1
ATOM 2940 N N . SER A 1 364 ? 10.931 4.181 -21.276 1.00 90.38 364 SER A N 1
ATOM 2941 C CA . SER A 1 364 ? 11.108 2.839 -20.711 1.00 90.38 364 SER A CA 1
ATOM 2942 C C . SER A 1 364 ? 12.167 2.045 -21.486 1.00 90.38 364 SER A C 1
ATOM 2944 O O . SER A 1 364 ? 12.407 2.298 -22.668 1.00 90.38 364 SER A O 1
ATOM 2946 N N . THR A 1 365 ? 12.759 1.026 -20.859 1.00 90.06 365 THR A N 1
ATOM 2947 C CA . THR A 1 365 ? 13.716 0.119 -21.524 1.00 90.06 365 THR A CA 1
ATOM 2948 C C . THR A 1 365 ? 13.149 -0.510 -22.802 1.00 90.06 365 THR A C 1
ATOM 2950 O O . THR A 1 365 ? 13.862 -0.627 -23.794 1.00 90.06 365 THR A O 1
ATOM 2953 N N . HIS A 1 366 ? 11.856 -0.846 -22.816 1.00 89.31 366 HIS A N 1
ATOM 2954 C CA . HIS A 1 366 ? 11.180 -1.403 -23.992 1.00 89.31 366 HIS A CA 1
ATOM 2955 C C . HIS A 1 366 ? 11.067 -0.382 -25.130 1.00 89.31 366 HIS A C 1
ATOM 2957 O O . HIS A 1 366 ? 11.318 -0.702 -26.290 1.00 89.31 366 HIS A O 1
ATOM 2963 N N . GLN A 1 367 ? 10.716 0.863 -24.799 1.00 90.25 367 GLN A N 1
ATOM 2964 C CA . GLN A 1 367 ? 10.654 1.953 -25.773 1.00 90.25 367 GLN A CA 1
ATOM 2965 C C . GLN A 1 367 ? 12.044 2.278 -26.325 1.00 90.25 367 GLN A C 1
ATOM 2967 O O . GLN A 1 367 ? 12.177 2.459 -27.530 1.00 90.25 367 GLN A O 1
ATOM 2972 N N . ALA A 1 368 ? 13.080 2.291 -25.481 1.00 91.00 368 ALA A N 1
ATOM 2973 C CA . ALA A 1 368 ? 14.45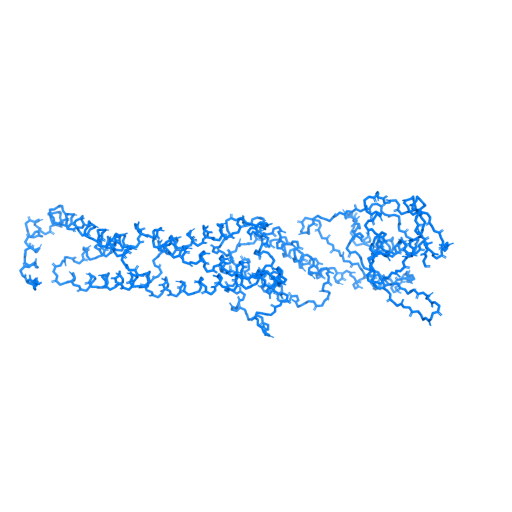8 2.479 -25.929 1.00 91.00 368 ALA A CA 1
ATOM 2974 C C . ALA A 1 368 ? 14.900 1.373 -26.895 1.00 91.00 368 ALA A C 1
ATOM 2976 O O . ALA A 1 368 ? 15.421 1.682 -27.963 1.00 91.00 368 ALA A O 1
ATOM 2977 N N . ALA A 1 369 ? 14.643 0.102 -26.563 1.00 90.62 369 ALA A N 1
ATOM 2978 C CA . ALA A 1 369 ? 14.978 -1.026 -27.429 1.00 90.62 369 ALA A CA 1
ATOM 2979 C C . ALA A 1 369 ? 14.317 -0.906 -28.812 1.00 90.62 369 ALA A C 1
ATOM 2981 O O . ALA A 1 369 ? 14.981 -1.116 -29.822 1.00 90.62 369 ALA A O 1
ATOM 2982 N N . LEU A 1 370 ? 13.043 -0.498 -28.859 1.00 90.50 370 LEU A N 1
ATOM 2983 C CA . LEU A 1 370 ? 12.322 -0.256 -30.109 1.00 90.50 370 LEU A CA 1
ATOM 2984 C C . LEU A 1 370 ? 12.889 0.929 -30.904 1.00 90.50 370 LEU A C 1
ATOM 2986 O O . LEU A 1 370 ? 13.118 0.796 -32.102 1.00 90.50 370 LEU A O 1
ATOM 2990 N N . LEU A 1 371 ? 13.121 2.075 -30.261 1.00 90.19 371 LEU A N 1
ATOM 2991 C CA . LEU A 1 371 ? 13.630 3.274 -30.938 1.00 90.19 371 LEU A CA 1
ATOM 2992 C C . LEU A 1 371 ? 15.040 3.057 -31.502 1.00 90.19 371 LEU A C 1
ATOM 2994 O O . LEU A 1 371 ? 15.346 3.529 -32.591 1.00 90.19 371 LEU A O 1
ATOM 2998 N N . LEU A 1 372 ? 15.878 2.280 -30.812 1.00 89.25 372 LEU A N 1
ATOM 2999 C CA . LEU A 1 372 ? 17.228 1.960 -31.276 1.00 89.25 372 LEU A CA 1
ATOM 3000 C C . LEU A 1 372 ? 17.247 1.109 -32.557 1.00 89.25 372 LEU A C 1
ATOM 3002 O O . LEU A 1 372 ? 18.245 1.154 -33.276 1.00 89.25 372 LEU A O 1
ATOM 3006 N N . LEU A 1 373 ? 16.164 0.392 -32.895 1.00 88.06 373 LEU A N 1
ATOM 3007 C CA . LEU A 1 373 ? 16.075 -0.336 -34.169 1.00 88.06 373 LEU A CA 1
ATOM 3008 C C . LEU A 1 373 ? 16.114 0.611 -35.376 1.00 88.06 373 LEU A C 1
ATOM 3010 O O . LEU A 1 373 ? 16.697 0.273 -36.411 1.00 88.06 373 LEU A O 1
ATOM 3014 N N . PHE A 1 374 ? 15.543 1.808 -35.233 1.00 88.06 374 PHE A N 1
ATOM 3015 C CA . PHE A 1 374 ? 15.448 2.777 -36.322 1.00 88.06 374 PHE A CA 1
ATOM 3016 C C . PHE A 1 374 ? 16.797 3.412 -36.687 1.00 88.06 374 PHE A C 1
ATOM 3018 O O . PHE A 1 374 ? 16.991 3.812 -37.828 1.00 88.06 374 PHE A O 1
ATOM 3025 N N . ASN A 1 375 ? 17.808 3.332 -35.810 1.00 87.06 375 ASN A N 1
ATOM 3026 C CA . ASN A 1 375 ? 19.176 3.759 -36.137 1.00 87.06 375 ASN A CA 1
ATOM 3027 C C . ASN A 1 375 ? 19.799 2.990 -37.317 1.00 87.06 375 ASN A C 1
ATOM 3029 O O . ASN A 1 375 ? 20.776 3.453 -37.901 1.00 87.06 375 ASN A O 1
ATOM 3033 N N . THR A 1 376 ? 19.282 1.798 -37.640 1.00 83.56 376 THR A N 1
ATOM 3034 C CA . THR A 1 376 ? 19.738 1.012 -38.801 1.00 83.56 376 THR A CA 1
ATOM 3035 C C . THR A 1 376 ? 18.796 1.082 -39.998 1.00 83.56 376 THR A C 1
ATOM 3037 O O . THR A 1 376 ? 19.217 0.748 -41.108 1.00 83.56 376 THR A O 1
ATOM 3040 N N . ARG A 1 377 ? 17.527 1.464 -39.796 1.00 83.25 377 ARG A N 1
ATOM 3041 C CA . ARG A 1 377 ? 16.491 1.501 -40.837 1.00 83.25 377 ARG A CA 1
ATOM 3042 C C . ARG A 1 377 ? 15.418 2.540 -40.508 1.00 83.25 377 ARG A C 1
ATOM 3044 O O . ARG A 1 377 ? 14.670 2.348 -39.558 1.00 83.25 377 ARG A O 1
ATOM 3051 N N . ASP A 1 378 ? 15.211 3.494 -41.410 1.00 81.25 378 ASP A N 1
ATOM 3052 C CA . ASP A 1 378 ? 14.182 4.543 -41.282 1.00 81.25 378 ASP A CA 1
ATOM 3053 C C . ASP A 1 378 ? 12.735 4.005 -41.317 1.00 81.25 378 ASP A C 1
ATOM 3055 O O . ASP A 1 378 ? 11.772 4.695 -40.994 1.00 81.25 378 ASP A O 1
ATOM 3059 N N . LYS A 1 379 ? 12.524 2.777 -41.814 1.00 84.25 379 LYS A N 1
ATOM 3060 C CA . LYS A 1 379 ? 11.189 2.174 -41.960 1.00 84.25 379 LYS A CA 1
ATOM 3061 C C . LYS A 1 379 ? 11.209 0.714 -41.557 1.00 84.25 379 LYS A C 1
ATOM 3063 O O . LYS A 1 379 ? 11.957 -0.086 -42.122 1.00 84.25 379 LYS A O 1
ATOM 3068 N N . LEU A 1 380 ? 10.313 0.355 -40.643 1.00 86.50 380 LEU A N 1
ATOM 3069 C CA . LEU A 1 380 ? 10.158 -1.008 -40.146 1.00 86.50 380 LEU A CA 1
ATOM 3070 C C . LEU A 1 380 ? 8.692 -1.448 -40.222 1.00 86.50 380 LEU A C 1
ATOM 3072 O O . LEU A 1 380 ? 7.765 -0.685 -39.922 1.00 86.50 380 LEU A O 1
ATOM 3076 N N . SER A 1 381 ? 8.467 -2.692 -40.650 1.00 87.75 381 SER A N 1
ATOM 3077 C CA . SER A 1 381 ? 7.135 -3.295 -40.613 1.00 87.75 381 SER A CA 1
ATOM 3078 C C . SER A 1 381 ? 6.831 -3.866 -39.226 1.00 87.75 381 SER A C 1
ATOM 3080 O O . SER A 1 381 ? 7.731 -4.211 -38.463 1.00 87.75 381 SER A O 1
ATOM 3082 N N . TYR A 1 382 ? 5.546 -4.003 -38.898 1.00 86.62 382 TYR A N 1
ATOM 3083 C CA . TYR A 1 382 ? 5.090 -4.597 -37.639 1.00 86.62 382 TYR A CA 1
ATOM 3084 C C . TYR A 1 382 ? 5.694 -5.988 -37.400 1.00 86.62 382 TYR A C 1
ATOM 3086 O O . TYR A 1 382 ? 6.111 -6.292 -36.288 1.00 86.62 382 TYR A O 1
ATOM 3094 N N . THR A 1 383 ? 5.765 -6.818 -38.444 1.00 87.06 383 THR A N 1
ATOM 3095 C CA . THR A 1 383 ? 6.327 -8.172 -38.361 1.00 87.06 383 THR A CA 1
ATOM 3096 C C . THR A 1 383 ? 7.833 -8.152 -38.129 1.00 87.06 383 THR A C 1
ATOM 3098 O O . THR A 1 383 ? 8.314 -8.952 -37.333 1.00 87.06 383 THR A O 1
ATOM 3101 N N . ASP A 1 384 ? 8.559 -7.210 -38.743 1.00 87.19 384 ASP A N 1
ATOM 3102 C CA . ASP A 1 384 ? 10.007 -7.074 -38.537 1.00 87.19 384 ASP A CA 1
ATOM 3103 C C . ASP A 1 384 ? 10.324 -6.654 -37.100 1.00 87.19 384 ASP A C 1
ATOM 3105 O O . ASP A 1 384 ? 11.228 -7.206 -36.473 1.00 87.19 384 ASP A O 1
ATOM 3109 N N . ILE A 1 385 ? 9.557 -5.698 -36.562 1.00 87.50 385 ILE A N 1
ATOM 3110 C CA . ILE A 1 385 ? 9.702 -5.238 -35.177 1.00 87.50 385 ILE A CA 1
ATOM 3111 C C . ILE A 1 385 ? 9.397 -6.388 -34.213 1.00 87.50 385 ILE A C 1
ATOM 3113 O O . ILE A 1 385 ? 10.149 -6.614 -33.265 1.00 87.50 385 ILE A O 1
ATOM 3117 N N . GLN A 1 386 ? 8.322 -7.138 -34.472 1.00 88.31 386 GLN A N 1
ATOM 3118 C CA . GLN A 1 386 ? 7.928 -8.271 -33.640 1.00 88.31 386 GLN A CA 1
ATOM 3119 C C . GLN A 1 386 ? 9.012 -9.351 -33.593 1.00 88.31 386 GLN A C 1
ATOM 3121 O O . GLN A 1 386 ? 9.353 -9.818 -32.508 1.00 88.31 386 GLN A O 1
ATOM 3126 N N . SER A 1 387 ? 9.588 -9.712 -34.745 1.00 87.75 387 SER A N 1
ATOM 3127 C CA . SER A 1 387 ? 10.653 -10.716 -34.806 1.00 87.75 387 SER A CA 1
ATOM 3128 C C . SER A 1 387 ? 11.957 -10.231 -34.179 1.00 87.75 387 SER A C 1
ATOM 3130 O O . SER A 1 387 ? 12.651 -11.014 -33.539 1.00 87.75 387 SER A O 1
ATOM 3132 N N . GLN A 1 388 ? 12.301 -8.950 -34.350 1.00 86.88 388 GLN A N 1
ATOM 3133 C CA . GLN A 1 388 ? 13.553 -8.409 -33.823 1.00 86.88 388 GLN A CA 1
ATOM 3134 C C . GLN A 1 388 ? 13.519 -8.257 -32.304 1.00 86.88 388 GLN A C 1
ATOM 3136 O O . GLN A 1 388 ? 14.493 -8.631 -31.662 1.00 86.88 388 GLN A O 1
ATOM 3141 N N . LEU A 1 389 ? 12.414 -7.770 -31.727 1.00 86.31 389 LEU A N 1
ATOM 3142 C CA . LEU A 1 389 ? 12.287 -7.573 -30.277 1.00 86.31 389 LEU A CA 1
ATOM 3143 C C . LEU A 1 389 ? 11.823 -8.819 -29.516 1.00 86.31 389 LEU A C 1
ATOM 3145 O O . LEU A 1 389 ? 11.943 -8.828 -28.296 1.00 86.31 389 LEU A O 1
ATOM 3149 N N . ASN A 1 390 ? 11.309 -9.844 -30.205 1.00 88.94 390 ASN A N 1
ATOM 3150 C CA . ASN A 1 390 ? 10.740 -11.055 -29.600 1.00 88.94 390 ASN A CA 1
ATOM 3151 C C . ASN A 1 390 ? 9.586 -10.761 -28.612 1.00 88.94 390 ASN A C 1
ATOM 3153 O O . ASN A 1 390 ? 9.517 -11.302 -27.513 1.00 88.94 390 ASN A O 1
ATOM 3157 N N . LEU A 1 391 ? 8.663 -9.873 -29.003 1.00 84.50 391 LEU A N 1
ATOM 3158 C CA . LEU A 1 391 ? 7.510 -9.484 -28.177 1.00 84.50 391 LEU A CA 1
ATOM 3159 C C . LEU A 1 391 ? 6.205 -10.153 -28.631 1.00 84.50 391 LEU A C 1
ATOM 3161 O O . LEU A 1 391 ? 6.004 -10.451 -29.814 1.00 84.50 391 LEU A O 1
ATOM 3165 N N . SER A 1 392 ? 5.281 -10.339 -27.685 1.00 85.56 392 SER A N 1
ATOM 3166 C CA . SER A 1 392 ? 3.922 -10.799 -27.979 1.00 85.56 392 SER A CA 1
ATOM 3167 C C . SER A 1 392 ? 3.133 -9.742 -28.769 1.00 85.56 392 SER A C 1
ATOM 3169 O O . SER A 1 392 ? 3.466 -8.553 -28.761 1.00 85.56 392 SER A O 1
ATOM 3171 N N . HIS A 1 393 ? 2.061 -10.163 -29.450 1.00 84.88 393 HIS A N 1
ATOM 3172 C CA . HIS A 1 393 ? 1.191 -9.238 -30.184 1.00 84.88 393 HIS A CA 1
ATOM 3173 C C . HIS A 1 393 ? 0.613 -8.148 -29.269 1.00 84.88 393 HIS A C 1
ATOM 3175 O O . HIS A 1 393 ? 0.637 -6.970 -29.629 1.00 84.88 393 HIS A O 1
ATOM 3181 N N . GLU A 1 394 ? 0.127 -8.539 -28.087 1.00 84.06 394 GLU A N 1
ATOM 3182 C CA . GLU A 1 394 ? -0.505 -7.637 -27.118 1.00 84.06 394 GLU A CA 1
ATOM 3183 C C . GLU A 1 394 ? 0.478 -6.568 -26.623 1.00 84.06 394 GLU A C 1
ATOM 3185 O O . GLU A 1 394 ? 0.177 -5.371 -26.666 1.00 84.06 394 GLU A O 1
ATOM 3190 N N . ASP A 1 395 ? 1.688 -6.985 -26.245 1.00 82.19 395 ASP A N 1
ATOM 3191 C CA . ASP A 1 395 ? 2.712 -6.082 -25.712 1.00 82.19 395 ASP A CA 1
ATOM 3192 C C . ASP A 1 395 ? 3.241 -5.130 -26.789 1.00 82.19 395 ASP A C 1
ATOM 3194 O O . ASP A 1 395 ? 3.435 -3.937 -26.541 1.00 82.19 395 ASP A O 1
ATOM 3198 N N . LEU A 1 396 ? 3.426 -5.630 -28.016 1.00 85.31 396 LEU A N 1
ATOM 3199 C CA . LEU A 1 396 ? 3.892 -4.814 -29.132 1.00 85.31 396 LEU A CA 1
ATOM 3200 C C . LEU A 1 396 ? 2.859 -3.752 -29.531 1.00 85.31 396 LEU A C 1
ATOM 3202 O O . LEU A 1 396 ? 3.231 -2.621 -29.851 1.00 85.31 396 LEU A O 1
ATOM 3206 N N . VAL A 1 397 ? 1.562 -4.081 -29.496 1.00 86.25 397 VAL A N 1
ATOM 3207 C CA . VAL A 1 397 ? 0.493 -3.100 -29.738 1.00 86.25 397 VAL A CA 1
ATOM 3208 C C . VAL A 1 397 ? 0.544 -1.990 -28.693 1.00 86.25 397 VAL A C 1
ATOM 3210 O O . VAL A 1 397 ? 0.507 -0.814 -29.063 1.00 86.25 397 VAL A O 1
ATOM 3213 N N . TRP A 1 398 ? 0.682 -2.340 -27.411 1.00 84.56 398 TRP A N 1
ATOM 3214 C CA . TRP A 1 398 ? 0.785 -1.357 -26.334 1.00 84.56 398 TRP A CA 1
ATOM 3215 C C . TRP A 1 398 ? 2.027 -0.466 -26.486 1.00 84.56 398 TRP A C 1
ATOM 3217 O O . TRP A 1 398 ? 1.928 0.764 -26.421 1.00 84.56 398 TRP A O 1
ATOM 3227 N N . LEU A 1 399 ? 3.181 -1.069 -26.785 1.00 85.38 399 LEU A N 1
ATOM 3228 C CA . LEU A 1 399 ? 4.444 -0.364 -26.984 1.00 85.38 399 LEU A CA 1
ATOM 3229 C C . LEU A 1 399 ? 4.374 0.621 -28.162 1.00 85.38 399 LEU A C 1
ATOM 3231 O O . LEU A 1 399 ? 4.730 1.791 -28.012 1.00 85.38 399 LEU A O 1
ATOM 3235 N N . LEU A 1 400 ? 3.852 0.188 -29.312 1.00 85.38 400 LEU A N 1
ATOM 3236 C CA . LEU A 1 400 ? 3.697 1.044 -30.491 1.00 85.38 400 LEU A CA 1
ATOM 3237 C C . LEU A 1 400 ? 2.670 2.153 -30.262 1.00 85.38 400 LEU A C 1
ATOM 3239 O O . LEU A 1 400 ? 2.893 3.293 -30.677 1.00 85.38 400 LEU A O 1
ATOM 3243 N N . HIS A 1 401 ? 1.564 1.857 -29.577 1.00 84.88 401 HIS A N 1
ATOM 3244 C CA . HIS A 1 401 ? 0.577 2.868 -29.207 1.00 84.88 401 HIS A CA 1
ATOM 3245 C C . HIS A 1 401 ? 1.206 3.951 -28.316 1.00 84.88 401 HIS A C 1
ATOM 3247 O O . HIS A 1 401 ? 0.986 5.140 -28.546 1.00 84.88 401 HIS A O 1
ATOM 3253 N N . SER A 1 402 ? 2.065 3.559 -27.368 1.00 84.62 402 SER A N 1
ATOM 3254 C CA . SER A 1 402 ? 2.754 4.492 -26.467 1.00 84.62 402 SER A CA 1
ATOM 3255 C C . SER A 1 402 ? 3.692 5.485 -27.173 1.00 84.62 402 SER A C 1
ATOM 3257 O O . SER A 1 402 ? 3.949 6.549 -26.623 1.00 84.62 402 SER A O 1
ATOM 3259 N N . LEU A 1 403 ? 4.179 5.175 -28.382 1.00 83.19 403 LEU A N 1
ATOM 3260 C CA . LEU A 1 403 ? 5.107 6.031 -29.140 1.00 83.19 403 LEU A CA 1
ATOM 3261 C C . LEU A 1 403 ? 4.457 6.742 -30.337 1.00 83.19 403 LEU A C 1
ATOM 3263 O O . LEU A 1 403 ? 4.945 7.789 -30.765 1.00 83.19 403 LEU A O 1
ATOM 3267 N N . SER A 1 404 ? 3.362 6.196 -30.879 1.00 80.88 404 SER A N 1
ATOM 3268 C CA . SER A 1 404 ? 2.684 6.729 -32.076 1.00 80.88 404 SER A CA 1
ATOM 3269 C C . SER A 1 404 ? 1.380 7.478 -31.787 1.00 80.88 404 SER A C 1
ATOM 3271 O O . SER A 1 404 ? 0.973 8.350 -32.559 1.00 80.88 404 SER A O 1
ATOM 3273 N N . CYS A 1 405 ? 0.724 7.167 -30.667 1.00 72.88 405 CYS A N 1
ATOM 3274 C CA . CYS A 1 405 ? -0.546 7.770 -30.254 1.00 72.88 405 CYS A CA 1
ATOM 3275 C C . CYS A 1 405 ? -0.415 8.641 -28.996 1.00 72.88 405 CYS A C 1
ATOM 3277 O O . CYS A 1 405 ? -1.410 9.196 -28.533 1.00 72.88 405 CYS A O 1
ATOM 3279 N N . ALA A 1 406 ? 0.794 8.787 -28.448 1.00 72.12 406 ALA A N 1
ATOM 3280 C CA . ALA A 1 406 ? 1.054 9.682 -27.329 1.00 72.12 406 ALA A CA 1
ATOM 3281 C C . ALA A 1 406 ? 0.922 11.163 -27.716 1.00 72.12 406 ALA A C 1
ATOM 3283 O O . ALA A 1 406 ? 0.930 11.538 -28.891 1.00 72.12 406 ALA A O 1
ATOM 3284 N N . LYS A 1 407 ? 0.849 12.018 -26.686 1.00 69.56 407 LYS A N 1
ATOM 3285 C CA . LYS A 1 407 ? 0.846 13.485 -26.817 1.00 69.56 407 LYS A CA 1
ATOM 3286 C C . LYS A 1 407 ? 2.013 13.989 -27.676 1.00 69.56 407 LYS A C 1
ATOM 3288 O O . LYS A 1 407 ? 1.836 14.919 -28.455 1.00 69.56 407 LYS A O 1
ATOM 3293 N N . TYR A 1 408 ? 3.174 13.349 -27.547 1.00 71.62 408 TYR A N 1
ATOM 3294 C CA . TYR A 1 408 ? 4.344 13.560 -28.392 1.00 71.62 408 TYR A CA 1
ATOM 3295 C C . TYR A 1 408 ? 4.530 12.317 -29.259 1.00 71.62 408 TYR A C 1
ATOM 3297 O O . TYR A 1 408 ? 4.839 11.243 -28.746 1.00 71.62 408 TYR A O 1
ATOM 3305 N N . LYS A 1 409 ? 4.279 12.451 -30.562 1.00 77.88 409 LYS A N 1
ATOM 3306 C CA . LYS A 1 409 ? 4.399 11.346 -31.515 1.00 77.88 409 LYS A CA 1
ATOM 3307 C C . LYS A 1 409 ? 5.847 11.254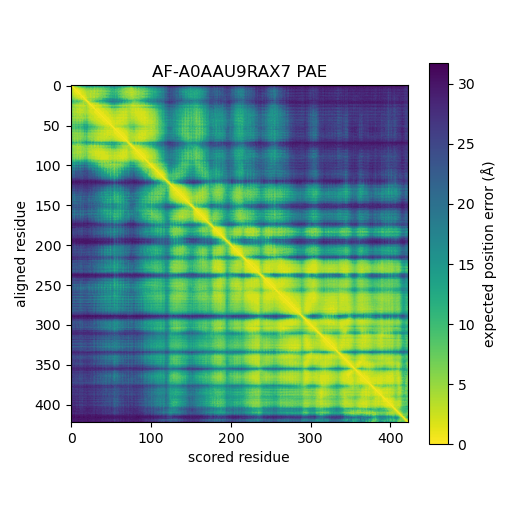 -31.963 1.00 77.88 409 LYS A C 1
ATOM 3309 O O . LYS A 1 409 ? 6.315 12.150 -32.655 1.00 77.88 409 LYS A O 1
ATOM 3314 N N . ILE A 1 410 ? 6.525 10.196 -31.534 1.00 79.50 410 ILE A N 1
ATOM 3315 C CA . ILE A 1 410 ? 7.902 9.907 -31.947 1.00 79.50 410 ILE A CA 1
ATOM 3316 C C . ILE A 1 410 ? 7.885 9.041 -33.206 1.00 79.50 410 ILE A C 1
ATOM 3318 O O . ILE A 1 410 ? 8.704 9.244 -34.079 1.00 79.50 410 ILE A O 1
ATOM 3322 N N . LEU A 1 411 ? 6.925 8.117 -33.328 1.00 80.25 411 LEU A N 1
ATOM 3323 C CA . LEU A 1 411 ? 6.785 7.264 -34.511 1.00 80.25 411 LEU A CA 1
ATOM 3324 C C . LEU A 1 411 ? 5.520 7.617 -35.298 1.00 80.25 411 LEU A C 1
ATOM 3326 O O . LEU A 1 411 ? 4.425 7.738 -34.736 1.00 80.25 411 LEU A O 1
ATOM 3330 N N . ILE A 1 412 ? 5.639 7.697 -36.620 1.00 78.12 412 ILE A N 1
ATOM 3331 C CA . ILE A 1 412 ? 4.525 7.919 -37.540 1.00 78.12 412 ILE A CA 1
ATOM 3332 C C . ILE A 1 412 ? 4.046 6.572 -38.089 1.00 78.12 412 ILE A C 1
ATOM 3334 O O . ILE A 1 412 ? 4.745 5.867 -38.819 1.00 78.12 412 ILE A O 1
ATOM 3338 N N . LYS A 1 413 ? 2.793 6.223 -37.780 1.00 74.44 413 LYS A N 1
ATOM 3339 C CA . LYS A 1 413 ? 2.095 5.093 -38.404 1.00 74.44 413 LYS A CA 1
ATOM 3340 C C . LYS A 1 413 ? 1.487 5.540 -39.735 1.00 74.44 413 LYS A C 1
ATOM 3342 O O . LYS A 1 413 ? 0.585 6.380 -39.743 1.00 74.44 413 LYS A O 1
ATOM 3347 N N . LYS A 1 414 ? 1.913 4.955 -40.860 1.00 67.38 414 LYS A N 1
ATOM 3348 C CA . LYS A 1 414 ? 1.263 5.217 -42.158 1.00 67.38 414 LYS A CA 1
ATOM 3349 C C . LYS A 1 414 ? -0.169 4.670 -42.160 1.00 67.38 414 LYS A C 1
ATOM 3351 O O . LYS A 1 414 ? -0.385 3.476 -41.936 1.00 67.38 414 LYS A O 1
ATOM 3356 N N . GLN A 1 415 ? -1.146 5.536 -42.442 1.00 46.59 415 GLN A N 1
ATOM 3357 C CA . GLN A 1 415 ? -2.560 5.152 -42.516 1.00 46.59 415 GLN A CA 1
ATOM 3358 C C . GLN A 1 415 ? -2.767 4.027 -43.545 1.00 46.59 415 GLN A C 1
ATOM 3360 O O . GLN A 1 415 ? -2.247 4.089 -44.655 1.00 46.59 415 GLN A O 1
ATOM 3365 N N . GLY A 1 416 ? -3.491 2.974 -43.150 1.00 48.41 416 GLY A N 1
ATOM 3366 C CA . GLY A 1 416 ? -3.781 1.812 -44.001 1.00 48.41 416 GLY A CA 1
ATOM 3367 C C . GLY A 1 416 ? -2.680 0.745 -44.094 1.00 48.41 416 GLY A C 1
ATOM 3368 O O . GLY A 1 416 ? -2.892 -0.269 -44.750 1.00 48.41 416 GLY A O 1
ATOM 3369 N N . THR A 1 417 ? -1.529 0.912 -43.427 1.00 51.16 417 THR A N 1
ATOM 3370 C CA . THR A 1 417 ? -0.401 -0.045 -43.501 1.00 51.16 417 THR A CA 1
ATOM 3371 C C . THR A 1 417 ? 0.151 -0.419 -42.121 1.00 51.16 417 THR A C 1
ATOM 3373 O O . THR A 1 417 ? 0.091 0.369 -41.177 1.00 51.16 417 THR A O 1
ATOM 3376 N N . LYS A 1 418 ? 0.714 -1.629 -41.987 1.00 59.97 418 LYS A N 1
ATOM 3377 C CA . LYS A 1 418 ? 1.421 -2.103 -40.777 1.00 59.97 418 LYS A CA 1
ATOM 3378 C C . LYS A 1 418 ? 2.882 -1.605 -40.722 1.00 59.97 418 LYS A C 1
ATOM 3380 O O . LYS A 1 418 ? 3.750 -2.333 -40.256 1.00 59.97 418 LYS A O 1
ATOM 3385 N N . THR A 1 419 ? 3.174 -0.413 -41.245 1.00 56.94 419 THR A N 1
ATOM 3386 C CA . THR A 1 419 ? 4.542 0.134 -41.351 1.00 56.94 419 THR A CA 1
ATOM 3387 C C . THR A 1 419 ? 4.698 1.414 -40.539 1.00 56.94 419 THR A C 1
ATOM 3389 O O . THR A 1 419 ? 3.821 2.285 -40.585 1.00 56.94 419 THR A O 1
ATOM 3392 N N . PHE A 1 420 ? 5.825 1.523 -39.839 1.00 63.41 420 PHE A N 1
ATOM 3393 C CA . PHE A 1 420 ? 6.186 2.634 -38.962 1.00 63.41 420 PHE A CA 1
ATOM 3394 C C . PHE A 1 420 ? 7.469 3.305 -39.468 1.00 63.41 420 PHE A C 1
ATOM 3396 O O . PHE A 1 420 ? 8.340 2.630 -40.022 1.00 63.41 420 PHE A O 1
ATOM 3403 N N . GLN A 1 421 ? 7.541 4.623 -39.303 1.00 58.31 421 GLN A N 1
ATOM 3404 C CA . GLN A 1 421 ? 8.681 5.475 -39.645 1.00 58.31 421 GLN A CA 1
ATOM 3405 C C . GLN A 1 421 ? 8.957 6.400 -38.453 1.00 58.31 421 GLN A C 1
ATOM 3407 O O . GLN A 1 421 ? 7.989 6.860 -37.837 1.00 58.31 421 GLN A O 1
ATOM 3412 N N . ASP A 1 422 ? 10.224 6.599 -38.105 1.00 46.50 422 ASP A N 1
ATOM 3413 C CA . ASP A 1 422 ? 10.669 7.509 -37.044 1.00 46.50 422 ASP A CA 1
ATOM 3414 C C . ASP A 1 422 ? 10.762 8.977 -37.485 1.00 46.50 422 ASP A C 1
ATOM 3416 O O . ASP A 1 422 ? 10.794 9.244 -38.713 1.00 46.50 422 ASP A O 1
#

Secondary structure (DSSP, 8-state):
----HHHHHHHHHHHHHHTTT-THHIIIIIIHHHHHHHHHHHHHHHHHHHHHS-HHHHHHHHHHHHHHHHHHGGGTS-TTTHHHHHHHHHIIIIITTHHHHHHHHHHHHHHHHHHHHHTTTTS-HHHHHHHHHHHHHHHHHHHHHHHHHTSTT-HHHHHHHHHHHHHHHHHHT-SSS-HHHHHHHHHHHHHHS-SSSSPPPHHHHHHHHHHHHHH-S-HHHHHHHHHHHHHHHHHH-TTS-HHHHHHHHHHHHHHH-HHHHHHHHHHHHHHHHHHHHHHHHHHHHHHS---SS--------BTTBPPPPP------HHHHHHHHHHHHHHHHH-TT------GGG-EEEEEEE-SS-EEEEEEEHHHHHHHHHHTT-SEEEHHHHHHHHT--HHHHHHHHHHHHSSSS--SEEPTTSSEEE-